Protein AF-0000000084686479 (afdb_homodimer)

Structure (mmCIF, N/CA/C/O backbone):
data_AF-0000000084686479-model_v1
#
loop_
_entity.id
_entity.type
_entity.pdbx_description
1 polymer 'Response regulator with putative antiterminator output domain'
#
loop_
_atom_site.group_PDB
_atom_site.id
_atom_site.type_symbol
_atom_site.label_atom_id
_atom_site.label_alt_id
_atom_site.label_comp_id
_atom_site.label_asym_id
_atom_site.label_entity_id
_atom_site.label_seq_id
_atom_site.pdbx_PDB_ins_code
_atom_site.Cartn_x
_atom_site.Cartn_y
_atom_site.Cartn_z
_atom_site.occupancy
_atom_site.B_iso_or_equiv
_atom_site.auth_seq_id
_atom_site.auth_comp_id
_atom_site.auth_asym_id
_atom_site.auth_atom_id
_atom_site.pdbx_PDB_model_num
ATOM 1 N N . MET A 1 1 ? -14.875 -16.109 14.273 1 83.5 1 MET A N 1
ATOM 2 C CA . MET A 1 1 ? -15.609 -16.516 13.078 1 83.5 1 MET A CA 1
ATOM 3 C C . MET A 1 1 ? -14.711 -16.5 11.852 1 83.5 1 MET A C 1
ATOM 5 O O . MET A 1 1 ? -13.781 -15.688 11.766 1 83.5 1 MET A O 1
ATOM 9 N N . LYS A 1 2 ? -14.836 -17.516 10.93 1 94.19 2 LYS A N 1
ATOM 10 C CA . LYS A 1 2 ? -14.023 -17.609 9.719 1 94.19 2 LYS A CA 1
ATOM 11 C C . LYS A 1 2 ? -14.312 -16.453 8.773 1 94.19 2 LYS A C 1
ATOM 13 O O . LYS A 1 2 ? -15.469 -16.047 8.602 1 94.19 2 LYS A O 1
ATOM 18 N N . PRO A 1 3 ? -13.312 -15.883 8.227 1 97.19 3 PRO A N 1
ATOM 19 C CA . PRO A 1 3 ? -13.578 -14.883 7.195 1 97.19 3 PRO A CA 1
ATOM 20 C C . PRO A 1 3 ? -14.414 -15.43 6.039 1 97.19 3 PRO A C 1
ATOM 22 O O . PRO A 1 3 ? -14.172 -16.531 5.566 1 97.19 3 PRO A O 1
ATOM 25 N N . ARG A 1 4 ? -15.383 -14.688 5.656 1 97.81 4 ARG A N 1
ATOM 26 C CA . ARG A 1 4 ? -16.375 -15.109 4.672 1 97.81 4 ARG A CA 1
ATOM 27 C C . ARG A 1 4 ? -15.961 -14.688 3.264 1 97.81 4 ARG A C 1
ATOM 29 O O . ARG A 1 4 ? -15.711 -13.508 3.008 1 97.81 4 ARG A O 1
ATOM 36 N N . ILE A 1 5 ? -15.969 -15.656 2.303 1 98.31 5 ILE A N 1
ATOM 37 C CA . ILE A 1 5 ? -15.555 -15.414 0.924 1 98.31 5 ILE A CA 1
ATOM 38 C C . ILE A 1 5 ? -16.766 -15.461 0.003 1 98.31 5 ILE A C 1
ATOM 40 O O . ILE A 1 5 ? -17.562 -16.406 0.062 1 98.31 5 ILE A O 1
ATOM 44 N N . LEU A 1 6 ? -16.969 -14.453 -0.782 1 98.12 6 LEU A N 1
ATOM 45 C CA . LEU A 1 6 ? -17.875 -14.516 -1.927 1 98.12 6 LEU A CA 1
ATOM 46 C C . LEU A 1 6 ? -17.109 -14.875 -3.199 1 98.12 6 LEU A C 1
ATOM 48 O O . LEU A 1 6 ? -16.172 -14.18 -3.59 1 98.12 6 LEU A O 1
ATOM 52 N N . LEU A 1 7 ? -17.547 -15.961 -3.781 1 97.25 7 LEU A N 1
ATOM 53 C CA . LEU A 1 7 ? -16.938 -16.422 -5.023 1 97.25 7 LEU A CA 1
ATOM 54 C C . LEU A 1 7 ? -17.719 -15.898 -6.234 1 97.25 7 LEU A C 1
ATOM 56 O O . LEU A 1 7 ? -18.891 -16.234 -6.414 1 97.25 7 LEU A O 1
ATOM 60 N N . PHE A 1 8 ? -17.047 -15.094 -7.016 1 97.44 8 PHE A N 1
ATOM 61 C CA . PHE A 1 8 ? -17.594 -14.594 -8.273 1 97.44 8 PHE A CA 1
ATOM 62 C C . PHE A 1 8 ? -17.016 -15.359 -9.453 1 97.44 8 PHE A C 1
ATOM 64 O O . PHE A 1 8 ? -15.82 -15.273 -9.734 1 97.44 8 PHE A O 1
ATOM 71 N N . ASN A 1 9 ? -17.844 -16.094 -10.117 1 96.69 9 ASN A N 1
ATOM 72 C CA . ASN A 1 9 ? -17.375 -16.984 -11.195 1 96.69 9 ASN A CA 1
ATOM 73 C C . ASN A 1 9 ? -18.172 -16.75 -12.477 1 96.69 9 ASN A C 1
ATOM 75 O O . ASN A 1 9 ? -19.375 -17 -12.523 1 96.69 9 ASN A O 1
ATOM 79 N N . THR A 1 10 ? -17.453 -16.328 -13.539 1 95.06 10 THR A N 1
ATOM 80 C CA . THR A 1 10 ? -18.125 -16.141 -14.828 1 95.06 10 THR A CA 1
ATOM 81 C C . THR A 1 10 ? -17.641 -17.156 -15.844 1 95.06 10 THR A C 1
ATOM 83 O O . THR A 1 10 ? -17.953 -17.062 -17.031 1 95.06 10 THR A O 1
ATOM 86 N N . THR A 1 11 ? -16.828 -18.094 -15.406 1 93.25 11 THR A N 1
ATOM 87 C CA . THR A 1 11 ? -16.328 -19.141 -16.281 1 93.25 11 THR A CA 1
ATOM 88 C C . THR A 1 11 ? -17.234 -20.359 -16.234 1 93.25 11 THR A C 1
ATOM 90 O O . THR A 1 11 ? -18.156 -20.438 -15.406 1 93.25 11 THR A O 1
ATOM 93 N N . ALA A 1 12 ? -16.875 -21.312 -17.094 1 90.88 12 ALA A N 1
ATOM 94 C CA . ALA A 1 12 ? -17.641 -22.562 -17.125 1 90.88 12 ALA A CA 1
ATOM 95 C C . ALA A 1 12 ? -17.078 -23.562 -16.125 1 90.88 12 ALA A C 1
ATOM 97 O O . ALA A 1 12 ? -17.719 -24.578 -15.844 1 90.88 12 ALA A O 1
ATOM 98 N N . ASP A 1 13 ? -15.938 -23.281 -15.57 1 88.38 13 ASP A N 1
ATOM 99 C CA . ASP A 1 13 ? -15.281 -24.219 -14.648 1 88.38 13 ASP A CA 1
ATOM 100 C C . ASP A 1 13 ? -16.047 -24.312 -13.328 1 88.38 13 ASP A C 1
ATOM 102 O O . ASP A 1 13 ? -16.547 -23.297 -12.828 1 88.38 13 ASP A O 1
ATOM 106 N N . ASP A 1 14 ? -16.125 -25.531 -12.961 1 85.56 14 ASP A N 1
ATOM 107 C CA . ASP A 1 14 ? -16.625 -25.656 -11.594 1 85.56 14 ASP A CA 1
ATOM 108 C C . ASP A 1 14 ? -15.508 -25.469 -10.57 1 85.56 14 ASP A C 1
ATOM 110 O O . ASP A 1 14 ? -14.336 -25.719 -10.867 1 85.56 14 ASP A O 1
ATOM 114 N N . LEU A 1 15 ? -15.734 -24.719 -9.547 1 92.19 15 LEU A N 1
ATOM 115 C CA . LEU A 1 15 ? -14.734 -24.359 -8.547 1 92.19 15 LEU A CA 1
ATOM 116 C C . LEU A 1 15 ? -14.875 -25.234 -7.305 1 92.19 15 LEU A C 1
ATOM 118 O O . LEU A 1 15 ? -14.648 -24.781 -6.184 1 92.19 15 LEU A O 1
ATOM 122 N N . LEU A 1 16 ? -15.195 -26.547 -7.645 1 91.31 16 LEU A N 1
ATOM 123 C CA . LEU A 1 16 ? -15.422 -27.469 -6.531 1 91.31 16 LEU A CA 1
ATOM 124 C C . LEU A 1 16 ? -14.117 -27.781 -5.812 1 91.31 16 LEU A C 1
ATOM 126 O O . LEU A 1 16 ? -14.086 -27.875 -4.582 1 91.31 16 LEU A O 1
ATOM 130 N N . ASP A 1 17 ? -13.086 -27.969 -6.566 1 92.88 17 ASP A N 1
ATOM 131 C CA . ASP A 1 17 ? -11.781 -28.25 -5.965 1 92.88 17 ASP A CA 1
ATOM 132 C C . ASP A 1 17 ? -11.336 -27.094 -5.074 1 92.88 17 ASP A C 1
ATOM 134 O O . ASP A 1 17 ? -10.82 -27.312 -3.979 1 92.88 17 ASP A O 1
ATOM 138 N N . VAL A 1 18 ? -11.547 -25.938 -5.562 1 94.31 18 VAL A N 1
ATOM 139 C CA . VAL A 1 18 ? -11.188 -24.734 -4.812 1 94.31 18 VAL A CA 1
ATOM 140 C C . VAL A 1 18 ? -12.008 -24.672 -3.527 1 94.31 18 VAL A C 1
ATOM 142 O O . VAL A 1 18 ? -11.461 -24.453 -2.443 1 94.31 18 VAL A O 1
ATOM 145 N N . GLN A 1 19 ? -13.281 -24.906 -3.623 1 94.44 19 GLN A N 1
ATOM 146 C CA . GLN A 1 19 ? -14.172 -24.875 -2.463 1 94.44 19 GLN A CA 1
ATOM 147 C C . GLN A 1 19 ? -13.789 -25.953 -1.453 1 94.44 19 GLN A C 1
ATOM 149 O O . GLN A 1 19 ? -13.852 -25.734 -0.243 1 94.44 19 GLN A O 1
ATOM 154 N N . GLY A 1 20 ? -13.438 -27.094 -1.941 1 94.31 20 GLY A N 1
ATOM 155 C CA . GLY A 1 20 ? -12.992 -28.172 -1.071 1 94.31 20 GLY A CA 1
ATOM 156 C C . GLY A 1 20 ? -11.773 -27.812 -0.25 1 94.31 20 GLY A C 1
ATOM 157 O O . GLY A 1 20 ? -11.734 -28.047 0.959 1 94.31 20 GLY A O 1
ATOM 158 N N . HIS A 1 21 ? -10.797 -27.203 -0.946 1 94.38 21 HIS A N 1
ATOM 159 C CA . HIS A 1 21 ? -9.57 -26.812 -0.253 1 94.38 21 HIS A CA 1
ATOM 160 C C . HIS A 1 21 ? -9.844 -25.719 0.777 1 94.38 21 HIS A C 1
ATOM 162 O O . HIS A 1 21 ? -9.242 -25.703 1.853 1 94.38 21 HIS A O 1
ATOM 168 N N . LEU A 1 22 ? -10.781 -24.844 0.495 1 95.44 22 LEU A N 1
ATOM 169 C CA . LEU A 1 22 ? -11.117 -23.75 1.402 1 95.44 22 LEU A CA 1
ATOM 170 C C . LEU A 1 22 ? -11.906 -24.266 2.602 1 95.44 22 LEU A C 1
ATOM 172 O O . LEU A 1 22 ? -11.789 -23.719 3.703 1 95.44 22 LEU A O 1
ATOM 176 N N . SER A 1 23 ? -12.633 -25.312 2.402 1 92.38 23 SER A N 1
ATOM 177 C CA . SER A 1 23 ? -13.453 -25.859 3.477 1 92.38 23 SER A CA 1
ATOM 178 C C . SER A 1 23 ? -12.586 -26.375 4.621 1 92.38 23 SER A C 1
ATOM 180 O O . SER A 1 23 ? -13.008 -26.375 5.781 1 92.38 23 SER A O 1
ATOM 182 N N . ASP A 1 24 ? -11.398 -26.734 4.363 1 91.94 24 ASP A N 1
ATOM 183 C CA . ASP A 1 24 ? -10.469 -27.266 5.355 1 91.94 24 ASP A CA 1
ATOM 184 C C . ASP A 1 24 ? -9.578 -26.172 5.91 1 91.94 24 ASP A C 1
ATOM 186 O O . ASP A 1 24 ? -8.664 -26.438 6.695 1 91.94 24 ASP A O 1
ATOM 190 N N . SER A 1 25 ? -9.859 -24.984 5.508 1 94.31 25 SER A N 1
ATOM 191 C CA . SER A 1 25 ? -9.016 -23.859 5.906 1 94.31 25 SER A CA 1
ATOM 192 C C . SER A 1 25 ? -9.734 -22.953 6.902 1 94.31 25 SER A C 1
ATOM 194 O O . SER A 1 25 ? -10.766 -23.344 7.465 1 94.31 25 SER A O 1
ATOM 196 N N . ILE A 1 26 ? -9.141 -21.828 7.215 1 95.88 26 ILE A N 1
ATOM 197 C CA . ILE A 1 26 ? -9.719 -20.859 8.148 1 95.88 26 ILE A CA 1
ATOM 198 C C . ILE A 1 26 ? -10.727 -19.984 7.41 1 95.88 26 ILE A C 1
ATOM 200 O O . ILE A 1 26 ? -11.344 -19.094 8.008 1 95.88 26 ILE A O 1
ATOM 204 N N . TYR A 1 27 ? -11.008 -20.25 6.102 1 97.38 27 TYR A N 1
ATOM 205 C CA . TYR A 1 27 ? -11.914 -19.453 5.301 1 97.38 27 TYR A CA 1
ATOM 206 C C . TYR A 1 27 ? -13.211 -20.203 5.016 1 97.38 27 TYR A C 1
ATOM 208 O O . TYR A 1 27 ? -13.242 -21.438 5.078 1 97.38 27 TYR A O 1
ATOM 216 N N . GLU A 1 28 ? -14.195 -19.469 4.688 1 96.62 28 GLU A N 1
ATOM 217 C CA . GLU A 1 28 ? -15.484 -20.062 4.363 1 96.62 28 GLU A CA 1
ATOM 218 C C . GLU A 1 28 ? -16.094 -19.406 3.129 1 96.62 28 GLU A C 1
ATOM 220 O O . GLU A 1 28 ? -16.234 -18.188 3.076 1 96.62 28 GLU A O 1
ATOM 225 N N . VAL A 1 29 ? -16.438 -20.266 2.189 1 96.81 29 VAL A N 1
ATOM 226 C CA . VAL A 1 29 ? -17.188 -19.766 1.042 1 96.81 29 VAL A CA 1
ATOM 227 C C . VAL A 1 29 ? -18.656 -19.672 1.394 1 96.81 29 VAL A C 1
ATOM 229 O O . VAL A 1 29 ? -19.328 -20.688 1.634 1 96.81 29 VAL A O 1
ATOM 232 N N . THR A 1 30 ? -19.156 -18.469 1.347 1 95.81 30 THR A N 1
ATOM 233 C CA . THR A 1 30 ? -20.531 -18.297 1.827 1 95.81 30 THR A CA 1
ATOM 234 C C . THR A 1 30 ? -21.5 -18.141 0.659 1 95.81 30 THR A C 1
ATOM 236 O O . THR A 1 30 ? -22.703 -18.312 0.825 1 95.81 30 THR A O 1
ATOM 239 N N . ALA A 1 31 ? -21.016 -17.734 -0.494 1 94.5 31 ALA A N 1
ATOM 240 C CA . ALA A 1 31 ? -21.859 -17.594 -1.676 1 94.5 31 ALA A CA 1
ATOM 241 C C . ALA A 1 31 ? -21.031 -17.703 -2.957 1 94.5 31 ALA A C 1
ATOM 243 O O . ALA A 1 31 ? -19.844 -17.391 -2.971 1 94.5 31 ALA A O 1
ATOM 244 N N . VAL A 1 32 ? -21.672 -18.188 -3.926 1 95 32 VAL A N 1
ATOM 245 C CA . VAL A 1 32 ? -21.156 -18.219 -5.289 1 95 32 VAL A CA 1
ATOM 246 C C . VAL A 1 32 ? -22.109 -17.469 -6.219 1 95 32 VAL A C 1
ATOM 248 O O . VAL A 1 32 ? -23.328 -17.656 -6.164 1 95 32 VAL A O 1
ATOM 251 N N . THR A 1 33 ? -21.531 -16.594 -7.008 1 96.06 33 THR A N 1
ATOM 252 C CA . THR A 1 33 ? -22.375 -15.781 -7.875 1 96.06 33 THR A CA 1
ATOM 253 C C . THR A 1 33 ? -21.672 -15.461 -9.18 1 96.06 33 THR A C 1
ATOM 255 O O . THR A 1 33 ? -20.453 -15.609 -9.289 1 96.06 33 THR A O 1
ATOM 258 N N . SER A 1 34 ? -22.453 -15.055 -10.148 1 95.31 34 SER A N 1
ATOM 259 C CA . SER A 1 34 ? -21.906 -14.516 -11.398 1 95.31 34 SER A CA 1
ATOM 260 C C . SER A 1 34 ? -22.391 -13.094 -11.641 1 95.31 34 SER A C 1
ATOM 262 O O . SER A 1 34 ? -22.156 -12.523 -12.711 1 95.31 34 SER A O 1
ATOM 264 N N . GLN A 1 35 ? -23 -12.516 -10.594 1 95.31 35 GLN A N 1
ATOM 265 C CA . GLN A 1 35 ? -23.562 -11.18 -10.711 1 95.31 35 GLN A CA 1
ATOM 266 C C . GLN A 1 35 ? -22.734 -10.164 -9.922 1 95.31 35 GLN A C 1
ATOM 268 O O . GLN A 1 35 ? -22.547 -10.312 -8.719 1 95.31 35 GLN A O 1
ATOM 273 N N . LEU A 1 36 ? -22.375 -9.109 -10.609 1 94.94 36 LEU A N 1
ATOM 274 C CA . LEU A 1 36 ? -21.578 -8.055 -10 1 94.94 36 LEU A CA 1
ATOM 275 C C . LEU A 1 36 ? -22.359 -7.355 -8.891 1 94.94 36 LEU A C 1
ATOM 277 O O . LEU A 1 36 ? -21.766 -6.945 -7.887 1 94.94 36 LEU A O 1
ATOM 281 N N . SER A 1 37 ? -23.625 -7.219 -9.078 1 94.56 37 SER A N 1
ATOM 282 C CA . SER A 1 37 ? -24.469 -6.551 -8.086 1 94.56 37 SER A CA 1
ATOM 283 C C . SER A 1 37 ? -24.422 -7.273 -6.742 1 94.56 37 SER A C 1
ATOM 285 O O . SER A 1 37 ? -24.547 -6.645 -5.691 1 94.56 37 SER A O 1
ATOM 287 N N . ASP A 1 38 ? -24.219 -8.586 -6.793 1 96.25 38 ASP A N 1
ATOM 288 C CA . ASP A 1 38 ? -24.141 -9.367 -5.562 1 96.25 38 ASP A CA 1
ATOM 289 C C . ASP A 1 38 ? -22.859 -9.031 -4.789 1 96.25 38 ASP A C 1
ATOM 291 O O . ASP A 1 38 ? -22.859 -9.016 -3.557 1 96.25 38 ASP A O 1
ATOM 295 N N . ILE A 1 39 ? -21.812 -8.734 -5.48 1 96 39 ILE A N 1
ATOM 296 C CA . ILE A 1 39 ? -20.547 -8.359 -4.852 1 96 39 ILE A CA 1
ATOM 297 C C . ILE A 1 39 ? -20.719 -7.051 -4.09 1 96 39 ILE A C 1
ATOM 299 O O . ILE A 1 39 ? -20.406 -6.973 -2.9 1 96 39 ILE A O 1
ATOM 303 N N . SER A 1 40 ? -21.266 -6.086 -4.828 1 94.25 40 SER A N 1
ATOM 304 C CA . SER A 1 40 ? -21.438 -4.758 -4.254 1 94.25 40 SER A CA 1
ATOM 305 C C . SER A 1 40 ? -22.344 -4.801 -3.027 1 94.25 40 SER A C 1
ATOM 307 O O . SER A 1 40 ? -22.016 -4.238 -1.983 1 94.25 40 SER A O 1
ATOM 309 N N . ARG A 1 41 ? -23.391 -5.484 -3.145 1 94.56 41 ARG A N 1
ATOM 310 C CA . ARG A 1 41 ? -24.344 -5.574 -2.053 1 94.56 41 ARG A CA 1
ATOM 311 C C . ARG A 1 41 ? -23.734 -6.254 -0.834 1 94.56 41 ARG A C 1
ATOM 313 O O . ARG A 1 41 ? -23.828 -5.738 0.283 1 94.56 41 ARG A O 1
ATOM 320 N N . ALA A 1 42 ? -23.094 -7.344 -1.063 1 94.88 42 ALA A N 1
ATOM 321 C CA . ALA A 1 42 ? -22.516 -8.117 0.039 1 94.88 42 ALA A CA 1
ATOM 322 C C . ALA A 1 42 ? -21.391 -7.348 0.729 1 94.88 42 ALA A C 1
ATOM 324 O O . ALA A 1 42 ? -21.297 -7.348 1.958 1 94.88 42 ALA A O 1
ATOM 325 N N . ALA A 1 43 ? -20.562 -6.711 -0.067 1 93.25 43 ALA A N 1
ATOM 326 C CA . ALA A 1 43 ? -19.438 -5.961 0.491 1 93.25 43 ALA A CA 1
ATOM 327 C C . ALA A 1 43 ? -19.922 -4.754 1.288 1 93.25 43 ALA A C 1
ATOM 329 O O . ALA A 1 43 ? -19.438 -4.484 2.385 1 93.25 43 ALA A O 1
ATOM 330 N N . LEU A 1 44 ? -20.938 -4.09 0.775 1 90.06 44 LEU A N 1
ATOM 331 C CA . LEU A 1 44 ? -21.406 -2.854 1.388 1 90.06 44 LEU A CA 1
ATOM 332 C C . LEU A 1 44 ? -22.188 -3.145 2.67 1 90.06 44 LEU A C 1
ATOM 334 O O . LEU A 1 44 ? -22.172 -2.342 3.605 1 90.06 44 LEU A O 1
ATOM 338 N N . THR A 1 45 ? -22.766 -4.328 2.787 1 92.56 45 THR A N 1
ATOM 339 C CA . THR A 1 45 ? -23.531 -4.695 3.979 1 92.56 45 THR A CA 1
ATOM 340 C C . THR A 1 45 ? -22.625 -5.359 5.012 1 92.56 45 THR A C 1
ATOM 342 O O . THR A 1 45 ? -23.047 -5.617 6.141 1 92.56 45 THR A O 1
ATOM 345 N N . GLY A 1 46 ? -21.438 -5.695 4.625 1 92.31 46 GLY A N 1
ATOM 346 C CA . GLY A 1 46 ? -20.484 -6.301 5.543 1 92.31 46 GLY A CA 1
ATOM 347 C C . GLY A 1 46 ? -20.734 -7.785 5.758 1 92.31 46 GLY A C 1
ATOM 348 O O . GLY A 1 46 ? -20.328 -8.344 6.781 1 92.31 46 GLY A O 1
ATOM 349 N N . SER A 1 47 ? -21.359 -8.406 4.797 1 93.88 47 SER A N 1
ATOM 350 C CA . SER A 1 47 ? -21.688 -9.82 4.949 1 93.88 47 SER A CA 1
ATOM 351 C C . SER A 1 47 ? -20.562 -10.719 4.438 1 93.88 47 SER A C 1
ATOM 353 O O . SER A 1 47 ? -20.609 -11.938 4.59 1 93.88 47 SER A O 1
ATOM 355 N N . ILE A 1 48 ? -19.578 -10.078 3.84 1 97.19 48 ILE A N 1
ATOM 356 C CA . ILE A 1 48 ? -18.422 -10.828 3.381 1 97.19 48 ILE A CA 1
ATOM 357 C C . ILE A 1 48 ? -17.141 -10.109 3.801 1 97.19 48 ILE A C 1
ATOM 359 O O . ILE A 1 48 ? -17.156 -8.906 4.086 1 97.19 48 ILE A O 1
ATOM 363 N N . ASP A 1 49 ? -16.062 -10.875 3.744 1 97.81 49 ASP A N 1
ATOM 364 C CA . ASP A 1 49 ? -14.773 -10.328 4.156 1 97.81 49 ASP A CA 1
ATOM 365 C C . ASP A 1 49 ? -13.781 -10.328 2.996 1 97.81 49 ASP A C 1
ATOM 367 O O . ASP A 1 49 ? -12.781 -9.609 3.031 1 97.81 49 ASP A O 1
ATOM 371 N N . ILE A 1 50 ? -14.094 -11.188 1.985 1 98.38 50 ILE A N 1
ATOM 372 C CA . ILE A 1 50 ? -13.188 -11.367 0.856 1 98.38 50 ILE A CA 1
ATOM 373 C C . ILE A 1 50 ? -13.992 -11.617 -0.417 1 98.38 50 ILE A C 1
ATOM 375 O O . ILE A 1 50 ? -14.984 -12.344 -0.398 1 98.38 50 ILE A O 1
ATOM 379 N N . VAL A 1 51 ? -13.562 -10.992 -1.496 1 98.12 51 VAL A N 1
ATOM 380 C CA . VAL A 1 51 ? -14.086 -11.336 -2.812 1 98.12 51 VAL A CA 1
ATOM 381 C C . VAL A 1 51 ? -13.039 -12.117 -3.6 1 98.12 51 VAL A C 1
ATOM 383 O O . VAL A 1 51 ? -11.883 -11.703 -3.684 1 98.12 51 VAL A O 1
ATOM 386 N N . MET A 1 52 ? -13.406 -13.203 -4.105 1 97.94 52 MET A N 1
ATOM 387 C CA . MET A 1 52 ? -12.578 -13.984 -5.023 1 97.94 52 MET A CA 1
ATOM 388 C C . MET A 1 52 ? -13.258 -14.117 -6.383 1 97.94 52 MET A C 1
ATOM 390 O O . MET A 1 52 ? -14.273 -14.805 -6.508 1 97.94 52 MET A O 1
ATOM 394 N N . ALA A 1 53 ? -12.664 -13.539 -7.344 1 97.75 53 ALA A N 1
ATOM 395 C CA . ALA A 1 53 ? -13.258 -13.492 -8.68 1 97.75 53 ALA A CA 1
ATOM 396 C C . ALA A 1 53 ? -12.484 -14.375 -9.656 1 97.75 53 ALA A C 1
ATOM 398 O O . ALA A 1 53 ? -11.258 -14.289 -9.742 1 97.75 53 ALA A O 1
ATOM 399 N N . VAL A 1 54 ? -13.156 -15.227 -10.344 1 96.94 54 VAL A N 1
ATOM 400 C CA . VAL A 1 54 ? -12.641 -16 -11.461 1 96.94 54 VAL A CA 1
ATOM 401 C C . VAL A 1 54 ? -13.312 -15.57 -12.758 1 96.94 54 VAL A C 1
ATOM 403 O O . VAL A 1 54 ? -14.484 -15.875 -12.984 1 96.94 54 VAL A O 1
ATOM 406 N N . THR A 1 55 ? -12.578 -14.781 -13.57 1 96.06 55 THR A N 1
ATOM 407 C CA . THR A 1 55 ? -13.242 -14.172 -14.711 1 96.06 55 THR A CA 1
ATOM 408 C C . THR A 1 55 ? -12.258 -13.961 -15.859 1 96.06 55 THR A C 1
ATOM 410 O O . THR A 1 55 ? -11.055 -13.875 -15.641 1 96.06 55 THR A O 1
ATOM 413 N N . GLU A 1 56 ? -12.789 -13.883 -17.062 1 92.69 56 GLU A N 1
ATOM 414 C CA . GLU A 1 56 ? -12.008 -13.57 -18.25 1 92.69 56 GLU A CA 1
ATOM 415 C C . GLU A 1 56 ? -12.594 -12.375 -19 1 92.69 56 GLU A C 1
ATOM 417 O O . GLU A 1 56 ? -12.117 -12.016 -20.078 1 92.69 56 GLU A O 1
ATOM 422 N N . LYS A 1 57 ? -13.641 -11.844 -18.359 1 89.62 57 LYS A N 1
ATOM 423 C CA . LYS A 1 57 ? -14.336 -10.734 -19.016 1 89.62 57 LYS A CA 1
ATOM 424 C C . LYS A 1 57 ? -14.836 -9.727 -17.984 1 89.62 57 LYS A C 1
ATOM 426 O O . LYS A 1 57 ? -14.688 -9.93 -16.781 1 89.62 57 LYS A O 1
ATOM 431 N N . ARG A 1 58 ? -15.32 -8.562 -18.453 1 89.38 58 ARG A N 1
ATOM 432 C CA . ARG A 1 58 ? -16.031 -7.543 -17.703 1 89.38 58 ARG A CA 1
ATOM 433 C C . ARG A 1 58 ? -15.117 -6.871 -16.688 1 89.38 58 ARG A C 1
ATOM 435 O O . ARG A 1 58 ? -15.555 -6.516 -15.586 1 89.38 58 ARG A O 1
ATOM 442 N N . PHE A 1 59 ? -13.891 -6.797 -17.109 1 94.38 59 PHE A N 1
ATOM 443 C CA . PHE A 1 59 ? -12.93 -6.215 -16.188 1 94.38 59 PHE A CA 1
ATOM 444 C C . PHE A 1 59 ? -13.32 -4.785 -15.828 1 94.38 59 PHE A C 1
ATOM 446 O O . PHE A 1 59 ? -13.289 -4.402 -14.656 1 94.38 59 PHE A O 1
ATOM 453 N N . ASP A 1 60 ? -13.82 -4.117 -16.812 1 94.94 60 ASP A N 1
ATOM 454 C CA . ASP A 1 60 ? -14.203 -2.73 -16.562 1 94.94 60 ASP A CA 1
ATOM 455 C C . ASP A 1 60 ? -15.297 -2.648 -15.5 1 94.94 60 ASP A C 1
ATOM 457 O O . ASP A 1 60 ? -15.195 -1.855 -14.555 1 94.94 60 ASP A O 1
ATOM 461 N N . GLN A 1 61 ? -16.281 -3.453 -15.648 1 96.31 61 GLN A N 1
ATOM 462 C CA . GLN A 1 61 ? -17.391 -3.457 -14.703 1 96.31 61 GLN A CA 1
ATOM 463 C C . GLN A 1 61 ? -16.938 -3.965 -13.336 1 96.31 61 GLN A C 1
ATOM 465 O O . GLN A 1 61 ? -17.312 -3.4 -12.305 1 96.31 61 GLN A O 1
ATOM 470 N N . LEU A 1 62 ? -16.172 -5.016 -13.359 1 97 62 LEU A N 1
ATOM 471 C CA . LEU A 1 62 ? -15.648 -5.559 -12.109 1 97 62 LEU A CA 1
ATOM 472 C C . LEU A 1 62 ? -14.789 -4.527 -11.383 1 97 62 LEU A C 1
ATOM 474 O O . LEU A 1 62 ? -14.93 -4.332 -10.18 1 97 62 LEU A O 1
ATOM 478 N N . PHE A 1 63 ? -13.906 -3.826 -12.125 1 97.12 63 PHE A N 1
ATOM 479 C CA . PHE A 1 63 ? -13.008 -2.844 -11.531 1 97.12 63 PHE A CA 1
ATOM 480 C C . PHE A 1 63 ? -13.789 -1.66 -10.977 1 97.12 63 PHE A C 1
ATOM 482 O O . PHE A 1 63 ? -13.461 -1.134 -9.906 1 97.12 63 PHE A O 1
ATOM 489 N N . SER A 1 64 ? -14.82 -1.279 -11.648 1 96.06 64 SER A N 1
ATOM 490 C CA . SER A 1 64 ? -15.688 -0.224 -11.133 1 96.06 64 SER A CA 1
ATOM 491 C C . SER A 1 64 ? -16.344 -0.64 -9.828 1 96.06 64 SER A C 1
ATOM 493 O O . SER A 1 64 ? -16.453 0.159 -8.891 1 96.06 64 SER A O 1
ATOM 495 N N . CYS A 1 65 ? -16.75 -1.886 -9.773 1 95.88 65 CYS A N 1
ATOM 496 C CA . CYS A 1 65 ? -17.344 -2.445 -8.555 1 95.88 65 CYS A CA 1
ATOM 497 C C . CYS A 1 65 ? -16.344 -2.424 -7.406 1 95.88 65 CYS A C 1
ATOM 499 O O . CYS A 1 65 ? -16.672 -1.984 -6.305 1 95.88 65 CYS A O 1
ATOM 501 N N . ILE A 1 66 ? -15.156 -2.764 -7.66 1 95.81 66 ILE A N 1
ATOM 502 C CA . ILE A 1 66 ? -14.102 -2.838 -6.66 1 95.81 66 ILE A CA 1
ATOM 503 C C . ILE A 1 66 ? -13.75 -1.434 -6.176 1 95.81 66 ILE A C 1
ATOM 505 O O . ILE A 1 66 ? -13.539 -1.218 -4.98 1 95.81 66 ILE A O 1
ATOM 509 N N . GLN A 1 67 ? -13.672 -0.542 -7.102 1 94.44 67 GLN A N 1
ATOM 510 C CA . GLN A 1 67 ? -13.391 0.845 -6.746 1 94.44 67 GLN A CA 1
ATOM 511 C C . GLN A 1 67 ? -14.414 1.381 -5.754 1 94.44 67 GLN A C 1
ATOM 513 O O . GLN A 1 67 ? -14.055 2.051 -4.781 1 94.44 67 GLN A O 1
ATOM 518 N N . GLN A 1 68 ? -15.617 1.075 -5.992 1 92.56 68 GLN A N 1
ATOM 519 C CA . GLN A 1 68 ? -16.688 1.515 -5.105 1 92.56 68 GLN A CA 1
ATOM 520 C C . GLN A 1 68 ? -16.562 0.882 -3.725 1 92.56 68 GLN A C 1
ATOM 522 O O . GLN A 1 68 ? -16.719 1.561 -2.707 1 92.56 68 GLN A O 1
ATOM 527 N N . ILE A 1 69 ? -16.25 -0.353 -3.727 1 93.75 69 ILE A N 1
ATOM 528 C CA . ILE A 1 69 ? -16.078 -1.096 -2.482 1 93.75 69 ILE A CA 1
ATOM 529 C C . ILE A 1 69 ? -14.93 -0.497 -1.675 1 93.75 69 ILE A C 1
ATOM 531 O O . ILE A 1 69 ? -15.047 -0.308 -0.461 1 93.75 69 ILE A O 1
ATOM 535 N N . ASN A 1 70 ? -13.844 -0.136 -2.328 1 91.62 70 ASN A N 1
ATOM 536 C CA . ASN A 1 70 ? -12.633 0.351 -1.683 1 91.62 70 ASN A CA 1
ATOM 537 C C . ASN A 1 70 ? -12.859 1.697 -1 1 91.62 70 ASN A C 1
ATOM 539 O O . ASN A 1 70 ? -12.211 2.01 0 1 91.62 70 ASN A O 1
ATOM 543 N N . VAL A 1 71 ? -13.805 2.42 -1.51 1 88.5 71 VAL A N 1
ATOM 544 C CA . VAL A 1 71 ? -14.109 3.734 -0.953 1 88.5 71 VAL A CA 1
ATOM 545 C C . VAL A 1 71 ? -15.039 3.586 0.249 1 88.5 71 VAL A C 1
ATOM 547 O O . VAL A 1 71 ? -14.859 4.262 1.266 1 88.5 71 VAL A O 1
ATOM 550 N N . GLN A 1 72 ? -15.922 2.66 0.219 1 90.88 72 GLN A N 1
ATOM 551 C CA . GLN A 1 72 ? -16.984 2.6 1.209 1 90.88 72 GLN A CA 1
ATOM 552 C C . GLN A 1 72 ? -16.656 1.596 2.311 1 90.88 72 GLN A C 1
ATOM 554 O O . GLN A 1 72 ? -16.844 1.887 3.496 1 90.88 72 GLN A O 1
ATOM 559 N N . ASN A 1 73 ? -16.281 0.418 1.93 1 93.94 73 ASN A N 1
ATOM 560 C CA . ASN A 1 73 ? -15.953 -0.685 2.828 1 93.94 73 ASN A CA 1
ATOM 561 C C . ASN A 1 73 ? -14.867 -1.586 2.242 1 93.94 73 ASN A C 1
ATOM 563 O O . ASN A 1 73 ? -15.156 -2.688 1.774 1 93.94 73 ASN A O 1
ATOM 567 N N . PRO A 1 74 ? -13.672 -1.159 2.385 1 96.12 74 PRO A N 1
ATOM 568 C CA . PRO A 1 74 ? -12.594 -1.892 1.721 1 96.12 74 PRO A CA 1
ATOM 569 C C . PRO A 1 74 ? -12.438 -3.318 2.242 1 96.12 74 PRO A C 1
ATOM 571 O O . PRO A 1 74 ? -12.43 -3.539 3.455 1 96.12 74 PRO A O 1
ATOM 574 N N . ILE A 1 75 ? -12.344 -4.234 1.376 1 97.69 75 ILE A N 1
ATOM 575 C CA . ILE A 1 75 ? -12.047 -5.629 1.683 1 97.69 75 ILE A CA 1
ATOM 576 C C . ILE A 1 75 ? -11.102 -6.203 0.63 1 97.69 75 ILE A C 1
ATOM 578 O O . ILE A 1 75 ? -11.016 -5.684 -0.485 1 97.69 75 ILE A O 1
ATOM 582 N N . PRO A 1 76 ? -10.391 -7.266 0.924 1 98.25 76 PRO A N 1
ATOM 583 C CA . PRO A 1 76 ? -9.516 -7.875 -0.077 1 98.25 76 PRO A CA 1
ATOM 584 C C . PRO A 1 76 ? -10.281 -8.453 -1.262 1 98.25 76 PRO A C 1
ATOM 586 O O . PRO A 1 76 ? -11.328 -9.078 -1.077 1 98.25 76 PRO A O 1
ATOM 589 N N . VAL A 1 77 ? -9.719 -8.25 -2.455 1 98.06 77 VAL A N 1
ATOM 590 C CA . VAL A 1 77 ? -10.273 -8.789 -3.689 1 98.06 77 VAL A CA 1
ATOM 591 C C . VAL A 1 77 ? -9.188 -9.539 -4.457 1 98.06 77 VAL A C 1
ATOM 593 O O . VAL A 1 77 ? -8.125 -8.984 -4.746 1 98.06 77 VAL A O 1
ATOM 596 N N . ILE A 1 78 ? -9.477 -10.742 -4.75 1 98.25 78 ILE A N 1
ATOM 597 C CA . ILE A 1 78 ? -8.57 -11.594 -5.512 1 98.25 78 ILE A CA 1
ATOM 598 C C . ILE A 1 78 ? -9.172 -11.891 -6.883 1 98.25 78 ILE A C 1
ATOM 600 O O . ILE A 1 78 ? -10.344 -12.258 -6.988 1 98.25 78 ILE A O 1
ATOM 604 N N . VAL A 1 79 ? -8.359 -11.742 -7.914 1 97.81 79 VAL A N 1
ATOM 605 C CA . VAL A 1 79 ? -8.836 -11.984 -9.273 1 97.81 79 VAL A CA 1
ATOM 606 C C . VAL A 1 79 ? -7.98 -13.07 -9.93 1 97.81 79 VAL A C 1
ATOM 608 O O . VAL A 1 79 ? -6.758 -12.938 -10.008 1 97.81 79 VAL A O 1
ATOM 611 N N . PHE A 1 80 ? -8.633 -14.117 -10.305 1 96.94 80 PHE A N 1
ATOM 612 C CA . PHE A 1 80 ? -8.039 -15.141 -11.156 1 96.94 80 PHE A CA 1
ATOM 613 C C . PHE A 1 80 ? -8.508 -14.992 -12.594 1 96.94 80 PHE A C 1
ATOM 615 O O . PHE A 1 80 ? -9.711 -14.93 -12.859 1 96.94 80 PHE A O 1
ATOM 622 N N . THR A 1 81 ? -7.539 -14.977 -13.516 1 96.81 81 THR A N 1
ATOM 623 C CA . THR A 1 81 ? -7.879 -14.742 -14.914 1 96.81 81 THR A CA 1
ATOM 624 C C . THR A 1 81 ? -6.781 -15.258 -15.836 1 96.81 81 THR A C 1
ATOM 626 O O . THR A 1 81 ? -5.711 -15.664 -15.367 1 96.81 81 THR A O 1
ATOM 629 N N . TYR A 1 82 ? -7.051 -15.312 -17.078 1 94.38 82 TYR A N 1
ATOM 630 C CA . TYR A 1 82 ? -6.023 -15.594 -18.078 1 94.38 82 TYR A CA 1
ATOM 631 C C . TYR A 1 82 ? -5.539 -14.312 -18.734 1 94.38 82 TYR A C 1
ATOM 633 O O . TYR A 1 82 ? -4.602 -14.336 -19.547 1 94.38 82 TYR A O 1
ATOM 641 N N . GLU A 1 83 ? -6.137 -13.195 -18.375 1 95.5 83 GLU A N 1
ATOM 642 C CA . GLU A 1 83 ? -5.766 -11.898 -18.938 1 95.5 83 GLU A CA 1
ATOM 643 C C . GLU A 1 83 ? -4.422 -11.422 -18.391 1 95.5 83 GLU A C 1
ATOM 645 O O . GLU A 1 83 ? -4.301 -11.141 -17.188 1 95.5 83 GLU A O 1
ATOM 650 N N . ASP A 1 84 ? -3.438 -11.266 -19.266 1 94.38 84 ASP A N 1
ATOM 651 C CA . ASP A 1 84 ? -2.105 -10.906 -18.781 1 94.38 84 ASP A CA 1
ATOM 652 C C . ASP A 1 84 ? -1.624 -9.609 -19.422 1 94.38 84 ASP A C 1
ATOM 654 O O . ASP A 1 84 ? -0.434 -9.289 -19.375 1 94.38 84 ASP A O 1
ATOM 658 N N . SER A 1 85 ? -2.6 -8.883 -20.047 1 95.12 85 SER A N 1
ATOM 659 C CA . SER A 1 85 ? -2.205 -7.598 -20.609 1 95.12 85 SER A CA 1
ATOM 660 C C . SER A 1 85 ? -1.732 -6.633 -19.531 1 95.12 85 SER A C 1
ATOM 662 O O . SER A 1 85 ? -2.346 -6.535 -18.469 1 95.12 85 SER A O 1
ATOM 664 N N . ARG A 1 86 ? -0.66 -6.008 -19.891 1 95.88 86 ARG A N 1
ATOM 665 C CA . ARG A 1 86 ? -0.014 -5.102 -18.953 1 95.88 86 ARG A CA 1
ATOM 666 C C . ARG A 1 86 ? -0.969 -3.998 -18.516 1 95.88 86 ARG A C 1
ATOM 668 O O . ARG A 1 86 ? -1.009 -3.637 -17.328 1 95.88 86 ARG A O 1
ATOM 675 N N . ASP A 1 87 ? -1.782 -3.496 -19.438 1 96.75 87 ASP A N 1
ATOM 676 C CA . ASP A 1 87 ? -2.707 -2.406 -19.141 1 96.75 87 ASP A CA 1
ATOM 677 C C . ASP A 1 87 ? -3.791 -2.857 -18.156 1 96.75 87 ASP A C 1
ATOM 679 O O . ASP A 1 87 ? -4.188 -2.1 -17.281 1 96.75 87 ASP A O 1
ATOM 683 N N . VAL A 1 88 ? -4.309 -4.051 -18.328 1 97.38 88 VAL A N 1
ATOM 684 C CA . VAL A 1 88 ? -5.352 -4.566 -17.453 1 97.38 88 VAL A CA 1
ATOM 685 C C . VAL A 1 88 ? -4.777 -4.816 -16.062 1 97.38 88 VAL A C 1
ATOM 687 O O . VAL A 1 88 ? -5.414 -4.5 -15.047 1 97.38 88 VAL A O 1
ATOM 690 N N . ILE A 1 89 ? -3.596 -5.285 -16.031 1 97.69 89 ILE A N 1
ATOM 691 C CA . ILE A 1 89 ? -2.914 -5.516 -14.766 1 97.69 89 ILE A CA 1
ATOM 692 C C . ILE A 1 89 ? -2.746 -4.191 -14.023 1 97.69 89 ILE A C 1
ATOM 694 O O . ILE A 1 89 ? -3.051 -4.098 -12.828 1 97.69 89 ILE A O 1
ATOM 698 N N . GLN A 1 90 ? -2.281 -3.205 -14.719 1 97.88 90 GLN A N 1
ATOM 699 C CA . GLN A 1 90 ? -2.086 -1.892 -14.117 1 97.88 90 GLN A CA 1
ATOM 700 C C . GLN A 1 90 ? -3.395 -1.344 -13.555 1 97.88 90 GLN A C 1
ATOM 702 O O . GLN A 1 90 ? -3.428 -0.831 -12.438 1 97.88 90 GLN A O 1
ATOM 707 N N . ALA A 1 91 ? -4.434 -1.479 -14.312 1 97.62 91 ALA A N 1
ATOM 708 C CA . ALA A 1 91 ? -5.742 -0.994 -13.883 1 97.62 91 ALA A CA 1
ATOM 709 C C . ALA A 1 91 ? -6.23 -1.738 -12.648 1 97.62 91 ALA A C 1
ATOM 711 O O . ALA A 1 91 ? -6.797 -1.133 -11.734 1 97.62 91 ALA A O 1
ATOM 712 N N . ALA A 1 92 ? -6.012 -3.02 -12.602 1 97.75 92 ALA A N 1
ATOM 713 C CA . ALA A 1 92 ? -6.418 -3.852 -11.477 1 97.75 92 ALA A CA 1
ATOM 714 C C . ALA A 1 92 ? -5.738 -3.393 -10.188 1 97.75 92 ALA A C 1
ATOM 716 O O . ALA A 1 92 ? -6.391 -3.242 -9.148 1 97.75 92 ALA A O 1
ATOM 717 N N . ILE A 1 93 ? -4.461 -3.146 -10.289 1 97.06 93 ILE A N 1
ATOM 718 C CA . ILE A 1 93 ? -3.689 -2.74 -9.117 1 97.06 93 ILE A CA 1
ATOM 719 C C . ILE A 1 93 ? -4.133 -1.351 -8.664 1 97.06 93 ILE A C 1
ATOM 721 O O . ILE A 1 93 ? -4.309 -1.107 -7.469 1 97.06 93 ILE A O 1
ATOM 725 N N . LYS A 1 94 ? -4.402 -0.493 -9.609 1 95.94 94 LYS A N 1
ATOM 726 C CA . LYS A 1 94 ? -4.793 0.882 -9.305 1 95.94 94 LYS A CA 1
ATOM 727 C C . LYS A 1 94 ? -6.129 0.928 -8.578 1 95.94 94 LYS A C 1
ATOM 729 O O . LYS A 1 94 ? -6.312 1.726 -7.652 1 95.94 94 LYS A O 1
ATOM 734 N N . VAL A 1 95 ? -7.004 0.077 -8.969 1 95.5 95 VAL A N 1
ATOM 735 C CA . VAL A 1 95 ? -8.336 0.139 -8.375 1 95.5 95 VAL A CA 1
ATOM 736 C C . VAL A 1 95 ? -8.328 -0.535 -7.008 1 95.5 95 VAL A C 1
ATOM 738 O O . VAL A 1 95 ? -9.266 -0.375 -6.223 1 95.5 95 VAL A O 1
ATOM 741 N N . GLY A 1 96 ? -7.387 -1.404 -6.754 1 94.5 96 GLY A N 1
ATOM 742 C CA . GLY A 1 96 ? -7.25 -1.908 -5.398 1 94.5 96 GLY A CA 1
ATOM 743 C C . GLY A 1 96 ? -7.355 -3.42 -5.309 1 94.5 96 GLY A C 1
ATOM 744 O O . GLY A 1 96 ? -7.648 -3.965 -4.242 1 94.5 96 GLY A O 1
ATOM 745 N N . VAL A 1 97 ? -7.156 -4.086 -6.395 1 96.94 97 VAL A N 1
ATOM 746 C CA . VAL A 1 97 ? -7.113 -5.547 -6.359 1 96.94 97 VAL A CA 1
ATOM 747 C C . VAL A 1 97 ? -5.93 -6.004 -5.516 1 96.94 97 VAL A C 1
ATOM 749 O O . VAL A 1 97 ? -4.789 -5.59 -5.75 1 96.94 97 VAL A O 1
ATOM 752 N N . SER A 1 98 ? -6.203 -6.898 -4.598 1 96.94 98 SER A N 1
ATOM 753 C CA . SER A 1 98 ? -5.191 -7.312 -3.633 1 96.94 98 SER A CA 1
ATOM 754 C C . SER A 1 98 ? -4.262 -8.367 -4.227 1 96.94 98 SER A C 1
ATOM 756 O O . SER A 1 98 ? -3.1 -8.469 -3.822 1 96.94 98 SER A O 1
ATOM 758 N N . ALA A 1 99 ? -4.848 -9.133 -5.109 1 96.81 99 ALA A N 1
ATOM 759 C CA . ALA A 1 99 ? -4.066 -10.133 -5.832 1 96.81 99 ALA A CA 1
ATOM 760 C C . ALA A 1 99 ? -4.629 -10.359 -7.23 1 96.81 99 ALA A C 1
ATOM 762 O O . ALA A 1 99 ? -5.82 -10.641 -7.391 1 96.81 99 ALA A O 1
ATOM 763 N N . TYR A 1 100 ? -3.811 -10.148 -8.156 1 96.81 100 TYR A N 1
ATOM 764 C CA . TYR A 1 100 ? -4.094 -10.438 -9.555 1 96.81 100 TYR A CA 1
ATOM 765 C C . TYR A 1 100 ? -3.266 -11.625 -10.047 1 96.81 100 TYR A C 1
ATOM 767 O O . TYR A 1 100 ? -2.049 -11.508 -10.203 1 96.81 100 TYR A O 1
ATOM 775 N N . ILE A 1 101 ? -3.943 -12.664 -10.258 1 95.56 101 ILE A N 1
ATOM 776 C CA . ILE A 1 101 ? -3.254 -13.922 -10.539 1 95.56 101 ILE A CA 1
ATOM 777 C C . ILE A 1 101 ? -3.582 -14.383 -11.953 1 95.56 101 ILE A C 1
ATOM 779 O O . ILE A 1 101 ? -4.723 -14.758 -12.242 1 95.56 101 ILE A O 1
ATOM 783 N N . VAL A 1 102 ? -2.535 -14.43 -12.805 1 94.31 102 VAL A N 1
ATOM 784 C CA . VAL A 1 102 ? -2.703 -14.852 -14.195 1 94.31 102 VAL A CA 1
ATOM 785 C C . VAL A 1 102 ? -2.438 -16.344 -14.32 1 94.31 102 VAL A C 1
ATOM 787 O O . VAL A 1 102 ? -1.35 -16.828 -13.984 1 94.31 102 VAL A O 1
ATOM 790 N N . ASP A 1 103 ? -3.412 -17.016 -14.773 1 89.31 103 ASP A N 1
ATOM 791 C CA . ASP A 1 103 ? -3.27 -18.453 -15.039 1 89.31 103 ASP A CA 1
ATOM 792 C C . ASP A 1 103 ? -2.695 -19.188 -13.836 1 89.31 103 ASP A C 1
ATOM 794 O O . ASP A 1 103 ? -1.746 -19.953 -13.969 1 89.31 103 ASP A O 1
ATOM 798 N N . GLY A 1 104 ? -3.301 -18.953 -12.688 1 82.94 104 GLY A N 1
ATOM 799 C CA . GLY A 1 104 ? -2.666 -19.469 -11.484 1 82.94 104 GLY A CA 1
ATOM 800 C C . GLY A 1 104 ? -3.658 -19.984 -10.461 1 82.94 104 GLY A C 1
ATOM 801 O O . GLY A 1 104 ? -3.326 -20.125 -9.281 1 82.94 104 GLY A O 1
ATOM 802 N N . LEU A 1 105 ? -4.875 -20.234 -11.031 1 87.56 105 LEU A N 1
ATOM 803 C CA . LEU A 1 105 ? -5.828 -20.812 -10.102 1 87.56 105 LEU A CA 1
ATOM 804 C C . LEU A 1 105 ? -5.539 -22.297 -9.891 1 87.56 105 LEU A C 1
ATOM 806 O O . LEU A 1 105 ? -5.832 -23.125 -10.766 1 87.56 105 LEU A O 1
ATOM 810 N N . GLN A 1 106 ? -4.754 -22.516 -8.828 1 87.06 106 GLN A N 1
ATOM 811 C CA . GLN A 1 106 ? -4.473 -23.875 -8.367 1 87.06 106 GLN A CA 1
ATOM 812 C C . GLN A 1 106 ? -5.031 -24.109 -6.969 1 87.06 106 GLN A C 1
ATOM 814 O O . GLN A 1 106 ? -4.609 -23.453 -6.012 1 87.06 106 GLN A O 1
ATOM 819 N N . ALA A 1 107 ? -5.816 -25.109 -6.906 1 87.75 107 ALA A N 1
ATOM 820 C CA . ALA A 1 107 ? -6.551 -25.359 -5.672 1 87.75 107 ALA A CA 1
ATOM 821 C C . ALA A 1 107 ? -5.59 -25.594 -4.508 1 87.75 107 ALA A C 1
ATOM 823 O O . ALA A 1 107 ? -5.855 -25.172 -3.381 1 87.75 107 ALA A O 1
ATOM 824 N N . LYS A 1 108 ? -4.492 -26.141 -4.805 1 89.06 108 LYS A N 1
ATOM 825 C CA . LYS A 1 108 ? -3.562 -26.547 -3.75 1 89.06 108 LYS A CA 1
ATOM 826 C C . LYS A 1 108 ? -2.904 -25.312 -3.113 1 89.06 108 LYS A C 1
ATOM 828 O O . LYS A 1 108 ? -2.389 -25.391 -1.996 1 89.06 108 LYS A O 1
ATOM 833 N N . ARG A 1 109 ? -2.965 -24.188 -3.82 1 92 109 ARG A N 1
ATOM 834 C CA . ARG A 1 109 ? -2.277 -22.984 -3.344 1 92 109 ARG A CA 1
ATOM 835 C C . ARG A 1 109 ? -3.273 -21.906 -2.914 1 92 109 ARG A C 1
ATOM 837 O O . ARG A 1 109 ? -2.881 -20.812 -2.541 1 92 109 ARG A O 1
ATOM 844 N N . ILE A 1 110 ? -4.527 -22.25 -2.893 1 95.44 110 ILE A N 1
ATOM 845 C CA .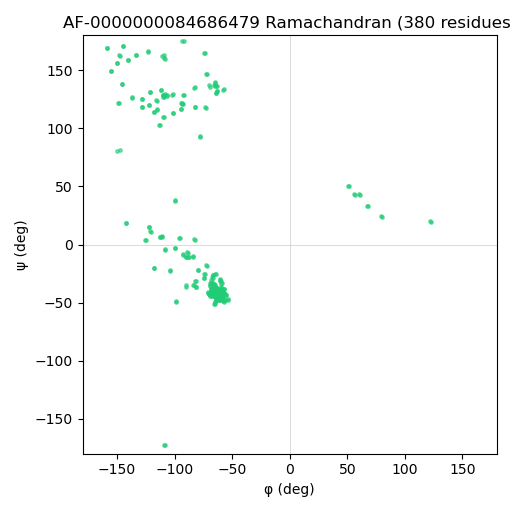 ILE A 1 110 ? -5.566 -21.234 -2.785 1 95.44 110 ILE A CA 1
ATOM 846 C C . ILE A 1 110 ? -5.496 -20.562 -1.413 1 95.44 110 ILE A C 1
ATOM 848 O O . ILE A 1 110 ? -5.66 -19.344 -1.298 1 95.44 110 ILE A O 1
ATOM 852 N N . VAL A 1 111 ? -5.176 -21.297 -0.432 1 95.88 111 VAL A N 1
ATOM 853 C CA . VAL A 1 111 ? -5.164 -20.766 0.924 1 95.88 111 VAL A CA 1
ATOM 854 C C . VAL A 1 111 ? -4.016 -19.766 1.075 1 95.88 111 VAL A C 1
ATOM 856 O O . VAL A 1 111 ? -4.203 -18.672 1.604 1 95.88 111 VAL A O 1
ATOM 859 N N . SER A 1 112 ? -2.846 -20.062 0.577 1 95.75 112 SER A N 1
ATOM 860 C CA . SER A 1 112 ? -1.696 -19.172 0.662 1 95.75 112 SER A CA 1
ATOM 861 C C . SER A 1 112 ? -1.919 -17.906 -0.156 1 95.75 112 SER A C 1
ATOM 863 O O . SER A 1 112 ? -1.475 -16.812 0.233 1 95.75 112 SER A O 1
ATOM 865 N N . ILE A 1 113 ? -2.568 -18.078 -1.258 1 96.44 113 ILE A N 1
ATOM 866 C CA . ILE A 1 113 ? -2.877 -16.938 -2.107 1 96.44 113 ILE A CA 1
ATOM 867 C C . ILE A 1 113 ? -3.793 -15.961 -1.359 1 96.44 113 ILE A C 1
ATOM 869 O O . ILE A 1 113 ? -3.555 -14.75 -1.354 1 96.44 113 ILE A O 1
ATOM 873 N N . ILE A 1 114 ? -4.781 -16.516 -0.663 1 97.5 114 ILE A N 1
ATOM 874 C CA . ILE A 1 114 ? -5.73 -15.695 0.088 1 97.5 114 ILE A CA 1
ATOM 875 C C . ILE A 1 114 ? -5.02 -15.031 1.267 1 97.5 114 ILE A C 1
ATOM 877 O O . ILE A 1 114 ? -5.195 -13.836 1.512 1 97.5 114 ILE A O 1
ATOM 881 N N . ASP A 1 115 ? -4.18 -15.797 1.966 1 97.62 115 ASP A N 1
ATOM 882 C CA . ASP A 1 115 ? -3.414 -15.234 3.072 1 97.62 115 ASP A CA 1
ATOM 883 C C . ASP A 1 115 ? -2.582 -14.039 2.607 1 97.62 115 ASP A C 1
ATOM 885 O O . ASP A 1 115 ? -2.621 -12.969 3.225 1 97.62 115 ASP A O 1
ATOM 889 N N . THR A 1 116 ? -1.902 -14.25 1.511 1 97.31 116 THR A N 1
ATOM 890 C CA . THR A 1 116 ? -1.044 -13.203 0.973 1 97.31 116 THR A CA 1
ATOM 891 C C . THR A 1 116 ? -1.86 -11.961 0.632 1 97.31 116 THR A C 1
ATOM 893 O O . THR A 1 116 ? -1.488 -10.844 1.005 1 97.31 116 THR A O 1
ATOM 896 N N . ALA A 1 117 ? -2.963 -12.156 -0.013 1 97.62 117 ALA A N 1
ATOM 897 C CA . ALA A 1 117 ? -3.826 -11.047 -0.42 1 97.62 117 ALA A CA 1
ATOM 898 C C . ALA A 1 117 ? -4.367 -10.297 0.793 1 97.62 117 ALA A C 1
ATOM 900 O O . ALA A 1 117 ? -4.395 -9.062 0.807 1 97.62 117 ALA A O 1
ATOM 901 N N . CYS A 1 118 ? -4.738 -11.055 1.816 1 98.31 118 CYS A N 1
ATOM 902 C CA . CYS A 1 118 ? -5.301 -10.445 3.02 1 98.31 118 CYS A CA 1
ATOM 903 C C . CYS A 1 118 ? -4.242 -9.664 3.781 1 98.31 118 CYS A C 1
ATOM 905 O O . CYS A 1 118 ? -4.496 -8.539 4.223 1 98.31 118 CYS A O 1
ATOM 907 N N . PHE A 1 119 ? -3.09 -10.25 3.91 1 97.81 119 PHE A N 1
ATOM 908 C CA . PHE A 1 119 ? -2.021 -9.547 4.613 1 97.81 119 PHE A CA 1
ATOM 909 C C . PHE A 1 119 ? -1.616 -8.281 3.857 1 97.81 119 PHE A C 1
ATOM 911 O O . PHE A 1 119 ? -1.375 -7.242 4.469 1 97.81 119 PHE A O 1
ATOM 918 N N . ARG A 1 120 ? -1.585 -8.383 2.598 1 96.69 120 ARG A N 1
ATOM 919 C CA . ARG A 1 120 ? -1.259 -7.227 1.771 1 96.69 120 ARG A CA 1
ATOM 920 C C . ARG A 1 120 ? -2.32 -6.141 1.907 1 96.69 120 ARG A C 1
ATOM 922 O O . ARG A 1 120 ? -1.992 -4.957 2.041 1 96.69 120 ARG A O 1
ATOM 929 N N . PHE A 1 121 ? -3.504 -6.48 1.786 1 97.88 121 PHE A N 1
ATOM 930 C CA . PHE A 1 121 ? -4.621 -5.555 1.938 1 97.88 121 PHE A CA 1
ATOM 931 C C . PHE A 1 121 ? -4.539 -4.824 3.275 1 97.88 121 PHE A C 1
ATOM 933 O O . PHE A 1 121 ? -4.66 -3.6 3.328 1 97.88 121 PHE A O 1
ATOM 940 N N . ASN A 1 122 ? -4.301 -5.629 4.316 1 97.5 122 ASN A N 1
ATOM 941 C CA . ASN A 1 122 ? -4.246 -5.059 5.656 1 97.5 122 ASN A CA 1
ATOM 942 C C . ASN A 1 122 ? -3.1 -4.059 5.793 1 97.5 122 ASN A C 1
ATOM 944 O O . ASN A 1 122 ? -3.264 -2.998 6.398 1 97.5 122 ASN A O 1
ATOM 948 N N . GLU A 1 123 ? -1.989 -4.395 5.238 1 96.19 123 GLU A N 1
ATOM 949 C CA . GLU A 1 123 ? -0.849 -3.486 5.285 1 96.19 123 GLU A CA 1
ATOM 950 C C . GLU A 1 123 ? -1.149 -2.188 4.543 1 96.19 123 GLU A C 1
ATOM 952 O O . GLU A 1 123 ? -0.838 -1.1 5.035 1 96.19 123 GLU A O 1
ATOM 957 N N . GLN A 1 124 ? -1.748 -2.332 3.424 1 95.38 124 GLN A N 1
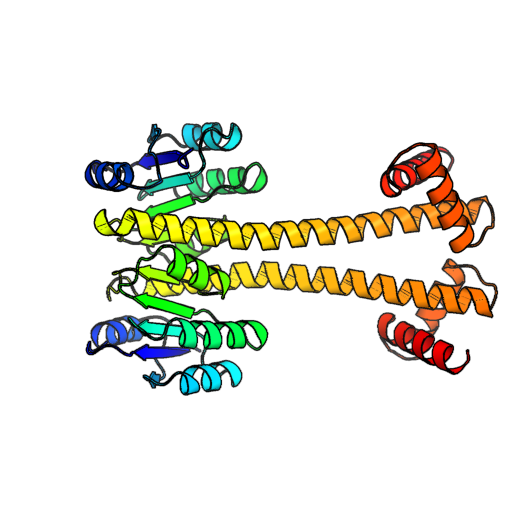ATOM 958 C CA . GLN A 1 124 ? -2.104 -1.159 2.633 1 95.38 124 GLN A CA 1
ATOM 959 C C . GLN A 1 124 ? -3.125 -0.292 3.365 1 95.38 124 GLN A C 1
ATOM 961 O O . GLN A 1 124 ? -3.025 0.937 3.352 1 95.38 124 GLN A O 1
ATOM 966 N N . GLN A 1 125 ? -4.055 -0.953 3.986 1 96.38 125 GLN A N 1
ATOM 967 C CA . GLN A 1 125 ? -5.082 -0.229 4.727 1 96.38 125 GLN A CA 1
ATOM 968 C C . GLN A 1 125 ? -4.473 0.557 5.887 1 96.38 125 GLN A C 1
ATOM 970 O O . GLN A 1 125 ? -4.91 1.671 6.184 1 96.38 125 GLN A O 1
ATOM 975 N N . LEU A 1 126 ? -3.492 -0.031 6.492 1 96.81 126 LEU A N 1
ATOM 976 C CA . LEU A 1 126 ? -2.844 0.635 7.617 1 96.81 126 LEU A CA 1
ATOM 977 C C . LEU A 1 126 ? -2.189 1.939 7.176 1 96.81 126 LEU A C 1
ATOM 979 O O . LEU A 1 126 ? -2.311 2.961 7.855 1 96.81 126 LEU A O 1
ATOM 983 N N . ILE A 1 127 ? -1.57 1.888 6.035 1 96.69 127 ILE A N 1
ATOM 984 C CA . ILE A 1 127 ? -0.897 3.076 5.52 1 96.69 127 ILE A CA 1
ATOM 985 C C . ILE A 1 127 ? -1.934 4.117 5.109 1 96.69 127 ILE A C 1
ATOM 987 O O . ILE A 1 127 ? -1.778 5.305 5.402 1 96.69 127 ILE A O 1
ATOM 991 N N . LYS A 1 128 ? -2.957 3.748 4.484 1 96.62 128 LYS A N 1
ATOM 992 C CA . LYS A 1 128 ? -4.016 4.652 4.051 1 96.62 128 LYS A CA 1
ATOM 993 C C . LYS A 1 128 ? -4.699 5.312 5.242 1 96.62 128 LYS A C 1
ATOM 995 O O . LYS A 1 128 ? -5.016 6.504 5.203 1 96.62 128 LYS A O 1
ATOM 1000 N N . GLU A 1 129 ? -4.922 4.504 6.242 1 96.81 129 GLU A N 1
ATOM 1001 C CA . GLU A 1 129 ? -5.543 5.035 7.453 1 96.81 129 GLU A CA 1
ATOM 1002 C C . GLU A 1 129 ? -4.645 6.066 8.125 1 96.81 129 GLU A C 1
ATOM 1004 O O . GLU A 1 129 ? -5.125 7.102 8.602 1 96.81 129 GLU A O 1
ATOM 1009 N N . GLU A 1 130 ? -3.41 5.738 8.141 1 97.5 130 GLU A N 1
ATOM 1010 C CA . GLU A 1 130 ? -2.465 6.695 8.703 1 97.5 130 GLU A CA 1
ATOM 1011 C C . GLU A 1 130 ? -2.439 7.988 7.898 1 97.5 130 GLU A C 1
ATOM 1013 O O . GLU A 1 130 ? -2.393 9.078 8.469 1 97.5 130 GLU A O 1
ATOM 1018 N N . LEU A 1 131 ? -2.447 7.852 6.648 1 97.12 131 LEU A N 1
ATOM 1019 C CA . LEU A 1 131 ? -2.492 9.016 5.773 1 97.12 131 LEU A CA 1
ATOM 1020 C C . LEU A 1 131 ? -3.734 9.859 6.047 1 97.12 131 LEU A C 1
ATOM 1022 O O . LEU A 1 131 ? -3.645 11.078 6.199 1 97.12 131 LEU A O 1
ATOM 1026 N N . GLU A 1 132 ? -4.848 9.203 6.156 1 96.56 132 GLU A N 1
ATOM 1027 C CA . GLU A 1 132 ? -6.102 9.898 6.41 1 96.56 132 GLU A CA 1
ATOM 1028 C C . GLU A 1 132 ? -6.074 10.609 7.762 1 96.56 132 GLU A C 1
ATOM 1030 O O . GLU A 1 132 ? -6.523 11.75 7.883 1 96.56 132 GLU A O 1
ATOM 1035 N N . ARG A 1 133 ? -5.547 9.906 8.703 1 96.56 133 ARG A N 1
ATOM 1036 C CA . ARG A 1 133 ? -5.422 10.492 10.031 1 96.56 133 ARG A CA 1
ATOM 1037 C C . ARG A 1 133 ? -4.543 11.742 10 1 96.56 133 ARG A C 1
ATOM 1039 O O . ARG A 1 133 ? -4.887 12.766 10.594 1 96.56 133 ARG A O 1
ATOM 1046 N N . THR A 1 134 ? -3.461 11.633 9.336 1 96.12 134 THR A N 1
ATOM 1047 C CA . THR A 1 134 ? -2.527 12.75 9.234 1 96.12 134 THR A CA 1
ATOM 1048 C C . THR A 1 134 ? -3.162 13.922 8.484 1 96.12 134 THR A C 1
ATOM 1050 O O . THR A 1 134 ? -3.016 15.078 8.891 1 96.12 134 THR A O 1
ATOM 1053 N N . LYS A 1 135 ? -3.857 13.648 7.461 1 96 135 LYS A N 1
ATOM 1054 C CA . LYS A 1 135 ? -4.555 14.68 6.695 1 96 135 LYS A CA 1
ATOM 1055 C C . LYS A 1 135 ? -5.613 15.375 7.551 1 96 135 LYS A C 1
ATOM 1057 O O . LYS A 1 135 ? -5.77 16.594 7.477 1 96 135 LYS A O 1
ATOM 1062 N N . ASN A 1 136 ? -6.309 14.578 8.305 1 94.62 136 ASN A N 1
ATOM 1063 C CA . ASN A 1 136 ? -7.324 15.133 9.195 1 94.62 136 ASN A CA 1
ATOM 1064 C C . ASN A 1 136 ? -6.703 16.047 10.25 1 94.62 136 ASN A C 1
ATOM 1066 O O . ASN A 1 136 ? -7.234 17.125 10.539 1 94.62 136 ASN A O 1
ATOM 1070 N N . THR A 1 137 ? -5.645 15.594 10.773 1 92.94 137 THR A N 1
ATOM 1071 C CA . THR A 1 137 ? -4.934 16.406 11.75 1 92.94 137 THR A CA 1
ATOM 1072 C C . THR A 1 137 ? -4.492 17.734 11.133 1 92.94 137 THR A C 1
ATOM 1074 O O . THR A 1 137 ? -4.637 18.797 11.75 1 92.94 137 THR A O 1
ATOM 1077 N N . LEU A 1 138 ? -4.012 17.672 9.969 1 91.12 138 LEU A N 1
ATOM 1078 C CA . LEU A 1 138 ? -3.584 18.875 9.25 1 91.12 138 LEU A CA 1
ATOM 1079 C C . LEU A 1 138 ? -4.766 19.812 9.008 1 91.12 138 LEU A C 1
ATOM 1081 O O . LEU A 1 138 ? -4.652 21.016 9.203 1 91.12 138 LEU A O 1
ATOM 1085 N N . SER A 1 139 ? -5.828 19.266 8.617 1 92 139 SER A N 1
ATOM 1086 C CA . SER A 1 139 ? -7.035 20.047 8.359 1 92 139 SER A CA 1
ATOM 1087 C C . SER A 1 139 ? -7.559 20.688 9.633 1 92 139 SER A C 1
ATOM 1089 O O . SER A 1 139 ? -8 21.844 9.609 1 92 139 SER A O 1
ATOM 1091 N N . GLU A 1 140 ? -7.562 19.906 10.68 1 91 140 GLU A N 1
ATOM 1092 C CA . GLU A 1 140 ? -8.008 20.438 11.969 1 91 140 GLU A CA 1
ATOM 1093 C C . GLU A 1 140 ? -7.164 21.625 12.406 1 91 140 GLU A C 1
ATOM 1095 O O . GLU A 1 140 ? -7.695 22.625 12.898 1 91 140 GLU A O 1
ATOM 1100 N N . ARG A 1 141 ? -5.922 21.562 12.219 1 87.5 141 ARG A N 1
ATOM 1101 C CA . ARG A 1 141 ? -5.027 22.656 12.594 1 87.5 141 ARG A CA 1
ATOM 1102 C C . ARG A 1 141 ? -5.328 23.906 11.781 1 87.5 141 ARG A C 1
ATOM 1104 O O . ARG A 1 141 ? -5.293 25.016 12.312 1 87.5 141 ARG A O 1
ATOM 1111 N N . LYS A 1 142 ? -5.617 23.734 10.625 1 87.12 142 LYS A N 1
ATOM 1112 C CA . LYS A 1 142 ? -5.941 24.859 9.758 1 87.12 142 LYS A CA 1
ATOM 1113 C C . LYS A 1 142 ? -7.227 25.562 10.211 1 87.12 142 LYS A C 1
ATOM 1115 O O . LYS A 1 142 ? -7.301 26.781 10.234 1 87.12 142 LYS A O 1
ATOM 1120 N N . ILE A 1 143 ? -8.172 24.703 10.586 1 91.44 143 ILE A N 1
ATOM 1121 C CA . ILE A 1 143 ? -9.461 25.219 11.023 1 91.44 143 ILE A CA 1
ATOM 1122 C C . ILE A 1 143 ? -9.305 25.953 12.352 1 91.44 143 ILE A C 1
ATOM 1124 O O . ILE A 1 143 ? -9.852 27.031 12.539 1 91.44 143 ILE A O 1
ATOM 1128 N N . ILE A 1 144 ? -8.523 25.375 13.172 1 91.25 144 ILE A N 1
ATOM 1129 C CA . ILE A 1 144 ? -8.297 25.984 14.484 1 91.25 144 ILE A CA 1
ATOM 1130 C C . ILE A 1 144 ? -7.543 27.297 14.328 1 91.25 144 ILE A C 1
ATOM 1132 O O . ILE A 1 144 ? -7.883 28.297 14.969 1 91.25 144 ILE A O 1
ATOM 1136 N N . ASP A 1 145 ? -6.613 27.359 13.453 1 86.81 145 ASP A N 1
ATOM 1137 C CA . ASP A 1 145 ? -5.844 28.578 13.203 1 86.81 145 ASP A CA 1
ATOM 1138 C C . ASP A 1 145 ? -6.738 29.688 12.648 1 86.81 145 ASP A C 1
ATOM 1140 O O . ASP A 1 145 ? -6.609 30.844 13.047 1 86.81 145 ASP A O 1
ATOM 1144 N N . LYS A 1 146 ? -7.551 29.281 11.805 1 87.94 146 LYS A N 1
ATOM 1145 C CA . LYS A 1 146 ? -8.492 30.25 11.242 1 87.94 146 LYS A CA 1
ATOM 1146 C C . LYS A 1 146 ? -9.406 30.812 12.32 1 87.94 146 LYS A C 1
ATOM 1148 O O . LYS A 1 146 ? -9.672 32.031 12.352 1 87.94 146 LYS A O 1
ATOM 1153 N N . ALA A 1 147 ? -9.898 29.969 13.125 1 91.44 147 ALA A N 1
ATOM 1154 C CA . ALA A 1 147 ? -10.773 30.391 14.211 1 91.44 147 ALA A CA 1
ATOM 1155 C C . ALA A 1 147 ? -10.039 31.328 15.164 1 91.44 147 ALA A C 1
ATOM 1157 O O . ALA A 1 147 ? -10.586 32.344 15.602 1 91.44 147 ALA A O 1
ATOM 1158 N N . LYS A 1 148 ? -8.836 30.953 15.516 1 87.69 148 LYS A N 1
ATOM 1159 C CA . LYS A 1 148 ? -8.023 31.828 16.359 1 87.69 148 LYS A CA 1
ATOM 1160 C C . LYS A 1 148 ? -7.875 33.219 15.727 1 87.69 148 LYS A C 1
ATOM 1162 O O . LYS A 1 148 ? -7.961 34.219 16.422 1 87.69 148 LYS A O 1
ATOM 1167 N N . GLY A 1 149 ? -7.633 33.219 14.453 1 83.88 149 GLY A N 1
ATOM 1168 C CA . GLY A 1 149 ? -7.516 34.469 13.742 1 83.88 149 GLY A CA 1
ATOM 1169 C C . GLY A 1 149 ? -8.742 35.344 13.883 1 83.88 149 GLY A C 1
ATOM 1170 O O . GLY A 1 149 ? -8.625 36.562 14.07 1 83.88 149 GLY A O 1
ATOM 1171 N N . ILE A 1 150 ? -9.867 34.781 13.805 1 87.62 150 ILE A N 1
ATOM 1172 C CA . ILE A 1 150 ? -11.133 35.5 13.922 1 87.62 150 ILE A CA 1
ATOM 1173 C C . ILE A 1 150 ? -11.281 36.062 15.328 1 87.62 150 ILE A C 1
ATOM 1175 O O . ILE A 1 150 ? -11.656 37.219 15.492 1 87.62 150 ILE A O 1
ATOM 1179 N N . ILE A 1 151 ? -10.961 35.281 16.297 1 87.81 151 ILE A N 1
ATOM 1180 C CA . ILE A 1 151 ? -11.078 35.688 17.688 1 87.81 151 ILE A CA 1
ATOM 1181 C C . ILE A 1 151 ? -10.094 36.812 17.969 1 87.81 151 ILE A C 1
ATOM 1183 O O . ILE A 1 151 ? -10.438 37.812 18.641 1 87.81 151 ILE A O 1
ATOM 1187 N N . MET A 1 152 ? -8.953 36.625 17.438 1 83 152 MET A N 1
ATOM 1188 C CA . MET A 1 152 ? -7.918 37.625 17.625 1 83 152 MET A CA 1
ATOM 1189 C C . MET A 1 152 ? -8.352 38.969 17.047 1 83 152 MET A C 1
ATOM 1191 O O . MET A 1 152 ? -8.125 40.031 17.656 1 83 152 MET A O 1
ATOM 1195 N N . GLN A 1 153 ? -8.906 38.875 15.945 1 81.62 153 GLN A N 1
ATOM 1196 C CA . GLN A 1 153 ? -9.336 40.094 15.266 1 81.62 153 GLN A CA 1
ATOM 1197 C C . GLN A 1 153 ? -10.484 40.781 16.016 1 81.62 153 GLN A C 1
ATOM 1199 O O . GLN A 1 153 ? -10.555 42 16.078 1 81.62 153 GLN A O 1
ATOM 1204 N N . ARG A 1 154 ? -11.266 40.062 16.625 1 85 154 ARG A N 1
ATOM 1205 C CA . ARG A 1 154 ? -12.469 40.625 17.25 1 85 154 ARG A CA 1
ATOM 1206 C C . ARG A 1 154 ? -12.188 41.062 18.688 1 85 154 ARG A C 1
ATOM 1208 O O . ARG A 1 154 ? -12.781 42.031 19.156 1 85 154 ARG A O 1
ATOM 1215 N N . SER A 1 155 ? -11.383 40.344 19.312 1 86.12 155 SER A N 1
ATOM 1216 C CA . SER A 1 155 ? -11.188 40.594 20.734 1 86.12 155 SER A CA 1
ATOM 1217 C C . SER A 1 155 ? -9.82 41.219 21.016 1 86.12 155 SER A C 1
ATOM 1219 O O . SER A 1 155 ? -9.508 41.562 22.156 1 86.12 155 SER A O 1
ATOM 1221 N N . LYS A 1 156 ? -9 41.375 20.047 1 81.19 156 LYS A N 1
ATOM 1222 C CA . LYS A 1 156 ? -7.672 41.969 20.141 1 81.19 156 LYS A CA 1
ATOM 1223 C C . LYS A 1 156 ? -6.816 41.25 21.172 1 81.19 156 LYS A C 1
ATOM 1225 O O . LYS A 1 156 ? -6.238 41.875 22.062 1 81.19 156 LYS A O 1
ATOM 1230 N N . ILE A 1 157 ? -6.863 40 21.172 1 80.25 157 ILE A N 1
ATOM 1231 C CA . ILE A 1 157 ? -6.094 39.156 22.094 1 80.25 157 ILE A CA 1
ATOM 1232 C C . ILE A 1 157 ? -5.008 38.406 21.328 1 80.25 157 ILE A C 1
ATOM 1234 O O . ILE A 1 157 ? -5.027 38.375 20.094 1 80.25 157 ILE A O 1
ATOM 1238 N N . SER A 1 158 ? -4.016 37.906 22.109 1 74.75 158 SER A N 1
ATOM 1239 C CA . SER A 1 158 ? -2.916 37.156 21.5 1 74.75 158 SER A CA 1
ATOM 1240 C C . SER A 1 158 ? -3.367 35.75 21.062 1 74.75 158 SER A C 1
ATOM 1242 O O . SER A 1 158 ? -4.441 35.312 21.453 1 74.75 158 SER A O 1
ATOM 1244 N N . GLU A 1 159 ? -2.635 35.125 20.281 1 78 159 GLU A N 1
ATOM 1245 C CA . GLU A 1 159 ? -2.908 33.75 19.812 1 78 159 GLU A CA 1
ATOM 1246 C C . GLU A 1 159 ? -2.994 32.781 20.969 1 78 159 GLU A C 1
ATOM 1248 O O . GLU A 1 159 ? -3.867 31.906 21 1 78 159 GLU A O 1
ATOM 1253 N N . ASN A 1 160 ? -2.045 32.938 21.844 1 79.5 160 ASN A N 1
ATOM 1254 C CA . ASN A 1 160 ? -2.059 32.062 23.016 1 79.5 160 ASN A CA 1
ATOM 1255 C C . ASN A 1 160 ? -3.324 32.25 23.844 1 79.5 160 ASN A C 1
ATOM 1257 O O . ASN A 1 160 ? -3.895 31.281 24.344 1 79.5 160 ASN A O 1
ATOM 1261 N N . GLU A 1 161 ? -3.682 33.5 23.938 1 84.56 161 GLU A N 1
ATOM 1262 C CA . GLU A 1 161 ? -4.91 33.781 24.672 1 84.56 161 GLU A CA 1
ATOM 1263 C C . GLU A 1 161 ? -6.133 33.25 23.953 1 84.56 161 GLU A C 1
ATOM 1265 O O . GLU A 1 161 ? -7.051 32.719 24.578 1 84.56 161 GLU A O 1
ATOM 1270 N N . ALA A 1 162 ? -6.09 33.469 22.641 1 87.31 162 ALA A N 1
ATOM 1271 C CA . ALA A 1 162 ? -7.184 32.938 21.812 1 87.31 162 ALA A CA 1
ATOM 1272 C C . ALA A 1 162 ? -7.289 31.422 21.953 1 87.31 162 ALA A C 1
ATOM 1274 O O . ALA A 1 162 ? -8.383 30.875 22.109 1 87.31 162 ALA A O 1
ATOM 1275 N N . TYR A 1 163 ? -6.164 30.781 21.906 1 89.06 163 TYR A N 1
ATOM 1276 C CA . TYR A 1 163 ? -6.125 29.328 22.031 1 89.06 163 TYR A CA 1
ATOM 1277 C C . TYR A 1 163 ? -6.664 28.891 23.375 1 89.06 163 TYR A C 1
ATOM 1279 O O . TYR A 1 163 ? -7.473 27.953 23.453 1 89.06 163 TYR A O 1
ATOM 1287 N N . LYS A 1 164 ? -6.199 29.516 24.359 1 90.19 164 LYS A N 1
ATOM 1288 C CA . LYS A 1 164 ? -6.629 29.156 25.719 1 90.19 164 LYS A CA 1
ATOM 1289 C C . LYS A 1 164 ? -8.133 29.359 25.875 1 90.19 164 LYS A C 1
ATOM 1291 O O . LYS A 1 164 ? -8.805 28.562 26.531 1 90.19 164 LYS A O 1
ATOM 1296 N N . ALA A 1 165 ? -8.562 30.453 25.344 1 91.69 165 ALA A N 1
ATOM 1297 C CA . ALA A 1 165 ? -9.984 30.75 25.391 1 91.69 165 ALA A CA 1
ATOM 1298 C C . ALA A 1 165 ? -10.805 29.672 24.688 1 91.69 165 ALA A C 1
ATOM 1300 O O . ALA A 1 165 ? -11.82 29.203 25.203 1 91.69 165 ALA A O 1
ATOM 1301 N N . MET A 1 166 ? -10.344 29.312 23.562 1 92.88 166 MET A N 1
ATOM 1302 C CA . MET A 1 166 ? -11.023 28.281 22.781 1 92.88 166 MET A CA 1
ATOM 1303 C C . MET A 1 166 ? -11.016 26.953 23.516 1 92.88 166 MET A C 1
ATOM 1305 O O . MET A 1 166 ? -12.031 26.25 23.578 1 92.88 166 MET A O 1
ATOM 1309 N N . ARG A 1 167 ? -9.891 26.609 24.047 1 92.12 167 ARG A N 1
ATOM 1310 C CA . ARG A 1 167 ? -9.742 25.344 24.766 1 92.12 167 ARG A CA 1
ATOM 1311 C C . ARG A 1 167 ? -10.68 25.281 25.969 1 92.12 167 ARG A C 1
ATOM 1313 O O . ARG A 1 167 ? -11.359 24.281 26.188 1 92.12 167 ARG A O 1
ATOM 1320 N N . LYS A 1 168 ? -10.641 26.391 26.656 1 93.19 168 LYS A N 1
ATOM 1321 C CA . LYS A 1 168 ? -11.523 26.484 27.812 1 93.19 168 LYS A CA 1
ATOM 1322 C C . LYS A 1 168 ? -12.984 26.312 27.422 1 93.19 168 LYS A C 1
ATOM 1324 O O . LYS A 1 168 ? -13.734 25.594 28.078 1 93.19 168 LYS A O 1
ATOM 1329 N N . MET A 1 169 ? -13.336 26.984 26.422 1 92.62 169 MET A N 1
ATOM 1330 C CA . MET A 1 169 ? -14.711 26.922 25.938 1 92.62 169 MET A CA 1
ATOM 1331 C C . MET A 1 169 ? -15.055 25.5 25.469 1 92.62 169 MET A C 1
ATOM 1333 O O . MET A 1 169 ? -16.141 25 25.75 1 92.62 169 MET A O 1
ATOM 1337 N N . ALA A 1 170 ? -14.203 24.922 24.734 1 93.62 170 ALA A N 1
ATOM 1338 C CA . ALA A 1 170 ? -14.406 23.562 24.25 1 93.62 170 ALA A CA 1
ATOM 1339 C C . ALA A 1 170 ? -14.57 22.594 25.422 1 93.62 170 ALA A C 1
ATOM 1341 O O . ALA A 1 170 ? -15.43 21.719 25.391 1 93.62 170 ALA A O 1
ATOM 1342 N N . MET A 1 171 ? -13.727 22.672 26.359 1 93.38 171 MET A N 1
ATOM 1343 C CA . MET A 1 171 ? -13.766 21.828 27.547 1 93.38 171 MET A CA 1
ATOM 1344 C C . MET A 1 171 ? -15.086 22 28.297 1 93.38 171 MET A C 1
ATOM 1346 O O . MET A 1 171 ? -15.703 21.031 28.734 1 93.38 171 MET A O 1
ATOM 1350 N N . ASN A 1 172 ? -15.453 23.281 28.5 1 93.25 172 ASN A N 1
ATOM 1351 C CA . ASN A 1 172 ? -16.688 23.609 29.203 1 93.25 172 ASN A CA 1
ATOM 1352 C C . ASN A 1 172 ? -17.906 23.016 28.484 1 93.25 172 ASN A C 1
ATOM 1354 O O . ASN A 1 172 ? -18.859 22.578 29.125 1 93.25 172 ASN A O 1
ATOM 1358 N N . LYS A 1 173 ? -17.828 22.969 27.234 1 94.25 173 LYS A N 1
ATOM 1359 C CA . LYS A 1 173 ? -18.953 22.484 26.438 1 94.25 173 LYS A CA 1
ATOM 1360 C C . LYS A 1 173 ? -18.828 21 26.156 1 94.25 173 LYS A C 1
ATOM 1362 O O . LYS A 1 173 ? -19.734 20.391 25.594 1 94.25 173 LYS A O 1
ATOM 1367 N N . ASN A 1 174 ? -17.672 20.453 26.516 1 94.25 174 ASN A N 1
ATOM 1368 C CA . ASN A 1 174 ? -17.375 19.031 26.297 1 94.25 174 ASN A CA 1
ATOM 1369 C C . ASN A 1 174 ? -17.438 18.672 24.812 1 94.25 174 ASN A C 1
ATOM 1371 O O . ASN A 1 174 ? -18.125 17.719 24.438 1 94.25 174 ASN A O 1
ATOM 1375 N N . ILE A 1 175 ? -16.859 19.562 24 1 93 175 ILE A N 1
ATOM 1376 C CA . ILE A 1 175 ? -16.766 19.281 22.578 1 93 175 ILE A CA 1
ATOM 1377 C C . ILE A 1 175 ? -15.312 19.344 22.125 1 93 175 ILE A C 1
ATOM 1379 O O . ILE A 1 175 ? -14.453 19.859 22.844 1 93 175 ILE A O 1
ATOM 1383 N N . LYS A 1 176 ? -15.016 18.828 20.906 1 92.31 176 LYS A N 1
ATOM 1384 C CA . LYS A 1 176 ? -13.672 18.891 20.328 1 92.31 176 LYS A CA 1
ATOM 1385 C C . LYS A 1 176 ? -13.32 20.312 19.891 1 92.31 176 LYS A C 1
ATOM 1387 O O . LYS A 1 176 ? -14.18 21.047 19.406 1 92.31 176 LYS A O 1
ATOM 1392 N N . MET A 1 177 ? -12.086 20.656 20 1 92.12 177 MET A N 1
ATOM 1393 C CA . MET A 1 177 ? -11.602 21.984 19.641 1 92.12 177 MET A CA 1
ATOM 1394 C C . MET A 1 177 ? -11.945 22.312 18.188 1 92.12 177 MET A C 1
ATOM 1396 O O . MET A 1 177 ? -12.305 23.438 17.875 1 92.12 177 MET A O 1
ATOM 1400 N N . VAL A 1 178 ? -11.836 21.297 17.406 1 93.5 178 VAL A N 1
ATOM 1401 C CA . VAL A 1 178 ? -12.07 21.531 15.977 1 93.5 178 VAL A CA 1
ATOM 1402 C C . VAL A 1 178 ? -13.539 21.828 15.742 1 93.5 178 VAL A C 1
ATOM 1404 O O . VAL A 1 178 ? -13.883 22.656 14.883 1 93.5 178 VAL A O 1
ATOM 1407 N N . ASP A 1 179 ? -14.398 21.219 16.484 1 93.06 179 ASP A N 1
ATOM 1408 C CA . ASP A 1 179 ? -15.828 21.484 16.359 1 93.06 179 ASP A CA 1
ATOM 1409 C C . ASP A 1 179 ? -16.156 22.922 16.797 1 93.06 179 ASP A C 1
ATOM 1411 O O . ASP A 1 179 ? -16.938 23.609 16.141 1 93.06 179 ASP A O 1
ATOM 1415 N N . LEU A 1 180 ? -15.586 23.281 17.859 1 93.56 180 LEU A N 1
ATOM 1416 C CA . LEU A 1 180 ? -15.734 24.656 18.312 1 93.56 180 LEU A CA 1
ATOM 1417 C C . LEU A 1 180 ? -15.227 25.641 17.266 1 93.56 180 LEU A C 1
ATOM 1419 O O . LEU A 1 180 ? -15.875 26.641 16.969 1 93.56 180 LEU A O 1
ATOM 1423 N N . ALA A 1 181 ? -14.102 25.297 16.719 1 94.06 181 ALA A N 1
ATOM 1424 C CA . ALA A 1 181 ? -13.492 26.156 15.711 1 94.06 181 ALA A CA 1
ATOM 1425 C C . ALA A 1 181 ? -14.406 26.328 14.508 1 94.06 181 ALA A C 1
ATOM 1427 O O . ALA A 1 181 ? -14.57 27.438 14 1 94.06 181 ALA A O 1
ATOM 1428 N N . GLU A 1 182 ? -14.922 25.297 14.094 1 93.12 182 GLU A N 1
ATOM 1429 C CA . GLU A 1 182 ? -15.836 25.344 12.961 1 93.12 182 GLU A CA 1
ATOM 1430 C C . GLU A 1 182 ? -17.047 26.234 13.258 1 93.12 182 GLU A C 1
ATOM 1432 O O . GLU A 1 182 ? -17.516 26.969 12.391 1 93.12 182 GLU A O 1
ATOM 1437 N N . SER A 1 183 ? -17.516 26.109 14.438 1 92.06 183 SER A N 1
ATOM 1438 C CA . SER A 1 183 ? -18.656 26.938 14.859 1 92.06 183 SER A CA 1
ATOM 1439 C C . SER A 1 183 ? -18.297 28.422 14.844 1 92.06 183 SER A C 1
ATOM 1441 O O . SER A 1 183 ? -19.109 29.25 14.438 1 92.06 183 SER A O 1
ATOM 1443 N N . ILE A 1 184 ? -17.172 28.734 15.297 1 91.62 184 ILE A N 1
ATOM 1444 C CA . ILE A 1 184 ? -16.688 30.125 15.336 1 91.62 184 ILE A CA 1
ATOM 1445 C C . ILE A 1 184 ? -16.594 30.672 13.922 1 91.62 184 ILE A C 1
ATOM 1447 O O . ILE A 1 184 ? -17.031 31.797 13.648 1 91.62 184 ILE A O 1
ATOM 1451 N N . ILE A 1 185 ? -16.094 29.922 13.047 1 92.06 185 ILE A N 1
ATOM 1452 C CA . ILE A 1 185 ? -15.93 30.328 11.656 1 92.06 185 ILE A CA 1
ATOM 1453 C C . ILE A 1 185 ? -17.297 30.547 11.016 1 92.06 185 ILE A C 1
ATOM 1455 O O . ILE A 1 185 ? -17.516 31.547 10.336 1 92.06 185 ILE A O 1
ATOM 1459 N N . SER A 1 186 ? -18.125 29.641 11.344 1 91.12 186 SER A N 1
ATOM 1460 C CA . SER A 1 186 ? -19.484 29.734 10.789 1 91.12 186 SER A CA 1
ATOM 1461 C C . SER A 1 186 ? -20.203 30.984 11.305 1 91.12 186 SER A C 1
ATOM 1463 O O . SER A 1 186 ? -20.891 31.672 10.547 1 91.12 186 SER A O 1
ATOM 1465 N N . ALA A 1 187 ? -20.031 31.25 12.547 1 87.12 187 ALA A N 1
ATOM 1466 C CA . ALA A 1 187 ? -20.656 32.406 13.164 1 87.12 187 ALA A CA 1
ATOM 1467 C C . ALA A 1 187 ? -20.078 33.719 12.602 1 87.12 187 ALA A C 1
ATOM 1469 O O . ALA A 1 187 ? -20.812 34.688 12.398 1 87.12 187 ALA A O 1
ATOM 1470 N N . SER A 1 188 ? -18.859 33.75 12.367 1 87.56 188 SER A N 1
ATOM 1471 C CA . SER A 1 188 ? -18.188 34.938 11.852 1 87.56 188 SER A CA 1
ATOM 1472 C C . SER A 1 188 ? -18.672 35.281 10.445 1 87.56 188 SER A C 1
ATOM 1474 O O . SER A 1 188 ? -18.703 36.438 10.055 1 87.56 188 SER A O 1
ATOM 1476 N N . GLU A 1 189 ? -18.938 34.25 9.703 1 81.81 189 GLU A N 1
ATOM 1477 C CA . GLU A 1 189 ? -19.438 34.438 8.344 1 81.81 189 GLU A CA 1
ATOM 1478 C C . GLU A 1 189 ? -20.844 35.062 8.344 1 81.81 189 GLU A C 1
ATOM 1480 O O . GLU A 1 189 ? -21.203 35.812 7.445 1 81.81 189 GLU A O 1
ATOM 1485 N N . ILE A 1 190 ? -21.5 34.75 9.422 1 74.69 190 ILE A N 1
ATOM 1486 C CA . ILE A 1 190 ? -22.844 35.281 9.547 1 74.69 190 ILE A CA 1
ATOM 1487 C C . ILE A 1 190 ? -22.797 36.719 10.055 1 74.69 190 ILE A C 1
ATOM 1489 O O . ILE A 1 190 ? -23.562 37.594 9.594 1 74.69 190 ILE A O 1
ATOM 1493 N N . LEU A 1 191 ? -21.844 36.938 10.938 1 70.31 191 LEU A N 1
ATOM 1494 C CA . LEU A 1 191 ? -21.75 38.25 11.578 1 70.31 191 LEU A CA 1
ATOM 1495 C C . LEU A 1 191 ? -20.984 39.219 10.695 1 70.31 191 LEU A C 1
ATOM 1497 O O . LEU A 1 191 ? -21 40.438 10.93 1 70.31 191 LEU A O 1
ATOM 1501 N N . ALA A 1 192 ? -20.391 38.781 9.695 1 62.72 192 ALA A N 1
ATOM 1502 C CA . ALA A 1 192 ? -19.734 39.656 8.742 1 62.72 192 ALA A CA 1
ATOM 1503 C C . ALA A 1 192 ? -20.734 40.219 7.738 1 62.72 192 ALA A C 1
ATOM 1505 O O . ALA A 1 192 ? -21.719 39.562 7.398 1 62.72 192 ALA A O 1
ATOM 1506 N N . MET B 1 1 ? 15.492 2.684 -20.984 1 83.44 1 MET B N 1
ATOM 1507 C CA . MET B 1 1 ? 16.281 1.525 -20.594 1 83.44 1 MET B CA 1
ATOM 1508 C C . MET B 1 1 ? 15.422 0.498 -19.859 1 83.44 1 MET B C 1
ATOM 1510 O O . MET B 1 1 ? 14.453 0.859 -19.188 1 83.44 1 MET B O 1
ATOM 1514 N N . LYS B 1 2 ? 15.648 -0.823 -20.125 1 94.06 2 LYS B N 1
ATOM 1515 C CA . LYS B 1 2 ? 14.875 -1.894 -19.5 1 94.06 2 LYS B CA 1
ATOM 1516 C C . LYS B 1 2 ? 15.125 -1.946 -18 1 94.06 2 LYS B C 1
ATOM 1518 O O . LYS B 1 2 ? 16.266 -1.779 -17.547 1 94.06 2 LYS B O 1
ATOM 1523 N N . PRO B 1 3 ? 14.109 -2.117 -17.266 1 97.06 3 PRO B N 1
ATOM 1524 C CA . PRO B 1 3 ? 14.344 -2.328 -15.828 1 97.06 3 PRO B CA 1
ATOM 1525 C C . PRO B 1 3 ? 15.242 -3.531 -15.547 1 97.06 3 PRO B C 1
ATOM 1527 O O . PRO B 1 3 ? 15.07 -4.59 -16.156 1 97.06 3 PRO B O 1
ATOM 1530 N N . ARG B 1 4 ? 16.188 -3.342 -14.711 1 97.75 4 ARG B N 1
ATOM 1531 C CA . ARG B 1 4 ? 17.219 -4.324 -14.43 1 97.75 4 ARG B CA 1
ATOM 1532 C C . ARG B 1 4 ? 16.828 -5.227 -13.266 1 97.75 4 ARG B C 1
ATOM 1534 O O . ARG B 1 4 ? 16.516 -4.738 -12.172 1 97.75 4 ARG B O 1
ATOM 1541 N N . ILE B 1 5 ? 16.906 -6.562 -13.461 1 98.25 5 ILE B N 1
ATOM 1542 C CA . ILE B 1 5 ? 16.531 -7.543 -12.461 1 98.25 5 ILE B CA 1
ATOM 1543 C C . ILE B 1 5 ? 17.766 -8.242 -11.914 1 98.25 5 ILE B C 1
ATOM 1545 O O . ILE B 1 5 ? 18.609 -8.711 -12.688 1 98.25 5 ILE B O 1
ATOM 1549 N N . LEU B 1 6 ? 17.938 -8.266 -10.625 1 98.06 6 LEU B N 1
ATOM 1550 C CA . LEU B 1 6 ? 18.875 -9.172 -9.969 1 98.06 6 LEU B CA 1
ATOM 1551 C C . LEU B 1 6 ? 18.172 -10.445 -9.516 1 98.06 6 LEU B C 1
ATOM 1553 O O . LEU B 1 6 ? 17.219 -10.398 -8.75 1 98.06 6 LEU B O 1
ATOM 1557 N N . LEU B 1 7 ? 18.688 -11.531 -10.031 1 97.19 7 LEU B N 1
ATOM 1558 C CA . LEU B 1 7 ? 18.141 -12.836 -9.672 1 97.19 7 LEU B CA 1
ATOM 1559 C C . LEU B 1 7 ? 18.922 -13.445 -8.508 1 97.19 7 LEU B C 1
ATOM 1561 O O . LEU B 1 7 ? 20.109 -13.719 -8.625 1 97.19 7 LEU B O 1
ATOM 1565 N N . PHE B 1 8 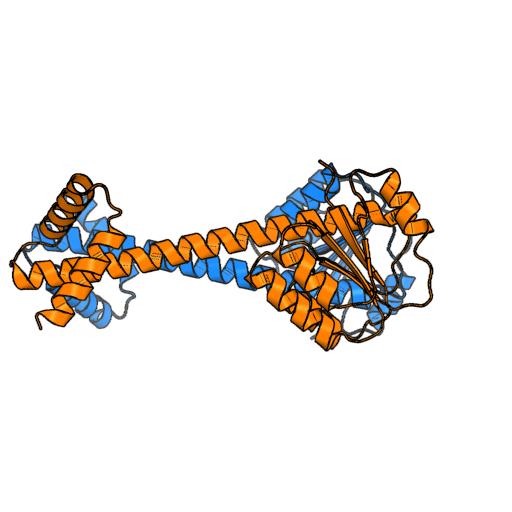? 18.25 -13.641 -7.41 1 97.31 8 PHE B N 1
ATOM 1566 C CA . PHE B 1 8 ? 18.797 -14.32 -6.238 1 97.31 8 PHE B CA 1
ATOM 1567 C C . PHE B 1 8 ? 18.297 -15.758 -6.164 1 97.31 8 PHE B C 1
ATOM 1569 O O . PHE B 1 8 ? 17.109 -16 -5.961 1 97.31 8 PHE B O 1
ATOM 1576 N N . ASN B 1 9 ? 19.172 -16.688 -6.332 1 96.56 9 ASN B N 1
ATOM 1577 C CA . ASN B 1 9 ? 18.797 -18.094 -6.406 1 96.56 9 ASN B CA 1
ATOM 1578 C C . ASN B 1 9 ? 19.609 -18.938 -5.434 1 96.56 9 ASN B C 1
ATOM 1580 O O . ASN B 1 9 ? 20.828 -19.062 -5.57 1 96.56 9 ASN B O 1
ATOM 1584 N N . THR B 1 10 ? 18.906 -19.578 -4.484 1 94.75 10 THR B N 1
ATOM 1585 C CA . THR B 1 10 ? 19.594 -20.453 -3.541 1 94.75 10 THR B CA 1
ATOM 1586 C C . THR B 1 10 ? 19.203 -21.906 -3.764 1 94.75 10 THR B C 1
ATOM 1588 O O . THR B 1 10 ? 19.531 -22.781 -2.951 1 94.75 10 THR B O 1
ATOM 1591 N N . THR B 1 11 ? 18.453 -22.156 -4.789 1 93 11 THR B N 1
ATOM 1592 C CA . THR B 1 11 ? 18.031 -23.516 -5.109 1 93 11 THR B CA 1
ATOM 1593 C C . THR B 1 11 ? 19 -24.156 -6.105 1 93 11 THR B C 1
ATOM 1595 O O . THR B 1 11 ? 19.891 -23.484 -6.629 1 93 11 THR B O 1
ATOM 1598 N N . ALA B 1 12 ? 18.719 -25.438 -6.352 1 90.56 12 ALA B N 1
ATOM 1599 C CA . ALA B 1 12 ? 19.547 -26.156 -7.316 1 90.56 12 ALA B CA 1
ATOM 1600 C C . ALA B 1 12 ? 19.016 -25.984 -8.734 1 90.56 12 ALA B C 1
ATOM 1602 O O . ALA B 1 12 ? 19.688 -26.344 -9.703 1 90.56 12 ALA B O 1
ATOM 1603 N N . ASP B 1 13 ? 17.844 -25.438 -8.867 1 88.19 13 ASP B N 1
ATOM 1604 C CA . ASP B 1 13 ? 17.203 -25.281 -10.172 1 88.19 13 ASP B CA 1
ATOM 1605 C C . ASP B 1 13 ? 17.938 -24.25 -11.023 1 88.19 13 ASP B C 1
ATOM 1607 O O . ASP B 1 13 ? 18.375 -23.219 -10.508 1 88.19 13 ASP B O 1
ATOM 1611 N N . ASP B 1 14 ? 18.078 -24.688 -12.227 1 85.38 14 ASP B N 1
ATOM 1612 C CA . ASP B 1 14 ? 18.547 -23.641 -13.133 1 85.38 14 ASP B CA 1
ATOM 1613 C C . ASP B 1 14 ? 17.391 -22.766 -13.609 1 85.38 14 ASP B C 1
ATOM 1615 O O . ASP B 1 14 ? 16.25 -23.203 -13.648 1 85.38 14 ASP B O 1
ATOM 1619 N N . LEU B 1 15 ? 17.547 -21.484 -13.633 1 92 15 LEU B N 1
ATOM 1620 C CA . LEU B 1 15 ? 16.516 -20.516 -13.977 1 92 15 LEU B CA 1
ATOM 1621 C C . LEU B 1 15 ? 16.672 -20.047 -15.422 1 92 15 LEU B C 1
ATOM 1623 O O . LEU B 1 15 ? 16.375 -18.891 -15.727 1 92 15 LEU B O 1
ATOM 1627 N N . LEU B 1 16 ? 17.062 -21.078 -16.25 1 91.06 16 LEU B N 1
ATOM 1628 C CA . LEU B 1 16 ? 17.312 -20.734 -17.641 1 91.06 16 LEU B CA 1
ATOM 1629 C C . LEU B 1 16 ? 16 -20.422 -18.359 1 91.06 16 LEU B C 1
ATOM 1631 O O . LEU B 1 16 ? 15.945 -19.484 -19.172 1 91.06 16 LEU B O 1
ATOM 1635 N N . ASP B 1 17 ? 15.016 -21.203 -18.094 1 92.69 17 ASP B N 1
ATOM 1636 C CA . ASP B 1 17 ? 13.711 -20.969 -18.703 1 92.69 17 ASP B CA 1
ATOM 1637 C C . ASP B 1 17 ? 13.172 -19.594 -18.328 1 92.69 17 ASP B C 1
ATOM 1639 O O . ASP B 1 17 ? 12.633 -18.875 -19.172 1 92.69 17 ASP B O 1
ATOM 1643 N N . VAL B 1 18 ? 13.336 -19.266 -17.109 1 94.12 18 VAL B N 1
ATOM 1644 C CA . VAL B 1 18 ? 12.883 -17.984 -16.609 1 94.12 18 VAL B CA 1
ATOM 1645 C C . VAL B 1 18 ? 13.664 -16.859 -17.297 1 94.12 18 VAL B C 1
ATOM 1647 O O . VAL B 1 18 ? 13.07 -15.891 -17.781 1 94.12 18 VAL B O 1
ATOM 1650 N N . GLN B 1 19 ? 14.945 -17 -17.391 1 94.25 19 GLN B N 1
ATOM 1651 C CA . GLN B 1 19 ? 15.789 -16 -18.047 1 94.25 19 GLN B CA 1
ATOM 1652 C C . GLN B 1 19 ? 15.438 -15.852 -19.516 1 94.25 19 GLN B C 1
ATOM 1654 O O . GLN B 1 19 ? 15.445 -14.75 -20.062 1 94.25 19 GLN B O 1
ATOM 1659 N N . GLY B 1 20 ? 15.172 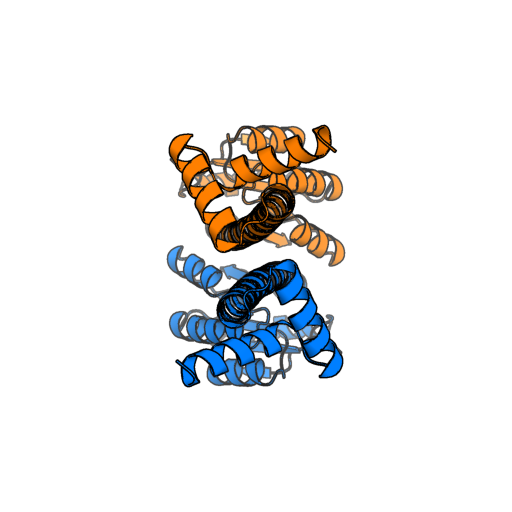-16.953 -20.156 1 94.19 20 GLY B N 1
ATOM 1660 C CA . GLY B 1 20 ? 14.766 -16.922 -21.547 1 94.19 20 GLY B CA 1
ATOM 1661 C C . GLY B 1 20 ? 13.5 -16.125 -21.797 1 94.19 20 GLY B C 1
ATOM 1662 O O . GLY B 1 20 ? 13.438 -15.297 -22.703 1 94.19 20 GLY B O 1
ATOM 1663 N N . HIS B 1 21 ? 12.516 -16.375 -20.906 1 94.19 21 HIS B N 1
ATOM 1664 C CA . HIS B 1 21 ? 11.25 -15.656 -21.031 1 94.19 21 HIS B CA 1
ATOM 1665 C C . HIS B 1 21 ? 11.43 -14.164 -20.781 1 94.19 21 HIS B C 1
ATOM 1667 O O . HIS B 1 21 ? 10.797 -13.336 -21.438 1 94.19 21 HIS B O 1
ATOM 1673 N N . LEU B 1 22 ? 12.328 -13.82 -19.891 1 95.25 22 LEU B N 1
ATOM 1674 C CA . LEU B 1 22 ? 12.57 -12.422 -19.547 1 95.25 22 LEU B CA 1
ATOM 1675 C C . LEU B 1 22 ? 13.352 -11.719 -20.656 1 95.25 22 LEU B C 1
ATOM 1677 O O . LEU B 1 22 ? 13.172 -10.523 -20.875 1 95.25 22 LEU B O 1
ATOM 1681 N N . SER B 1 23 ? 14.141 -12.461 -21.359 1 92.12 23 SER B N 1
ATOM 1682 C CA . SER B 1 23 ? 14.953 -11.883 -22.422 1 92.12 23 SER B CA 1
ATOM 1683 C C . SER B 1 23 ? 14.086 -11.32 -23.547 1 92.12 23 SER B C 1
ATOM 1685 O O . SER B 1 23 ? 14.477 -10.367 -24.219 1 92.12 23 SER B O 1
ATOM 1687 N N . ASP B 1 24 ? 12.922 -11.812 -23.703 1 91.81 24 ASP B N 1
ATOM 1688 C CA . ASP B 1 24 ? 12 -11.391 -24.75 1 91.81 24 ASP B CA 1
ATOM 1689 C C . ASP B 1 24 ? 11.023 -10.336 -24.219 1 91.81 24 ASP B C 1
ATOM 1691 O O . ASP B 1 24 ? 10.109 -9.914 -24.938 1 91.81 24 ASP B O 1
ATOM 1695 N N . SER B 1 25 ? 11.25 -9.938 -23.016 1 94.25 25 SER B N 1
ATOM 1696 C CA . SER B 1 25 ? 10.336 -9 -22.375 1 94.25 25 SER B CA 1
ATOM 1697 C C . SER B 1 25 ? 10.977 -7.617 -22.25 1 94.25 25 SER B C 1
ATOM 1699 O O . SER B 1 25 ? 12 -7.34 -22.859 1 94.25 25 SER B O 1
ATOM 1701 N N . ILE B 1 26 ? 10.312 -6.723 -21.547 1 95.81 26 ILE B N 1
ATOM 1702 C CA . ILE B 1 26 ? 10.805 -5.367 -21.312 1 95.81 26 ILE B CA 1
ATOM 1703 C C . ILE B 1 26 ? 11.773 -5.367 -20.141 1 95.81 26 ILE B C 1
ATOM 1705 O O . ILE B 1 26 ? 12.32 -4.32 -19.781 1 95.81 26 ILE B O 1
ATOM 1709 N N . TYR B 1 27 ? 12.109 -6.566 -19.562 1 97.31 27 TYR B N 1
ATOM 1710 C CA . TYR B 1 27 ? 12.992 -6.668 -18.406 1 97.31 27 TYR B CA 1
ATOM 1711 C C . TYR B 1 27 ? 14.336 -7.273 -18.812 1 97.31 27 TYR B C 1
ATOM 1713 O O . TYR B 1 27 ? 14.438 -7.965 -19.828 1 97.31 27 TYR B O 1
ATOM 1721 N N . GLU B 1 28 ? 15.297 -7.047 -18 1 96.56 28 GLU B N 1
ATOM 1722 C CA . GLU B 1 28 ? 16.625 -7.59 -18.234 1 96.56 28 GLU B CA 1
ATOM 1723 C C . GLU B 1 28 ? 17.234 -8.148 -16.953 1 96.56 28 GLU B C 1
ATOM 1725 O O . GLU B 1 28 ? 17.312 -7.457 -15.945 1 96.56 28 GLU B O 1
ATOM 1730 N N . VAL B 1 29 ? 17.641 -9.398 -17.078 1 96.75 29 VAL B N 1
ATOM 1731 C CA . VAL B 1 29 ? 18.391 -9.969 -15.969 1 96.75 29 VAL B CA 1
ATOM 1732 C C . VAL B 1 29 ? 19.859 -9.547 -16.062 1 96.75 29 VAL B C 1
ATOM 1734 O O . VAL B 1 29 ? 20.562 -9.914 -17 1 96.75 29 VAL B O 1
ATOM 1737 N N . THR B 1 30 ? 20.297 -8.844 -15.055 1 95.75 30 THR B N 1
ATOM 1738 C CA . THR B 1 30 ? 21.641 -8.273 -15.156 1 95.75 30 THR B CA 1
ATOM 1739 C C . THR B 1 30 ? 22.625 -9.062 -14.312 1 95.75 30 THR B C 1
ATOM 1741 O O . THR B 1 30 ? 23.844 -8.961 -14.516 1 95.75 30 THR B O 1
ATOM 1744 N N . ALA B 1 31 ? 22.141 -9.773 -13.312 1 94.38 31 ALA B N 1
ATOM 1745 C CA . ALA B 1 31 ? 23 -10.586 -12.469 1 94.38 31 ALA B CA 1
ATOM 1746 C C . ALA B 1 31 ? 22.234 -11.727 -11.82 1 94.38 31 ALA B C 1
ATOM 1748 O O . ALA B 1 31 ? 21.031 -11.617 -11.586 1 94.38 31 ALA B O 1
ATOM 1749 N N . VAL B 1 32 ? 22.938 -12.75 -11.609 1 94.88 32 VAL B N 1
ATOM 1750 C CA . VAL B 1 32 ? 22.469 -13.883 -10.828 1 94.88 32 VAL B CA 1
ATOM 1751 C C . VAL B 1 32 ? 23.391 -14.125 -9.641 1 94.88 32 VAL B C 1
ATOM 1753 O O . VAL B 1 32 ? 24.625 -14.117 -9.797 1 94.88 32 VAL B O 1
ATOM 1756 N N . THR B 1 33 ? 22.781 -14.273 -8.477 1 95.94 33 THR B N 1
ATOM 1757 C CA . THR B 1 33 ? 23.625 -14.438 -7.289 1 95.94 33 THR B CA 1
ATOM 1758 C C . THR B 1 33 ? 22.922 -15.328 -6.266 1 95.94 33 THR B C 1
ATOM 1760 O O . THR B 1 33 ? 21.719 -15.562 -6.355 1 95.94 33 THR B O 1
ATOM 1763 N N . SER B 1 34 ? 23.719 -15.82 -5.344 1 95.12 34 SER B N 1
ATOM 1764 C CA . SER B 1 34 ? 23.188 -16.531 -4.184 1 95.12 34 SER B CA 1
ATOM 1765 C C . SER B 1 34 ? 23.594 -15.844 -2.883 1 95.12 34 SER B C 1
ATOM 1767 O O . SER B 1 34 ? 23.359 -16.375 -1.796 1 95.12 34 SER B O 1
ATOM 1769 N N . GLN B 1 35 ? 24.141 -14.633 -3.031 1 95.12 35 GLN B N 1
ATOM 1770 C CA . GLN B 1 35 ? 24.625 -13.898 -1.871 1 95.12 35 GLN B CA 1
ATOM 1771 C C . GLN B 1 35 ? 23.719 -12.711 -1.554 1 95.12 35 GLN B C 1
ATOM 1773 O O . GLN B 1 35 ? 23.5 -11.844 -2.404 1 95.12 35 GLN B O 1
ATOM 1778 N N . LEU B 1 36 ? 23.328 -12.641 -0.313 1 94.69 36 LEU B N 1
ATOM 1779 C CA . LEU B 1 36 ? 22.453 -11.57 0.142 1 94.69 36 LEU B CA 1
ATOM 1780 C C . LEU B 1 36 ? 23.156 -10.219 0.058 1 94.69 36 LEU B C 1
ATOM 1782 O O . LEU B 1 36 ? 22.516 -9.203 -0.235 1 94.69 36 LEU B O 1
ATOM 1786 N N . SER B 1 37 ? 24.438 -10.219 0.322 1 94.31 37 SER B N 1
ATOM 1787 C CA . SER B 1 37 ? 25.203 -8.977 0.285 1 94.31 37 SER B CA 1
ATOM 1788 C C . SER B 1 37 ? 25.156 -8.336 -1.098 1 94.31 37 SER B C 1
ATOM 1790 O O . SER B 1 37 ? 25.219 -7.113 -1.222 1 94.31 37 SER B O 1
ATOM 1792 N N . ASP B 1 38 ? 25.031 -9.164 -2.123 1 96.06 38 ASP B N 1
ATOM 1793 C CA . ASP B 1 38 ? 24.953 -8.656 -3.488 1 96.06 38 ASP B CA 1
ATOM 1794 C C . ASP B 1 38 ? 23.641 -7.91 -3.723 1 96.06 38 ASP B C 1
ATOM 1796 O O . ASP B 1 38 ? 23.609 -6.914 -4.453 1 96.06 38 ASP B O 1
ATOM 1800 N N . ILE B 1 39 ? 22.609 -8.344 -3.09 1 95.75 39 ILE B N 1
ATOM 1801 C CA . ILE B 1 39 ? 21.312 -7.691 -3.205 1 95.75 39 ILE B CA 1
ATOM 1802 C C . ILE B 1 39 ? 21.375 -6.289 -2.605 1 95.75 39 ILE B C 1
ATOM 1804 O O . ILE B 1 39 ? 21.031 -5.305 -3.262 1 95.75 39 ILE B O 1
ATOM 1808 N N . SER B 1 40 ? 21.891 -6.273 -1.381 1 94.06 40 SER B N 1
ATOM 1809 C CA . SER B 1 40 ? 21.969 -5.012 -0.654 1 94.06 40 SER B CA 1
ATOM 1810 C C . SER B 1 40 ? 22.844 -4.004 -1.399 1 94.06 40 SER B C 1
ATOM 1812 O O . SER B 1 40 ? 22.453 -2.85 -1.582 1 94.06 40 SER B O 1
ATOM 1814 N N . ARG B 1 41 ? 23.922 -4.441 -1.847 1 94.31 41 ARG B N 1
ATOM 1815 C CA . ARG B 1 41 ? 24.844 -3.566 -2.547 1 94.31 41 ARG B CA 1
ATOM 1816 C C . ARG B 1 41 ? 24.234 -3.031 -3.836 1 94.31 41 ARG B C 1
ATOM 1818 O O . ARG B 1 41 ? 24.266 -1.826 -4.094 1 94.31 41 ARG B O 1
ATOM 1825 N N . ALA B 1 42 ? 23.656 -3.898 -4.594 1 94.56 42 ALA B N 1
ATOM 1826 C CA . ALA B 1 42 ? 23.109 -3.51 -5.887 1 94.56 42 ALA B CA 1
ATOM 1827 C C . ALA B 1 42 ? 21.922 -2.564 -5.719 1 94.56 42 ALA B C 1
ATOM 1829 O O . ALA B 1 42 ? 21.781 -1.588 -6.457 1 94.56 42 ALA B O 1
ATOM 1830 N N . ALA B 1 43 ? 21.078 -2.867 -4.762 1 92.81 43 ALA B N 1
ATOM 1831 C CA . ALA B 1 43 ? 19.906 -2.035 -4.523 1 92.81 43 ALA B CA 1
ATOM 1832 C C . ALA B 1 43 ? 20.297 -0.65 -4.023 1 92.81 43 ALA B C 1
ATOM 1834 O O . ALA B 1 43 ? 19.766 0.361 -4.477 1 92.81 43 ALA B O 1
ATOM 1835 N N . LEU B 1 44 ? 21.281 -0.609 -3.15 1 89.62 44 LEU B N 1
ATOM 1836 C CA . LEU B 1 44 ? 21.672 0.646 -2.518 1 89.62 44 LEU B CA 1
ATOM 1837 C C . LEU B 1 44 ? 22.422 1.54 -3.5 1 89.62 44 LEU B C 1
ATOM 1839 O O . LEU B 1 44 ? 22.344 2.768 -3.418 1 89.62 44 LEU B O 1
ATOM 1843 N N . THR B 1 45 ? 23.062 0.957 -4.512 1 92.25 45 THR B N 1
ATOM 1844 C CA . THR B 1 45 ? 23.797 1.734 -5.5 1 92.25 45 THR B CA 1
ATOM 1845 C C . THR B 1 45 ? 22.906 2.115 -6.672 1 92.25 45 THR B C 1
ATOM 1847 O O . THR B 1 45 ? 23.297 2.887 -7.547 1 92.25 45 THR B O 1
ATOM 1850 N N . GLY B 1 46 ? 21.75 1.536 -6.734 1 92.12 46 GLY B N 1
ATOM 1851 C CA . GLY B 1 46 ? 20.812 1.857 -7.793 1 92.12 46 GLY B CA 1
ATOM 1852 C C . GLY B 1 46 ? 21.109 1.155 -9.102 1 92.12 46 GLY B C 1
ATOM 1853 O O . GLY B 1 46 ? 20.703 1.614 -10.172 1 92.12 46 GLY B O 1
ATOM 1854 N N . SER B 1 47 ? 21.812 0.047 -9.016 1 93.75 47 SER B N 1
ATOM 1855 C CA . SER B 1 47 ? 22.219 -0.656 -10.227 1 93.75 47 SER B CA 1
ATOM 1856 C C . SER B 1 47 ? 21.156 -1.661 -10.664 1 93.75 47 SER B C 1
ATOM 1858 O O . SER B 1 47 ? 21.266 -2.266 -11.734 1 93.75 47 SER B O 1
ATOM 1860 N N . ILE B 1 48 ? 20.156 -1.819 -9.82 1 97.12 48 ILE B N 1
ATOM 1861 C CA . ILE B 1 48 ? 19.047 -2.699 -10.18 1 97.12 48 ILE B CA 1
ATOM 1862 C C . ILE B 1 48 ? 17.719 -2.004 -9.883 1 97.12 48 ILE B C 1
ATOM 1864 O O . ILE B 1 48 ? 17.672 -1.057 -9.094 1 97.12 48 ILE B O 1
ATOM 1868 N N . ASP B 1 49 ? 16.688 -2.568 -10.5 1 97.75 49 ASP B N 1
ATOM 1869 C CA . ASP B 1 49 ? 15.359 -1.984 -10.352 1 97.75 49 ASP B CA 1
ATOM 1870 C C . ASP B 1 49 ? 14.406 -2.967 -9.68 1 97.75 49 ASP B C 1
ATOM 1872 O O . ASP B 1 49 ? 13.359 -2.568 -9.156 1 97.75 49 ASP B O 1
ATOM 1876 N N . ILE B 1 50 ? 14.797 -4.27 -9.75 1 98.38 50 ILE B N 1
ATOM 1877 C CA . ILE B 1 50 ? 13.938 -5.332 -9.242 1 98.38 50 ILE B CA 1
ATOM 1878 C C . ILE B 1 50 ? 14.789 -6.453 -8.656 1 98.38 50 ILE B C 1
ATOM 1880 O O . ILE B 1 50 ? 15.82 -6.816 -9.227 1 98.38 50 ILE B O 1
ATOM 1884 N N . VAL B 1 51 ? 14.367 -6.977 -7.527 1 98.06 51 VAL B N 1
ATOM 1885 C CA . VAL B 1 51 ? 14.953 -8.211 -7.004 1 98.06 51 VAL B CA 1
ATOM 1886 C C . VAL B 1 51 ? 13.969 -9.367 -7.188 1 98.06 51 VAL B C 1
ATOM 1888 O O . VAL B 1 51 ? 12.797 -9.258 -6.832 1 98.06 51 VAL B O 1
ATOM 1891 N N . MET B 1 52 ? 14.406 -10.398 -7.754 1 97.88 52 MET B N 1
ATOM 1892 C CA . MET B 1 52 ? 13.656 -11.648 -7.852 1 97.88 52 MET B CA 1
ATOM 1893 C C . MET B 1 52 ? 14.383 -12.773 -7.121 1 97.88 52 MET B C 1
ATOM 1895 O O . MET B 1 52 ? 15.438 -13.227 -7.566 1 97.88 52 MET B O 1
ATOM 1899 N N . ALA B 1 53 ? 13.781 -13.227 -6.102 1 97.62 53 ALA B N 1
ATOM 1900 C CA . ALA B 1 53 ? 14.414 -14.234 -5.25 1 97.62 53 ALA B CA 1
ATOM 1901 C C . ALA B 1 53 ? 13.719 -15.586 -5.387 1 97.62 53 ALA B C 1
ATOM 1903 O O . ALA B 1 53 ? 12.492 -15.672 -5.293 1 97.62 53 ALA B O 1
ATOM 1904 N N . VAL B 1 54 ? 14.461 -16.594 -5.633 1 96.75 54 VAL B N 1
ATOM 1905 C CA . VAL B 1 54 ? 14.016 -18 -5.605 1 96.75 54 VAL B CA 1
ATOM 1906 C C . VAL B 1 54 ? 14.703 -18.734 -4.457 1 96.75 54 VAL B C 1
ATOM 1908 O O . VAL B 1 54 ? 15.898 -19.031 -4.527 1 96.75 54 VAL B O 1
ATOM 1911 N N . THR B 1 55 ? 13.953 -18.953 -3.361 1 95.75 55 THR B N 1
ATOM 1912 C CA . THR B 1 55 ? 14.609 -19.469 -2.166 1 95.75 55 THR B CA 1
ATOM 1913 C C . THR B 1 55 ? 13.648 -20.312 -1.34 1 95.75 55 THR B C 1
ATOM 1915 O O . THR B 1 55 ? 12.43 -20.156 -1.443 1 95.75 55 THR B O 1
ATOM 1918 N N . GLU B 1 56 ? 14.195 -21.188 -0.558 1 92.06 56 GLU B N 1
ATOM 1919 C CA . GLU B 1 56 ? 13.43 -22 0.379 1 92.06 56 GLU B CA 1
ATOM 1920 C C . GLU B 1 56 ? 13.977 -21.875 1.799 1 92.06 56 GLU B C 1
ATOM 1922 O O . GLU B 1 56 ? 13.516 -22.562 2.713 1 92.06 56 GLU B O 1
ATOM 1927 N N . LYS B 1 57 ? 14.969 -20.984 1.878 1 88.56 57 LYS B N 1
ATOM 1928 C CA . LYS B 1 57 ? 15.617 -20.812 3.176 1 88.56 57 LYS B CA 1
ATOM 1929 C C . LYS B 1 57 ? 16.031 -19.359 3.393 1 88.56 57 LYS B C 1
ATOM 1931 O O . LYS B 1 57 ? 15.852 -18.516 2.508 1 88.56 57 LYS B O 1
ATOM 1936 N N . ARG B 1 58 ? 16.469 -19 4.625 1 88.25 58 ARG B N 1
ATOM 1937 C CA . ARG B 1 58 ? 17.094 -17.75 5.012 1 88.25 58 ARG B CA 1
ATOM 1938 C C . ARG B 1 58 ? 16.109 -16.594 4.918 1 88.25 58 ARG B C 1
ATOM 1940 O O . ARG B 1 58 ? 16.5 -15.477 4.547 1 88.25 58 ARG B O 1
ATOM 1947 N N . PHE B 1 59 ? 14.891 -16.969 5.199 1 93.62 59 PHE B N 1
ATOM 1948 C CA . PHE B 1 59 ? 13.875 -15.922 5.082 1 93.62 59 PHE B CA 1
ATOM 1949 C C . PHE B 1 59 ? 14.18 -14.766 6.023 1 93.62 59 PHE B C 1
ATOM 1951 O O . PHE B 1 59 ? 14.094 -13.602 5.629 1 93.62 59 PHE B O 1
ATOM 1958 N N . ASP B 1 60 ? 14.688 -15.133 7.164 1 94.5 60 ASP B N 1
ATOM 1959 C CA . ASP B 1 60 ? 14.977 -14.078 8.125 1 94.5 60 ASP B CA 1
ATOM 1960 C C . ASP B 1 60 ? 16.031 -13.117 7.586 1 94.5 60 ASP B C 1
ATOM 1962 O O . ASP B 1 60 ? 15.867 -11.898 7.652 1 94.5 60 ASP B O 1
ATOM 1966 N N . GLN B 1 61 ? 17.078 -13.664 7.059 1 96 61 GLN B N 1
ATOM 1967 C CA . GLN B 1 61 ? 18.141 -12.836 6.516 1 96 61 GLN B CA 1
ATOM 1968 C C . GLN B 1 61 ? 17.688 -12.078 5.277 1 96 61 GLN B C 1
ATOM 1970 O O . GLN B 1 61 ? 18 -10.891 5.121 1 96 61 GLN B O 1
ATOM 1975 N N . LEU B 1 62 ? 16.969 -12.766 4.43 1 96.81 62 LEU B N 1
ATOM 1976 C CA . LEU B 1 62 ? 16.438 -12.117 3.234 1 96.81 62 LEU B CA 1
ATOM 1977 C C . LEU B 1 62 ? 15.5 -10.977 3.602 1 96.81 62 LEU B C 1
ATOM 1979 O O . LEU B 1 62 ? 15.602 -9.883 3.041 1 96.81 62 LEU B O 1
ATOM 1983 N N . PHE B 1 63 ? 14.609 -11.188 4.586 1 96.94 63 PHE B N 1
ATOM 1984 C CA . PHE B 1 63 ? 13.641 -10.172 4.992 1 96.94 63 PHE B CA 1
ATOM 1985 C C . PHE B 1 63 ? 14.344 -8.977 5.625 1 96.94 63 PHE B C 1
ATOM 1987 O O . PHE B 1 63 ? 13.945 -7.832 5.398 1 96.94 63 PHE B O 1
ATOM 1994 N N . SER B 1 64 ? 15.367 -9.234 6.363 1 95.88 64 SER B N 1
ATOM 1995 C CA . SER B 1 64 ? 16.156 -8.148 6.922 1 95.88 64 SER B CA 1
ATOM 1996 C C . SER B 1 64 ? 16.812 -7.312 5.824 1 95.88 64 SER B C 1
ATOM 1998 O O . SER B 1 64 ? 16.844 -6.082 5.91 1 95.88 64 SER B O 1
ATOM 2000 N N . CYS B 1 65 ? 17.281 -7.98 4.801 1 95.62 65 CYS B N 1
ATOM 2001 C CA . CYS B 1 65 ? 17.859 -7.312 3.641 1 95.62 65 CYS B CA 1
ATOM 2002 C C . CYS B 1 65 ? 16.828 -6.434 2.943 1 95.62 65 CYS B C 1
ATOM 2004 O O . CYS B 1 65 ? 17.094 -5.27 2.643 1 95.62 65 CYS B O 1
ATOM 2006 N N . ILE B 1 66 ? 15.672 -6.906 2.793 1 95.62 66 ILE B N 1
ATOM 2007 C CA . ILE B 1 66 ? 14.594 -6.211 2.107 1 95.62 66 ILE B CA 1
ATOM 2008 C C . ILE B 1 66 ? 14.148 -5.004 2.934 1 95.62 66 ILE B C 1
ATOM 2010 O O . ILE B 1 66 ? 13.891 -3.93 2.385 1 95.62 66 ILE B O 1
ATOM 2014 N N . GLN B 1 67 ? 14.055 -5.223 4.199 1 94.38 67 GLN B N 1
ATOM 2015 C CA . GLN B 1 67 ? 13.68 -4.129 5.09 1 94.38 67 GLN B CA 1
ATOM 2016 C C . GLN B 1 67 ? 14.641 -2.955 4.953 1 94.38 67 GLN B C 1
ATOM 2018 O O . GLN B 1 67 ? 14.219 -1.799 4.898 1 94.38 67 GLN B O 1
ATOM 2023 N N . GLN B 1 68 ? 15.867 -3.258 4.879 1 92.31 68 GLN B N 1
ATOM 2024 C CA . GLN B 1 68 ? 16.891 -2.227 4.73 1 92.31 68 GLN B CA 1
ATOM 2025 C C . GLN B 1 68 ? 16.75 -1.506 3.393 1 92.31 68 GLN B C 1
ATOM 2027 O O . GLN B 1 68 ? 16.844 -0.278 3.332 1 92.31 68 GLN B O 1
ATOM 2032 N N . ILE B 1 69 ? 16.516 -2.252 2.393 1 93.56 69 ILE B N 1
ATOM 2033 C CA . ILE B 1 69 ? 16.359 -1.707 1.049 1 93.56 69 ILE B CA 1
ATOM 2034 C C . ILE B 1 69 ? 15.148 -0.77 1.013 1 93.56 69 ILE B C 1
ATOM 2036 O O . ILE B 1 69 ? 15.219 0.32 0.438 1 93.56 69 ILE B O 1
ATOM 2040 N N . ASN B 1 70 ? 14.062 -1.142 1.668 1 91.56 70 ASN B N 1
ATOM 2041 C CA . ASN B 1 70 ? 12.805 -0.404 1.638 1 91.56 70 ASN B CA 1
ATOM 2042 C C . ASN B 1 70 ? 12.938 0.959 2.311 1 91.56 70 ASN B C 1
ATOM 2044 O O . ASN B 1 70 ? 12.242 1.907 1.945 1 91.56 70 ASN B O 1
ATOM 2048 N N . VAL B 1 71 ? 13.859 1.035 3.215 1 88.25 71 VAL B N 1
ATOM 2049 C CA . VAL B 1 71 ? 14.062 2.283 3.941 1 88.25 71 VAL B CA 1
ATOM 2050 C C . VAL B 1 71 ? 14.969 3.209 3.129 1 88.25 71 VAL B C 1
ATOM 2052 O O . VAL B 1 71 ? 14.727 4.414 3.055 1 88.25 71 VAL B O 1
ATOM 2055 N N . GLN B 1 72 ? 15.906 2.678 2.432 1 90.56 72 GLN B N 1
ATOM 2056 C CA . GLN B 1 72 ? 16.953 3.492 1.821 1 90.56 72 GLN B CA 1
ATOM 2057 C C . GLN B 1 72 ? 16.656 3.758 0.349 1 90.56 72 GLN B C 1
ATOM 2059 O O . GLN B 1 72 ? 16.781 4.891 -0.123 1 90.56 72 GLN B O 1
ATOM 2064 N N . ASN B 1 73 ? 16.328 2.73 -0.369 1 93.75 73 ASN B N 1
ATOM 2065 C CA . ASN B 1 73 ? 16.047 2.777 -1.799 1 93.75 73 ASN B CA 1
ATOM 2066 C C . ASN B 1 73 ? 15.031 1.707 -2.201 1 93.75 73 ASN B C 1
ATOM 2068 O O . ASN B 1 73 ? 15.398 0.692 -2.795 1 93.75 73 ASN B O 1
ATOM 2072 N N . PRO B 1 74 ? 13.805 2.004 -1.976 1 96.06 74 PRO B N 1
ATOM 2073 C CA . PRO B 1 74 ? 12.789 0.973 -2.193 1 96.06 74 PRO B CA 1
ATOM 2074 C C . PRO B 1 74 ? 12.703 0.529 -3.652 1 96.06 74 PRO B C 1
ATOM 2076 O O . PRO B 1 74 ? 12.664 1.368 -4.555 1 96.06 74 PRO B O 1
ATOM 2079 N N . ILE B 1 75 ? 12.688 -0.717 -3.869 1 97.62 75 ILE B N 1
ATOM 2080 C CA . ILE B 1 75 ? 12.461 -1.319 -5.18 1 97.62 75 ILE B CA 1
ATOM 2081 C C . ILE B 1 75 ? 11.578 -2.559 -5.035 1 97.62 75 ILE B C 1
ATOM 2083 O O . ILE B 1 75 ? 11.5 -3.146 -3.955 1 97.62 75 ILE B O 1
ATOM 2087 N N . PRO B 1 76 ? 10.922 -2.992 -6.086 1 98.19 76 PRO B N 1
ATOM 2088 C CA . PRO B 1 76 ? 10.109 -4.207 -6 1 98.19 76 PRO B CA 1
ATOM 2089 C C . PRO B 1 76 ? 10.945 -5.457 -5.734 1 98.19 76 PRO B C 1
ATOM 2091 O O . PRO B 1 76 ? 12.023 -5.621 -6.309 1 98.19 76 PRO B O 1
ATOM 2094 N N . VAL B 1 77 ? 10.406 -6.32 -4.867 1 98 77 VAL B N 1
ATOM 2095 C CA . VAL B 1 77 ? 11.023 -7.602 -4.547 1 98 77 VAL B CA 1
ATOM 2096 C C . VAL B 1 77 ? 10.008 -8.727 -4.715 1 98 77 VAL B C 1
ATOM 2098 O O . VAL B 1 77 ? 8.93 -8.688 -4.125 1 98 77 VAL B O 1
ATOM 2101 N N . ILE B 1 78 ? 10.367 -9.664 -5.496 1 98.19 78 ILE B N 1
ATOM 2102 C CA . ILE B 1 78 ? 9.539 -10.836 -5.75 1 98.19 78 ILE B CA 1
ATOM 2103 C C . ILE B 1 78 ? 10.195 -12.07 -5.145 1 98.19 78 ILE B C 1
ATOM 2105 O O . ILE B 1 78 ? 11.383 -12.305 -5.34 1 98.19 78 ILE B O 1
ATOM 2109 N N . VAL B 1 79 ? 9.414 -12.859 -4.438 1 97.75 79 VAL B N 1
ATOM 2110 C CA . VAL B 1 79 ? 9.938 -14.062 -3.803 1 97.75 79 VAL B CA 1
ATOM 2111 C C . VAL B 1 79 ? 9.164 -15.281 -4.297 1 97.75 79 VAL B C 1
ATOM 2113 O O . VAL B 1 79 ? 7.934 -15.336 -4.188 1 97.75 79 VAL B O 1
ATOM 2116 N N . PHE B 1 80 ? 9.883 -16.172 -4.895 1 96.81 80 PHE B N 1
ATOM 2117 C CA . PHE B 1 80 ? 9.375 -17.484 -5.227 1 96.81 80 PHE B CA 1
ATOM 2118 C C . PHE B 1 80 ? 9.875 -18.531 -4.234 1 96.81 80 PHE B C 1
ATOM 2120 O O . PHE B 1 80 ? 11.086 -18.641 -3.998 1 96.81 80 PHE B O 1
ATOM 2127 N N . THR B 1 81 ? 8.938 -19.312 -3.691 1 96.75 81 THR B N 1
ATOM 2128 C CA . THR B 1 81 ? 9.305 -20.266 -2.652 1 96.75 81 THR B CA 1
ATOM 2129 C C . THR B 1 81 ? 8.266 -21.375 -2.549 1 96.75 81 THR B C 1
ATOM 2131 O O . THR B 1 81 ? 7.203 -21.297 -3.172 1 96.75 81 THR B O 1
ATOM 2134 N N . TYR B 1 82 ? 8.586 -22.391 -1.831 1 94.19 82 TYR B N 1
ATOM 2135 C CA . TYR B 1 82 ? 7.609 -23.422 -1.495 1 94.19 82 TYR B CA 1
ATOM 2136 C C . TYR B 1 82 ? 7.066 -23.219 -0.086 1 94.19 82 TYR B C 1
ATOM 2138 O O . TYR B 1 82 ? 6.152 -23.922 0.343 1 94.19 82 TYR B O 1
ATOM 2146 N N . GLU B 1 83 ? 7.578 -22.219 0.611 1 95.31 83 GLU B N 1
ATOM 2147 C CA . GLU B 1 83 ? 7.145 -21.922 1.974 1 95.31 83 GLU B CA 1
ATOM 2148 C C . GLU B 1 83 ? 5.762 -21.281 1.984 1 95.31 83 GLU B C 1
ATOM 2150 O O . GLU B 1 83 ? 5.586 -20.172 1.485 1 95.31 83 GLU B O 1
ATOM 2155 N N . ASP B 1 84 ? 4.797 -21.938 2.604 1 94.25 84 ASP B N 1
ATOM 2156 C CA . ASP B 1 84 ? 3.434 -21.422 2.564 1 94.25 84 ASP B CA 1
ATOM 2157 C C . ASP B 1 84 ? 2.896 -21.188 3.973 1 94.25 84 ASP B C 1
ATOM 2159 O O . ASP B 1 84 ? 1.688 -21.031 4.164 1 94.25 84 ASP B O 1
ATOM 2163 N N . SER B 1 85 ? 3.842 -21.188 4.961 1 95 85 SER B N 1
ATOM 2164 C CA . SER B 1 85 ? 3.393 -20.906 6.316 1 95 85 SER B CA 1
ATOM 2165 C C . SER B 1 85 ? 2.832 -19.484 6.426 1 95 85 SER B C 1
ATOM 2167 O O . SER B 1 85 ? 3.408 -18.547 5.879 1 95 85 SER B O 1
ATOM 2169 N N . ARG B 1 86 ? 1.734 -19.469 7.109 1 95.94 86 ARG B N 1
ATOM 2170 C CA . ARG B 1 86 ? 1.009 -18.219 7.25 1 95.94 86 ARG B CA 1
ATOM 2171 C C . ARG B 1 86 ? 1.884 -17.141 7.898 1 95.94 86 ARG B C 1
ATOM 2173 O O . ARG B 1 86 ? 1.867 -15.984 7.484 1 95.94 86 ARG B O 1
ATOM 2180 N N . ASP B 1 87 ? 2.695 -17.531 8.883 1 96.69 87 ASP B N 1
ATOM 2181 C CA . ASP B 1 87 ? 3.543 -16.594 9.602 1 96.69 87 ASP B CA 1
ATOM 2182 C C . ASP B 1 87 ? 4.625 -16.016 8.688 1 96.69 87 ASP B C 1
ATOM 2184 O O . ASP B 1 87 ? 4.953 -14.828 8.773 1 96.69 87 ASP B O 1
ATOM 2188 N N . VAL B 1 88 ? 5.211 -16.828 7.852 1 97.31 88 VAL B N 1
ATOM 2189 C CA . VAL B 1 88 ? 6.262 -16.375 6.941 1 97.31 88 VAL B CA 1
ATOM 2190 C C . VAL B 1 88 ? 5.664 -15.445 5.891 1 97.31 88 VAL B C 1
ATOM 2192 O O . VAL B 1 88 ? 6.254 -14.414 5.562 1 97.31 88 VAL B O 1
ATOM 2195 N N . ILE B 1 89 ? 4.508 -15.766 5.461 1 97.62 89 ILE B N 1
ATOM 2196 C CA . ILE B 1 89 ? 3.807 -14.93 4.496 1 97.62 89 ILE B CA 1
ATOM 2197 C C . ILE B 1 89 ? 3.537 -13.555 5.105 1 97.62 89 ILE B C 1
ATOM 2199 O O . ILE B 1 89 ? 3.801 -12.531 4.473 1 97.62 89 ILE B O 1
ATOM 2203 N N . GLN B 1 90 ? 3.047 -13.562 6.309 1 97.88 90 GLN B N 1
ATOM 2204 C CA . GLN B 1 90 ? 2.758 -12.305 6.992 1 97.88 90 GLN B CA 1
ATOM 2205 C C . GLN B 1 90 ? 4.016 -11.453 7.137 1 97.88 90 GLN B C 1
ATOM 2207 O O . GLN B 1 90 ? 3.99 -10.25 6.875 1 97.88 90 GLN B O 1
ATOM 2212 N N . ALA B 1 91 ? 5.074 -12.078 7.5 1 97.56 91 ALA B N 1
ATOM 2213 C CA . ALA B 1 91 ? 6.344 -11.367 7.672 1 97.56 91 ALA B CA 1
ATOM 2214 C C . ALA B 1 91 ? 6.836 -10.789 6.348 1 97.56 91 ALA B C 1
ATOM 2216 O O . ALA B 1 91 ? 7.34 -9.672 6.305 1 97.56 91 ALA B O 1
ATOM 2217 N N . ALA B 1 92 ? 6.699 -11.539 5.289 1 97.69 92 ALA B N 1
ATOM 2218 C CA . ALA B 1 92 ? 7.121 -11.102 3.961 1 97.69 92 ALA B CA 1
ATOM 2219 C C . ALA B 1 92 ? 6.379 -9.844 3.535 1 97.69 92 ALA B C 1
ATOM 2221 O O . ALA B 1 92 ? 6.992 -8.883 3.055 1 97.69 92 ALA B O 1
ATOM 2222 N N . ILE B 1 9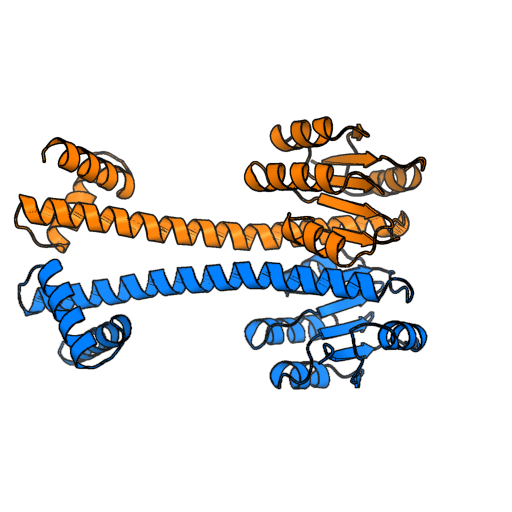3 ? 5.09 -9.852 3.758 1 97 93 ILE B N 1
ATOM 2223 C CA . ILE B 1 93 ? 4.262 -8.711 3.363 1 97 93 ILE B CA 1
ATOM 2224 C C . ILE B 1 93 ? 4.609 -7.5 4.219 1 97 93 ILE B C 1
ATOM 2226 O O . ILE B 1 93 ? 4.738 -6.387 3.701 1 97 93 ILE B O 1
ATOM 2230 N N . LYS B 1 94 ? 4.855 -7.723 5.477 1 95.94 94 LYS B N 1
ATOM 2231 C CA . LYS B 1 94 ? 5.156 -6.641 6.41 1 95.94 94 LYS B CA 1
ATOM 2232 C C . LYS B 1 94 ? 6.469 -5.953 6.047 1 95.94 94 LYS B C 1
ATOM 2234 O O . LYS B 1 94 ? 6.582 -4.73 6.141 1 95.94 94 LYS B O 1
ATOM 2239 N N . VAL B 1 95 ? 7.406 -6.723 5.625 1 95.44 95 VAL B N 1
ATOM 2240 C CA . VAL B 1 95 ? 8.719 -6.137 5.359 1 95.44 95 VAL B CA 1
ATOM 2241 C C . VAL B 1 95 ? 8.703 -5.449 3.996 1 95.44 95 VAL B C 1
ATOM 2243 O O . VAL B 1 95 ? 9.617 -4.676 3.678 1 95.44 95 VAL B O 1
ATOM 2246 N N . GLY B 1 96 ? 7.809 -5.812 3.127 1 94.5 96 GLY B N 1
ATOM 2247 C CA . GLY B 1 96 ? 7.66 -5.039 1.905 1 94.5 96 GLY B CA 1
ATOM 2248 C C . GLY B 1 96 ? 7.852 -5.863 0.647 1 94.5 96 GLY B C 1
ATOM 2249 O O . GLY B 1 96 ? 8.148 -5.32 -0.418 1 94.5 96 GLY B O 1
ATOM 2250 N N . VAL B 1 97 ? 7.723 -7.145 0.75 1 96.94 97 VAL B N 1
ATOM 2251 C CA . VAL B 1 97 ? 7.762 -7.988 -0.44 1 96.94 97 VAL B CA 1
ATOM 2252 C C . VAL B 1 97 ? 6.578 -7.652 -1.349 1 96.94 97 VAL B C 1
ATOM 2254 O O . VAL B 1 97 ? 5.426 -7.66 -0.908 1 96.94 97 VAL B O 1
ATOM 2257 N N . SER B 1 98 ? 6.883 -7.434 -2.598 1 96.94 98 SER B N 1
ATOM 2258 C CA . SER B 1 98 ? 5.867 -6.969 -3.537 1 96.94 98 SER B CA 1
ATOM 2259 C C . SER B 1 98 ? 5.016 -8.125 -4.051 1 96.94 98 SER B C 1
ATOM 2261 O O . SER B 1 98 ? 3.852 -7.93 -4.41 1 96.94 98 SER B O 1
ATOM 2263 N N . ALA B 1 99 ? 5.668 -9.25 -4.125 1 96.81 99 ALA B N 1
ATOM 2264 C CA . ALA B 1 99 ? 4.965 -10.469 -4.516 1 96.81 99 ALA B CA 1
ATOM 2265 C C . ALA B 1 99 ? 5.578 -11.695 -3.848 1 96.81 99 ALA B C 1
ATOM 2267 O O . ALA B 1 99 ? 6.789 -11.922 -3.939 1 96.81 99 ALA B O 1
ATOM 2268 N N . TYR B 1 100 ? 4.781 -12.352 -3.146 1 96.75 100 TYR B N 1
ATOM 2269 C CA . TYR B 1 100 ? 5.125 -13.633 -2.533 1 96.75 100 TYR B CA 1
ATOM 2270 C C . TYR B 1 100 ? 4.383 -14.781 -3.209 1 96.75 100 TYR B C 1
ATOM 2272 O O . TYR B 1 100 ? 3.166 -14.914 -3.062 1 96.75 100 TYR B O 1
ATOM 2280 N N . ILE B 1 101 ? 5.125 -15.523 -3.898 1 95.44 101 ILE B N 1
ATOM 2281 C CA . ILE B 1 101 ? 4.52 -16.547 -4.754 1 95.44 101 ILE B CA 1
ATOM 2282 C C . ILE B 1 101 ? 4.914 -17.938 -4.266 1 95.44 101 ILE B C 1
ATOM 2284 O O . ILE B 1 101 ? 6.082 -18.312 -4.355 1 95.44 101 ILE B O 1
ATOM 2288 N N . VAL B 1 102 ? 3.898 -18.703 -3.834 1 94.19 102 VAL B N 1
ATOM 2289 C CA . VAL B 1 102 ? 4.129 -20.062 -3.332 1 94.19 102 VAL B CA 1
ATOM 2290 C C . VAL B 1 102 ? 3.957 -21.062 -4.465 1 94.19 102 VAL B C 1
ATOM 2292 O O . VAL B 1 102 ? 2.891 -21.141 -5.078 1 94.19 102 VAL B O 1
ATOM 2295 N N . ASP B 1 103 ? 4.973 -21.766 -4.691 1 89.06 103 ASP B N 1
ATOM 2296 C CA . ASP B 1 103 ? 4.926 -22.844 -5.672 1 89.06 103 ASP B CA 1
ATOM 2297 C C . ASP B 1 103 ? 4.363 -22.359 -7.004 1 89.06 103 ASP B C 1
ATOM 2299 O O . ASP B 1 103 ? 3.469 -22.984 -7.578 1 89.06 103 ASP B O 1
ATOM 2303 N N . GLY B 1 104 ? 4.914 -21.266 -7.488 1 82.44 104 GLY B N 1
ATOM 2304 C CA . GLY B 1 104 ? 4.281 -20.641 -8.641 1 82.44 104 GLY B CA 1
ATOM 2305 C C . GLY B 1 104 ? 5.277 -20.078 -9.641 1 82.44 104 GLY B C 1
ATOM 2306 O O . GLY B 1 104 ? 4.93 -19.234 -10.461 1 82.44 104 GLY B O 1
ATOM 2307 N N . LEU B 1 105 ? 6.512 -20.625 -9.453 1 87.25 105 LEU B N 1
ATOM 2308 C CA . LEU B 1 105 ? 7.473 -20.172 -10.461 1 87.25 105 LEU B CA 1
ATOM 2309 C C . LEU B 1 105 ? 7.262 -20.906 -11.781 1 87.25 105 LEU B C 1
ATOM 2311 O O . LEU B 1 105 ? 7.637 -22.078 -11.906 1 87.25 105 LEU B O 1
ATOM 2315 N N . GLN B 1 106 ? 6.445 -20.25 -12.602 1 86.81 106 GLN B N 1
ATOM 2316 C CA . GLN B 1 106 ? 6.227 -20.703 -13.969 1 86.81 106 GLN B CA 1
ATOM 2317 C C . GLN B 1 106 ? 6.754 -19.688 -14.984 1 86.81 106 GLN B C 1
ATOM 2319 O O . GLN B 1 106 ? 6.262 -18.547 -15.039 1 86.81 106 GLN B O 1
ATOM 2324 N N . ALA B 1 107 ? 7.602 -20.188 -15.789 1 87.38 107 ALA B N 1
ATOM 2325 C CA . ALA B 1 107 ? 8.305 -19.297 -16.719 1 87.38 107 ALA B CA 1
ATOM 2326 C C . ALA B 1 107 ? 7.332 -18.562 -17.625 1 87.38 107 ALA B C 1
ATOM 2328 O O . ALA B 1 107 ? 7.539 -17.391 -17.953 1 87.38 107 ALA B O 1
ATOM 2329 N N . LYS B 1 108 ? 6.266 -19.188 -17.922 1 88.94 108 LYS B N 1
ATOM 2330 C CA . LYS B 1 108 ? 5.332 -18.625 -18.891 1 88.94 108 LYS B CA 1
ATOM 2331 C C . LYS B 1 108 ? 4.586 -17.438 -18.312 1 88.94 108 LYS B C 1
ATOM 2333 O O . LYS B 1 108 ? 4.043 -16.609 -19.062 1 88.94 108 LYS B O 1
ATOM 2338 N N . ARG B 1 109 ? 4.598 -17.312 -16.984 1 92.06 109 ARG B N 1
ATOM 2339 C CA . ARG B 1 109 ? 3.83 -16.266 -16.328 1 92.06 109 ARG B CA 1
ATOM 2340 C C . ARG B 1 109 ? 4.75 -15.219 -15.711 1 92.06 109 ARG B C 1
ATOM 2342 O O . ARG B 1 109 ? 4.285 -14.273 -15.07 1 92.06 109 ARG B O 1
ATOM 2349 N N . ILE B 1 110 ? 6.023 -15.328 -15.953 1 95.31 110 ILE B N 1
ATOM 2350 C CA . ILE B 1 110 ? 7 -14.578 -15.18 1 95.31 110 ILE B CA 1
ATOM 2351 C C . ILE B 1 110 ? 6.852 -13.086 -15.469 1 95.31 110 ILE B C 1
ATOM 2353 O O . ILE B 1 110 ? 6.941 -12.258 -14.562 1 95.31 110 ILE B O 1
ATOM 2357 N N . VAL B 1 111 ? 6.551 -12.758 -16.656 1 95.75 111 VAL B N 1
ATOM 2358 C CA . VAL B 1 111 ? 6.469 -11.352 -17.031 1 95.75 111 VAL B CA 1
ATOM 2359 C C . VAL B 1 111 ? 5.262 -10.703 -16.359 1 95.75 111 VAL B C 1
ATOM 2361 O O . VAL B 1 111 ? 5.371 -9.609 -15.797 1 95.75 111 VAL B O 1
ATOM 2364 N N . SER B 1 112 ? 4.129 -11.344 -16.328 1 95.75 112 SER B N 1
ATOM 2365 C CA . SER B 1 112 ? 2.926 -10.805 -15.703 1 95.75 112 SER B CA 1
ATOM 2366 C C . SER B 1 112 ? 3.1 -10.688 -14.188 1 95.75 112 SER B C 1
ATOM 2368 O O . SER B 1 112 ? 2.584 -9.758 -13.57 1 95.75 112 SER B O 1
ATOM 2370 N N . ILE B 1 113 ? 3.783 -11.633 -13.656 1 96.44 113 ILE B N 1
ATOM 2371 C CA . ILE B 1 113 ? 4.051 -11.609 -12.219 1 96.44 113 ILE B CA 1
ATOM 2372 C C . ILE B 1 113 ? 4.887 -10.383 -11.867 1 96.44 113 ILE B C 1
ATOM 2374 O O . ILE B 1 113 ? 4.582 -9.672 -10.914 1 96.44 113 ILE B O 1
ATOM 2378 N N . ILE B 1 114 ? 5.891 -10.102 -12.695 1 97.44 114 ILE B N 1
ATOM 2379 C CA . ILE B 1 114 ? 6.77 -8.953 -12.469 1 97.44 114 ILE B CA 1
ATOM 2380 C C . ILE B 1 114 ? 5.988 -7.66 -12.664 1 97.44 114 ILE B C 1
ATOM 2382 O O . ILE B 1 114 ? 6.09 -6.738 -11.852 1 97.44 114 ILE B O 1
ATOM 2386 N N . ASP B 1 115 ? 5.168 -7.605 -13.719 1 97.62 115 ASP B N 1
ATOM 2387 C CA . ASP B 1 115 ? 4.34 -6.426 -13.945 1 97.62 115 ASP B CA 1
ATOM 2388 C C . ASP B 1 115 ? 3.457 -6.133 -12.734 1 97.62 115 ASP B C 1
ATOM 2390 O O . ASP B 1 115 ? 3.42 -5 -12.25 1 97.62 115 ASP B O 1
ATOM 2394 N N . THR B 1 116 ? 2.826 -7.176 -12.266 1 97.31 116 THR B N 1
ATOM 2395 C CA . THR B 1 116 ? 1.927 -7.027 -11.125 1 97.31 116 THR B CA 1
ATOM 2396 C C . THR B 1 116 ? 2.684 -6.512 -9.906 1 97.31 116 THR B C 1
ATOM 2398 O O . THR B 1 116 ? 2.238 -5.57 -9.242 1 97.31 116 THR B O 1
ATOM 2401 N N . ALA B 1 117 ? 3.809 -7.086 -9.648 1 97.62 117 ALA B N 1
ATOM 2402 C CA . ALA B 1 117 ? 4.617 -6.703 -8.492 1 97.62 117 ALA B CA 1
ATOM 2403 C C . ALA B 1 117 ? 5.082 -5.254 -8.602 1 97.62 117 ALA B C 1
ATOM 2405 O O . ALA B 1 117 ? 5.039 -4.508 -7.625 1 97.62 117 ALA B O 1
ATOM 2406 N N . CYS B 1 118 ? 5.473 -4.863 -9.812 1 98.25 118 CYS B N 1
ATOM 2407 C CA . CYS B 1 118 ? 5.965 -3.508 -10.031 1 98.25 118 CYS B CA 1
ATOM 2408 C C . CYS B 1 118 ? 4.84 -2.488 -9.883 1 98.25 118 CYS B C 1
ATOM 2410 O O . CYS B 1 118 ? 5.02 -1.45 -9.25 1 98.25 118 CYS B O 1
ATOM 2412 N N . PHE B 1 119 ? 3.715 -2.797 -10.461 1 97.81 119 PHE B N 1
ATOM 2413 C CA . PHE B 1 119 ? 2.59 -1.877 -10.352 1 97.81 119 PHE B CA 1
ATOM 2414 C C . PHE B 1 119 ? 2.137 -1.751 -8.898 1 97.81 119 PHE B C 1
ATOM 2416 O O . PHE B 1 119 ? 1.816 -0.655 -8.438 1 97.81 119 PHE B O 1
ATOM 2423 N N . ARG B 1 120 ? 2.152 -2.82 -8.227 1 96.69 120 ARG B N 1
ATOM 2424 C CA . ARG B 1 120 ? 1.783 -2.811 -6.816 1 96.69 120 ARG B CA 1
ATOM 2425 C C . ARG B 1 120 ? 2.777 -1.991 -5.996 1 96.69 120 ARG B C 1
ATOM 2427 O O . ARG B 1 120 ? 2.379 -1.2 -5.141 1 96.69 120 ARG B O 1
ATOM 2434 N N . PHE B 1 121 ? 3.986 -2.225 -6.16 1 97.88 121 PHE B N 1
ATOM 2435 C CA . PHE B 1 121 ? 5.043 -1.485 -5.48 1 97.88 121 PHE B CA 1
ATOM 2436 C C . PHE B 1 121 ? 4.883 0.014 -5.699 1 97.88 121 PHE B C 1
ATOM 2438 O O . PHE B 1 121 ? 4.934 0.796 -4.75 1 97.88 121 PHE B O 1
ATOM 2445 N N . ASN B 1 122 ? 4.656 0.354 -6.98 1 97.5 122 ASN B N 1
ATOM 2446 C CA . ASN B 1 122 ? 4.527 1.765 -7.328 1 97.5 122 ASN B CA 1
ATOM 2447 C C . ASN B 1 122 ? 3.326 2.404 -6.637 1 97.5 122 ASN B C 1
ATOM 2449 O O . ASN B 1 122 ? 3.412 3.531 -6.148 1 97.5 122 ASN B O 1
ATOM 2453 N N . GLU B 1 123 ? 2.252 1.698 -6.602 1 96.19 123 GLU B N 1
ATOM 2454 C CA . GLU B 1 123 ? 1.063 2.215 -5.93 1 96.19 123 GLU B CA 1
ATOM 2455 C C . GLU B 1 123 ? 1.313 2.412 -4.438 1 96.19 123 GLU B C 1
ATOM 2457 O O . GLU B 1 123 ? 0.922 3.432 -3.867 1 96.19 123 GLU B O 1
ATOM 2462 N N . GLN B 1 124 ? 1.952 1.46 -3.865 1 95.38 124 GLN B N 1
ATOM 2463 C CA . GLN B 1 124 ? 2.268 1.545 -2.443 1 95.38 124 GLN B CA 1
ATOM 2464 C C . GLN B 1 124 ? 3.213 2.707 -2.158 1 95.38 124 GLN B C 1
ATOM 2466 O O . GLN B 1 124 ? 3.043 3.424 -1.168 1 95.38 124 GLN B O 1
ATOM 2471 N N . GLN B 1 125 ? 4.164 2.867 -3.033 1 96.38 125 GLN B N 1
ATOM 2472 C CA . GLN B 1 125 ? 5.125 3.953 -2.867 1 96.38 125 GLN B CA 1
ATOM 2473 C C . GLN B 1 125 ? 4.438 5.312 -2.949 1 96.38 125 GLN B C 1
ATOM 2475 O O . GLN B 1 125 ? 4.801 6.242 -2.227 1 96.38 125 GLN B O 1
ATOM 2480 N N . LEU B 1 126 ? 3.475 5.398 -3.812 1 96.75 126 LEU B N 1
ATOM 2481 C CA . LEU B 1 126 ? 2.756 6.656 -3.975 1 96.75 126 LEU B CA 1
ATOM 2482 C C . LEU B 1 126 ? 2.041 7.043 -2.684 1 96.75 126 LEU B C 1
ATOM 2484 O O . LEU B 1 126 ? 2.08 8.203 -2.271 1 96.75 126 LEU B O 1
ATOM 2488 N N . ILE B 1 127 ? 1.456 6.062 -2.061 1 96.69 127 ILE B N 1
ATOM 2489 C CA . ILE B 1 127 ? 0.729 6.324 -0.824 1 96.69 127 ILE B CA 1
ATOM 2490 C C . ILE B 1 127 ? 1.714 6.676 0.289 1 96.69 127 ILE B C 1
ATOM 2492 O O . ILE B 1 127 ? 1.481 7.609 1.059 1 96.69 127 ILE B O 1
ATOM 2496 N N . LYS B 1 128 ? 2.777 6.008 0.389 1 96.62 128 LYS B N 1
ATOM 2497 C CA . LYS B 1 128 ? 3.795 6.262 1.405 1 96.62 128 LYS B CA 1
ATOM 2498 C C . LYS B 1 128 ? 4.402 7.652 1.24 1 96.62 128 LYS B C 1
ATOM 2500 O O . LYS B 1 128 ? 4.645 8.352 2.227 1 96.62 128 LYS B O 1
ATOM 2505 N N . GLU B 1 129 ? 4.645 7.984 0.001 1 96.88 129 GLU B N 1
ATOM 2506 C CA . GLU B 1 129 ? 5.199 9.305 -0.281 1 96.88 129 GLU B CA 1
ATOM 2507 C C . GLU B 1 129 ? 4.223 10.406 0.114 1 96.88 129 GLU B C 1
ATOM 2509 O O . GLU B 1 129 ? 4.625 11.43 0.672 1 96.88 129 GLU B O 1
ATOM 2514 N N . GLU B 1 130 ? 3.004 10.148 -0.188 1 97.44 130 GLU B N 1
ATOM 2515 C CA . GLU B 1 130 ? 1.988 11.117 0.211 1 97.44 130 GLU B CA 1
ATOM 2516 C C . GLU B 1 130 ? 1.912 11.242 1.729 1 97.44 130 GLU B C 1
ATOM 2518 O O . GLU B 1 130 ? 1.783 12.352 2.26 1 97.44 130 GLU B O 1
ATOM 2523 N N . LEU B 1 131 ? 1.956 10.156 2.365 1 97.12 131 LEU B N 1
ATOM 2524 C CA . LEU B 1 131 ? 1.96 10.148 3.824 1 97.12 131 LEU B CA 1
ATOM 2525 C C . LEU B 1 131 ? 3.145 10.945 4.367 1 97.12 131 LEU B C 1
ATOM 2527 O O . LEU B 1 131 ? 2.979 11.789 5.25 1 97.12 131 LEU B O 1
ATOM 2531 N N . GLU B 1 132 ? 4.297 10.711 3.809 1 96.56 132 GLU B N 1
ATOM 2532 C CA . GLU B 1 132 ? 5.504 11.406 4.254 1 96.56 132 GLU B CA 1
ATOM 2533 C C . GLU B 1 132 ? 5.395 12.906 4.008 1 96.56 132 GLU B C 1
ATOM 2535 O O . GLU B 1 132 ? 5.773 13.711 4.863 1 96.56 132 GLU B O 1
ATOM 2540 N N . ARG B 1 133 ? 4.871 13.203 2.861 1 96.62 133 ARG B N 1
ATOM 2541 C CA . ARG B 1 133 ? 4.676 14.609 2.531 1 96.62 133 ARG B CA 1
ATOM 2542 C C . ARG B 1 133 ? 3.727 15.281 3.521 1 96.62 133 ARG B C 1
ATOM 2544 O O . ARG B 1 133 ? 3.99 16.391 3.992 1 96.62 133 ARG B O 1
ATOM 2551 N N . THR B 1 134 ? 2.668 14.617 3.809 1 96.19 134 THR B N 1
ATOM 2552 C CA . THR B 1 134 ? 1.676 15.148 4.738 1 96.19 134 THR B CA 1
ATOM 2553 C C . THR B 1 134 ? 2.264 15.281 6.137 1 96.19 134 THR B C 1
ATOM 2555 O O . THR B 1 134 ? 2.041 16.297 6.816 1 96.19 134 THR B O 1
ATOM 2558 N N . LYS B 1 135 ? 3.006 14.352 6.559 1 96.06 135 LYS B N 1
ATOM 2559 C CA . LYS B 1 135 ? 3.666 14.398 7.859 1 96.06 135 LYS B CA 1
ATOM 2560 C C . LYS B 1 135 ? 4.652 15.555 7.934 1 96.06 135 LYS B C 1
ATOM 2562 O O . LYS B 1 135 ? 4.742 16.234 8.961 1 96.06 135 LYS B O 1
ATOM 2567 N N . ASN B 1 136 ? 5.371 15.727 6.867 1 94.75 136 ASN B N 1
ATOM 2568 C CA . ASN B 1 136 ? 6.32 16.828 6.805 1 94.75 136 ASN B CA 1
ATOM 2569 C C . ASN B 1 136 ? 5.617 18.188 6.887 1 94.75 136 ASN B C 1
ATOM 2571 O O . ASN B 1 136 ? 6.074 19.094 7.59 1 94.75 136 ASN B O 1
ATOM 2575 N N . THR B 1 137 ? 4.5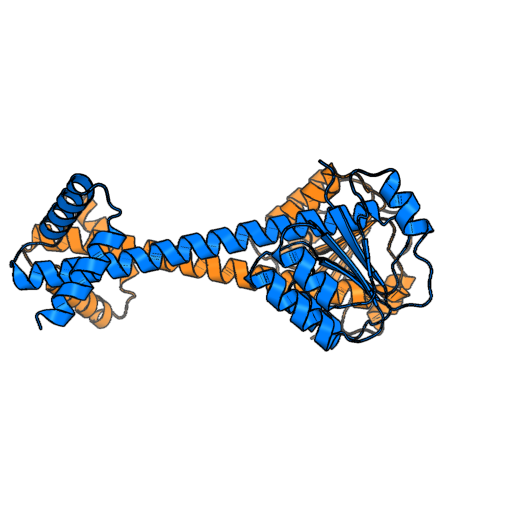78 18.281 6.172 1 93 137 THR B N 1
ATOM 2576 C CA . THR B 1 137 ? 3.789 19.5 6.215 1 93 137 THR B CA 1
ATOM 2577 C C . THR B 1 137 ? 3.287 19.781 7.629 1 93 137 THR B C 1
ATOM 2579 O O . THR B 1 137 ? 3.355 20.906 8.109 1 93 137 THR B O 1
ATOM 2582 N N . LEU B 1 138 ? 2.834 18.781 8.273 1 91.19 138 LEU B N 1
ATOM 2583 C CA . LEU B 1 138 ? 2.357 18.891 9.648 1 91.19 138 LEU B CA 1
ATOM 2584 C C . LEU B 1 138 ? 3.484 19.328 10.578 1 91.19 138 LEU B C 1
ATOM 2586 O O . LEU B 1 138 ? 3.295 20.203 11.422 1 91.19 138 LEU B O 1
ATOM 2590 N N . SER B 1 139 ?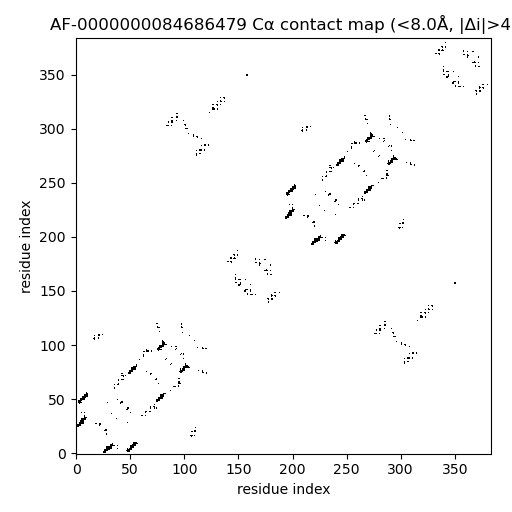 4.59 18.75 10.414 1 92.12 139 SER B N 1
ATOM 2591 C CA . SER B 1 139 ? 5.754 19.078 11.234 1 92.12 139 SER B CA 1
ATOM 2592 C C . SER B 1 139 ? 6.203 20.516 11.008 1 92.12 139 SER B C 1
ATOM 2594 O O . SER B 1 139 ? 6.574 21.219 11.953 1 92.12 139 SER B O 1
ATOM 2596 N N . GLU B 1 140 ? 6.234 20.891 9.75 1 91.06 140 GLU B N 1
ATOM 2597 C CA . GLU B 1 140 ? 6.613 22.266 9.406 1 91.06 140 GLU B CA 1
ATOM 2598 C C . GLU B 1 140 ? 5.684 23.281 10.062 1 91.06 140 GLU B C 1
ATOM 2600 O O . GLU B 1 140 ? 6.141 24.297 10.586 1 91.06 140 GLU B O 1
ATOM 2605 N N . ARG B 1 141 ? 4.453 23.016 10.086 1 87.44 141 ARG B N 1
ATOM 2606 C CA . ARG B 1 141 ? 3.486 23.906 10.703 1 87.44 141 ARG B CA 1
ATOM 2607 C C . ARG B 1 141 ? 3.729 24.031 12.203 1 87.44 141 ARG B C 1
ATOM 2609 O O . ARG B 1 141 ? 3.609 25.125 12.773 1 87.44 141 ARG B O 1
ATOM 2616 N N . LYS B 1 142 ? 4.059 23.016 12.766 1 87.25 142 LYS B N 1
ATOM 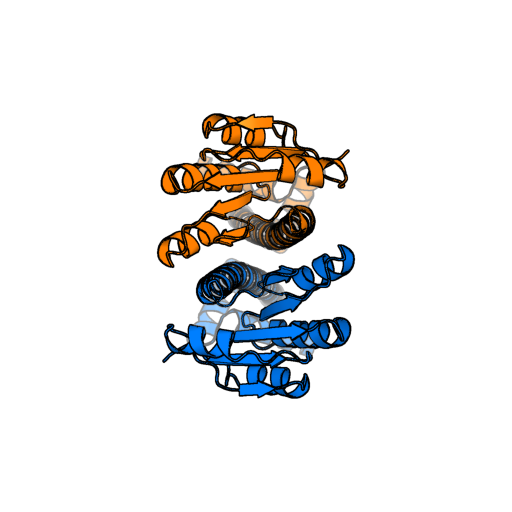2617 C CA . LYS B 1 142 ? 4.34 23.016 14.203 1 87.25 142 LYS B CA 1
ATOM 2618 C C . LYS B 1 142 ? 5.566 23.859 14.523 1 87.25 142 LYS B C 1
ATOM 2620 O O . LYS B 1 142 ? 5.562 24.625 15.5 1 87.25 142 LYS B O 1
ATOM 2625 N N . ILE B 1 143 ? 6.543 23.703 13.656 1 91.5 143 ILE B N 1
ATOM 2626 C CA . ILE B 1 143 ? 7.789 24.438 13.844 1 91.5 143 ILE B CA 1
ATOM 2627 C C . ILE B 1 143 ? 7.551 25.938 13.617 1 91.5 143 ILE B C 1
ATOM 2629 O O . ILE B 1 143 ? 8.031 26.766 14.391 1 91.5 143 ILE B O 1
ATOM 2633 N N . ILE B 1 144 ? 6.793 26.203 12.656 1 91.31 144 ILE B N 1
ATOM 2634 C CA . ILE B 1 144 ? 6.488 27.594 12.336 1 91.31 144 ILE B CA 1
ATOM 2635 C C . ILE B 1 144 ? 5.66 28.219 13.453 1 91.31 144 ILE B C 1
ATOM 2637 O O . ILE B 1 144 ? 5.922 29.344 13.883 1 91.31 144 ILE B O 1
ATOM 2641 N N . ASP B 1 145 ? 4.754 27.516 14.008 1 86.75 145 ASP B N 1
ATOM 2642 C CA . ASP B 1 145 ? 3.922 27.984 15.102 1 86.75 145 ASP B CA 1
ATOM 2643 C C . ASP B 1 145 ? 4.762 28.266 16.344 1 86.75 145 ASP B C 1
ATOM 2645 O O . ASP B 1 145 ? 4.551 29.266 17.031 1 86.75 145 ASP B O 1
ATOM 2649 N N . LYS B 1 146 ? 5.617 27.391 16.562 1 88.06 146 LYS B N 1
ATOM 2650 C CA . LYS B 1 146 ? 6.512 27.578 17.703 1 88.06 146 LYS B CA 1
ATOM 2651 C C . LYS B 1 146 ? 7.363 28.828 17.531 1 88.06 146 LYS B C 1
ATOM 2653 O O . LYS B 1 146 ? 7.551 29.594 18.484 1 88.06 146 LYS B O 1
ATOM 2658 N N . ALA B 1 147 ? 7.875 29 16.391 1 91.56 147 ALA B N 1
ATOM 2659 C CA . ALA B 1 147 ? 8.688 30.188 16.109 1 91.56 147 ALA B CA 1
ATOM 2660 C C . ALA B 1 147 ? 7.867 31.453 16.25 1 91.56 147 ALA B C 1
ATOM 2662 O O . ALA B 1 147 ? 8.344 32.438 16.828 1 91.56 147 ALA B O 1
ATOM 2663 N N . LYS B 1 148 ? 6.688 31.422 15.703 1 87.75 148 LYS B N 1
ATOM 2664 C CA . LYS B 1 148 ? 5.801 32.562 15.875 1 87.75 148 LYS B CA 1
ATOM 2665 C C . LYS B 1 148 ? 5.586 32.875 17.344 1 87.75 148 LYS B C 1
ATOM 2667 O O . LYS B 1 148 ? 5.59 34.062 17.75 1 87.75 148 LYS B O 1
ATOM 2672 N N . GLY B 1 149 ? 5.391 31.859 18.109 1 84 149 GLY B N 1
ATOM 2673 C CA . GLY B 1 149 ? 5.219 32.031 19.547 1 84 149 GLY B CA 1
ATOM 2674 C C . GLY B 1 149 ? 6.391 32.75 20.203 1 84 149 GLY B C 1
ATOM 2675 O O . GLY B 1 149 ? 6.195 33.625 21.047 1 84 149 GLY B O 1
ATOM 2676 N N . ILE B 1 150 ? 7.555 32.406 19.812 1 87.88 150 ILE B N 1
ATOM 2677 C CA . ILE B 1 150 ? 8.773 33 20.344 1 87.88 150 ILE B CA 1
ATOM 2678 C C . ILE B 1 150 ? 8.844 34.469 19.969 1 87.88 150 ILE B C 1
ATOM 2680 O O . ILE B 1 150 ? 9.141 35.312 20.812 1 87.88 150 ILE B O 1
ATOM 2684 N N . ILE B 1 151 ? 8.539 34.75 18.734 1 87.88 151 ILE B N 1
ATOM 2685 C CA . ILE B 1 151 ? 8.586 36.125 18.25 1 87.88 151 ILE B CA 1
ATOM 2686 C C . ILE B 1 151 ? 7.531 36.969 18.953 1 87.88 151 ILE B C 1
ATOM 2688 O O . ILE B 1 151 ? 7.793 38.125 19.344 1 87.88 151 ILE B O 1
ATOM 2692 N N . MET B 1 152 ? 6.414 36.375 19.094 1 83 152 MET B N 1
ATOM 2693 C CA . MET B 1 152 ? 5.312 37.062 19.75 1 83 152 MET B CA 1
ATOM 2694 C C . MET B 1 152 ? 5.684 37.438 21.188 1 83 152 MET B C 1
ATOM 2696 O O . MET B 1 152 ? 5.371 38.531 21.656 1 83 152 MET B O 1
ATOM 2700 N N . GLN B 1 153 ? 6.273 36.531 21.781 1 81.81 153 GLN B N 1
ATOM 2701 C CA . GLN B 1 153 ? 6.648 36.75 23.188 1 81.81 153 GLN B CA 1
ATOM 2702 C C . GLN B 1 153 ? 7.73 37.812 23.312 1 81.81 153 GLN B C 1
ATOM 2704 O O . GLN B 1 153 ? 7.723 38.594 24.25 1 81.81 153 GLN B O 1
ATOM 2709 N N . ARG B 1 154 ? 8.539 37.938 22.406 1 85 154 ARG B N 1
ATOM 2710 C CA . ARG B 1 154 ? 9.688 38.844 22.5 1 85 154 ARG B CA 1
ATOM 2711 C C . ARG B 1 154 ? 9.336 40.219 21.984 1 85 154 ARG B C 1
ATOM 2713 O O . ARG B 1 154 ? 9.859 41.219 22.484 1 85 154 ARG B O 1
ATOM 2720 N N . SER B 1 155 ? 8.555 40.25 21 1 86.12 155 SER B N 1
ATOM 2721 C CA . SER B 1 155 ? 8.312 41.531 20.328 1 86.12 155 SER B CA 1
ATOM 2722 C C . SER B 1 155 ? 6.902 42.062 20.625 1 86.12 155 SER B C 1
ATOM 2724 O O . SER B 1 155 ? 6.535 43.156 20.188 1 86.12 155 SER B O 1
ATOM 2726 N N . LYS B 1 156 ? 6.094 41.344 21.312 1 81.12 156 LYS B N 1
ATOM 2727 C CA . LYS B 1 156 ? 4.727 41.688 21.688 1 81.12 156 LYS B CA 1
ATOM 2728 C C . LYS B 1 156 ? 3.893 42 20.453 1 81.12 156 LYS B C 1
ATOM 2730 O O . LYS B 1 156 ? 3.252 43.062 20.375 1 81.12 156 LYS B O 1
ATOM 2735 N N . ILE B 1 157 ? 4.012 41.281 19.453 1 80.44 157 ILE B N 1
ATOM 2736 C CA . ILE B 1 157 ? 3.273 41.469 18.203 1 80.44 157 ILE B CA 1
ATOM 2737 C C . ILE B 1 157 ? 2.258 40.344 18.047 1 80.44 157 ILE B C 1
ATOM 2739 O O . ILE B 1 157 ? 2.312 39.344 18.766 1 80.44 157 ILE B O 1
ATOM 2743 N N . SER B 1 158 ? 1.282 40.594 17.125 1 74.81 158 SER B N 1
ATOM 2744 C CA . SER B 1 158 ? 0.25 39.594 16.859 1 74.81 158 SER B CA 1
ATOM 2745 C C . SER B 1 158 ? 0.796 38.438 16.031 1 74.81 158 SER B C 1
ATOM 2747 O O . SER B 1 158 ? 1.886 38.531 15.461 1 74.81 158 SER B O 1
ATOM 2749 N N . GLU B 1 159 ? 0.124 37.375 15.961 1 78 159 GLU B N 1
ATOM 2750 C CA . GLU B 1 159 ? 0.496 36.188 15.18 1 78 159 GLU B CA 1
ATOM 2751 C C . GLU B 1 159 ? 0.608 36.531 13.695 1 78 159 GLU B C 1
ATOM 2753 O O . GLU B 1 159 ? 1.533 36.094 13.016 1 78 159 GLU B O 1
ATOM 2758 N N . ASN B 1 160 ? -0.378 37.281 13.266 1 79.44 160 ASN B N 1
ATOM 2759 C CA . ASN B 1 160 ? -0.344 37.688 11.859 1 79.44 160 ASN B CA 1
ATOM 2760 C C . ASN B 1 160 ? 0.884 38.531 11.555 1 79.44 160 ASN B C 1
ATOM 2762 O O . ASN B 1 160 ? 1.5 38.375 10.5 1 79.44 160 ASN B O 1
ATOM 2766 N N . GLU B 1 161 ? 1.158 39.375 12.477 1 84.5 161 GLU B N 1
ATOM 2767 C CA . GLU B 1 161 ? 2.342 40.219 12.312 1 84.5 161 GLU B CA 1
ATOM 2768 C C . GLU B 1 161 ? 3.619 39.375 12.367 1 84.5 161 GLU B C 1
ATOM 2770 O O . GLU B 1 161 ? 4.551 39.625 11.594 1 84.5 161 GLU B O 1
ATOM 2775 N N . ALA B 1 162 ? 3.602 38.469 13.328 1 87.25 162 ALA B N 1
ATOM 2776 C CA . ALA B 1 162 ? 4.746 37.562 13.438 1 87.25 162 ALA B CA 1
ATOM 2777 C C . ALA B 1 162 ? 4.941 36.781 12.156 1 87.25 162 ALA B C 1
ATOM 2779 O O . ALA B 1 162 ? 6.066 36.625 11.664 1 87.25 162 ALA B O 1
ATOM 2780 N N . TYR B 1 163 ? 3.865 36.281 11.648 1 89.12 163 TYR B N 1
ATOM 2781 C CA . TYR B 1 163 ? 3.914 35.5 10.414 1 89.12 163 TYR B CA 1
ATOM 2782 C C . TYR B 1 163 ? 4.438 36.344 9.258 1 89.12 163 TYR B C 1
ATOM 2784 O O . TYR B 1 163 ? 5.301 35.906 8.5 1 89.12 163 TYR B O 1
ATOM 2792 N N . LYS B 1 164 ? 3.914 37.469 9.148 1 90.19 164 LYS B N 1
ATOM 2793 C CA . LYS B 1 164 ? 4.324 38.375 8.07 1 90.19 164 LYS B CA 1
ATOM 2794 C C . LYS B 1 164 ? 5.805 38.719 8.18 1 90.19 164 LYS B C 1
ATOM 2796 O O . LYS B 1 164 ? 6.508 38.781 7.164 1 90.19 164 LYS B O 1
ATOM 2801 N N . ALA B 1 165 ? 6.176 38.969 9.375 1 91.62 165 ALA B N 1
ATOM 2802 C CA . ALA B 1 165 ? 7.582 39.281 9.617 1 91.62 165 ALA B CA 1
ATOM 2803 C C . ALA B 1 165 ? 8.484 38.094 9.219 1 91.62 165 ALA B C 1
ATOM 2805 O O . ALA B 1 165 ? 9.516 38.312 8.57 1 91.62 165 ALA B O 1
ATOM 2806 N N . MET B 1 166 ? 8.078 36.969 9.602 1 92.94 166 MET B N 1
ATOM 2807 C CA . MET B 1 166 ? 8.844 35.781 9.266 1 92.94 166 MET B CA 1
ATOM 2808 C C . MET B 1 166 ? 8.891 35.562 7.758 1 92.94 166 MET B C 1
ATOM 2810 O O . MET B 1 166 ? 9.945 35.25 7.203 1 92.94 166 MET B O 1
ATOM 2814 N N . ARG B 1 167 ? 7.777 35.719 7.129 1 92.19 167 ARG B N 1
ATOM 2815 C CA . ARG B 1 167 ? 7.684 35.531 5.688 1 92.19 167 ARG B CA 1
ATOM 2816 C C . ARG B 1 167 ? 8.594 36.5 4.949 1 92.19 167 ARG B C 1
ATOM 2818 O O . ARG B 1 167 ? 9.32 36.094 4.035 1 92.19 167 ARG B O 1
ATOM 2825 N N . LYS B 1 168 ? 8.469 37.719 5.41 1 93.25 168 LYS B N 1
ATOM 2826 C CA . LYS B 1 168 ? 9.305 38.75 4.809 1 93.25 168 LYS B CA 1
ATOM 2827 C C . LYS B 1 168 ? 10.789 38.406 4.957 1 93.25 168 LYS B C 1
ATOM 2829 O O . LYS B 1 168 ? 11.562 38.562 4.008 1 93.25 168 LYS B O 1
ATOM 2834 N N . MET B 1 169 ? 11.117 38.031 6.121 1 92.62 169 MET B N 1
ATOM 2835 C CA . MET B 1 169 ? 12.508 37.688 6.398 1 92.62 169 MET B CA 1
ATOM 2836 C C . MET B 1 169 ? 12.953 36.5 5.562 1 92.62 169 MET B C 1
ATOM 2838 O O . MET B 1 169 ? 14.062 36.469 5.023 1 92.62 169 MET B O 1
ATOM 2842 N N . ALA B 1 170 ? 12.156 35.5 5.531 1 93.62 170 ALA B N 1
ATOM 2843 C CA . ALA B 1 170 ? 12.461 34.312 4.73 1 93.62 170 ALA B CA 1
ATOM 2844 C C . ALA B 1 170 ? 12.648 34.688 3.26 1 93.62 170 ALA B C 1
ATOM 2846 O O . ALA B 1 170 ? 13.562 34.188 2.602 1 93.62 170 ALA B O 1
ATOM 2847 N N . MET B 1 171 ? 11.789 35.406 2.715 1 93.56 171 MET B N 1
ATOM 2848 C CA . MET B 1 171 ? 11.844 35.875 1.328 1 93.56 171 MET B CA 1
ATOM 2849 C C . MET B 1 171 ? 13.117 36.656 1.063 1 93.56 171 MET B C 1
ATOM 2851 O O . MET B 1 171 ? 13.781 36.438 0.047 1 93.56 171 MET B O 1
ATOM 2855 N N . ASN B 1 172 ? 13.398 37.625 1.976 1 93.25 172 ASN B N 1
ATOM 2856 C CA . ASN B 1 172 ? 14.594 38.438 1.842 1 93.25 172 ASN B CA 1
ATOM 2857 C C . ASN B 1 172 ? 15.859 37.594 1.841 1 93.25 172 ASN B C 1
ATOM 2859 O O . ASN B 1 172 ? 16.828 37.875 1.131 1 93.25 172 ASN B O 1
ATOM 2863 N N . LYS B 1 173 ? 15.82 36.531 2.566 1 94.25 173 LYS B N 1
ATOM 2864 C CA . LYS B 1 173 ? 16.984 35.688 2.697 1 94.25 173 LYS B CA 1
ATOM 2865 C C . LYS B 1 173 ? 16.969 34.562 1.663 1 94.25 173 LYS B C 1
ATOM 2867 O O . LYS B 1 173 ? 17.922 33.781 1.54 1 94.25 173 LYS B O 1
ATOM 2872 N N . ASN B 1 174 ? 15.844 34.438 0.977 1 94.31 174 ASN B N 1
ATOM 2873 C CA . ASN B 1 174 ? 15.648 33.406 -0.034 1 94.31 174 ASN B CA 1
ATOM 2874 C C . ASN B 1 174 ? 15.766 32 0.565 1 94.31 174 ASN B C 1
ATOM 2876 O O . ASN B 1 174 ? 16.516 31.188 0.065 1 94.31 174 ASN B O 1
ATOM 2880 N N . ILE B 1 175 ? 15.148 31.859 1.755 1 93.12 175 ILE B N 1
ATOM 2881 C CA . ILE B 1 175 ? 15.117 30.547 2.391 1 93.12 175 ILE B CA 1
ATOM 2882 C C . ILE B 1 175 ? 13.672 30.125 2.65 1 93.12 175 ILE B C 1
ATOM 2884 O O . ILE B 1 175 ? 12.766 30.969 2.607 1 93.12 175 ILE B O 1
ATOM 2888 N N . LYS B 1 176 ? 13.453 28.828 2.973 1 92.25 176 LYS B N 1
ATOM 2889 C CA . LYS B 1 176 ? 12.125 28.328 3.326 1 92.25 176 LYS B CA 1
ATOM 2890 C C . LYS B 1 176 ? 11.703 28.812 4.707 1 92.25 176 LYS B C 1
ATOM 2892 O O . LYS B 1 176 ? 12.531 28.922 5.617 1 92.25 176 LYS B O 1
ATOM 2897 N N . MET B 1 177 ? 10.445 29.031 4.879 1 92.06 177 MET B N 1
ATOM 2898 C CA . MET B 1 177 ? 9.891 29.516 6.145 1 92.06 177 MET B CA 1
ATOM 2899 C C . MET B 1 177 ? 10.258 28.562 7.289 1 92.06 177 MET B C 1
ATOM 2901 O O . MET B 1 177 ? 10.555 29.016 8.398 1 92.06 177 MET B O 1
ATOM 2905 N N . VAL B 1 178 ? 10.234 27.328 6.953 1 93.56 178 VAL B N 1
ATOM 2906 C CA . VAL B 1 178 ? 10.492 26.344 7.996 1 93.56 178 VAL B CA 1
ATOM 2907 C C . VAL B 1 178 ? 11.953 26.422 8.43 1 93.56 178 VAL B C 1
ATOM 2909 O O . VAL B 1 178 ? 12.266 26.25 9.609 1 93.56 178 VAL B O 1
ATOM 2912 N N . ASP B 1 179 ? 12.82 26.688 7.527 1 93.12 179 ASP B N 1
ATOM 2913 C CA . ASP B 1 179 ? 14.234 26.844 7.859 1 93.12 179 ASP B CA 1
ATOM 2914 C C . ASP B 1 179 ? 14.461 28.062 8.758 1 93.12 179 ASP B C 1
ATOM 2916 O O . ASP B 1 179 ? 15.219 28 9.727 1 93.12 179 ASP B O 1
ATOM 2920 N N . LEU B 1 180 ? 13.836 29.109 8.391 1 93.62 180 LEU B N 1
ATOM 2921 C CA . LEU B 1 180 ? 13.891 30.312 9.219 1 93.62 180 LEU B CA 1
ATOM 2922 C C . LEU B 1 180 ? 13.352 30.016 10.617 1 93.62 180 LEU B C 1
ATOM 2924 O O . LEU B 1 180 ? 13.953 30.438 11.609 1 93.62 180 LEU B O 1
ATOM 2928 N N . ALA B 1 181 ? 12.266 29.328 10.633 1 94.06 181 ALA B N 1
ATOM 2929 C CA . ALA B 1 181 ? 11.625 29 11.906 1 94.06 181 ALA B CA 1
ATOM 2930 C C . ALA B 1 181 ? 12.57 28.188 12.797 1 94.06 181 ALA B C 1
ATOM 2932 O O . ALA B 1 181 ? 12.672 28.453 14 1 94.06 181 ALA B O 1
ATOM 2933 N N . GLU B 1 182 ? 13.156 27.266 12.234 1 93.19 182 GLU B N 1
ATOM 2934 C CA . GLU B 1 182 ? 14.102 26.453 12.977 1 93.19 182 GLU B CA 1
ATOM 2935 C C . GLU B 1 182 ? 15.242 27.281 13.547 1 93.19 182 GLU B C 1
ATOM 2937 O O . GLU B 1 182 ? 15.695 27.047 14.664 1 93.19 182 GLU B O 1
ATOM 2942 N N . SER B 1 183 ? 15.688 28.188 12.766 1 92.12 183 SER B N 1
ATOM 2943 C CA . SER B 1 183 ? 16.75 29.078 13.203 1 92.12 183 SER B CA 1
ATOM 2944 C C . SER B 1 183 ? 16.312 29.938 14.383 1 92.12 183 SER B C 1
ATOM 2946 O O . SER B 1 183 ? 17.078 30.156 15.32 1 92.12 183 SER B O 1
ATOM 2948 N N . ILE B 1 184 ? 15.148 30.422 14.344 1 91.62 184 ILE B N 1
ATOM 2949 C CA . ILE B 1 184 ? 14.586 31.25 15.406 1 91.62 184 ILE B CA 1
ATOM 2950 C C . ILE B 1 184 ? 14.492 30.438 16.688 1 91.62 184 ILE B C 1
ATOM 2952 O O . ILE B 1 184 ? 14.883 30.922 17.766 1 91.62 184 ILE B O 1
ATOM 2956 N N . ILE B 1 185 ? 14.07 29.266 16.594 1 92.19 185 ILE B N 1
ATOM 2957 C CA . ILE B 1 185 ? 13.914 28.391 17.75 1 92.19 185 ILE B CA 1
ATOM 2958 C C . ILE B 1 185 ? 15.289 28.078 18.359 1 92.19 185 ILE B C 1
ATOM 2960 O O . ILE B 1 185 ? 15.461 28.156 19.578 1 92.19 185 ILE B O 1
ATOM 2964 N N . SER B 1 186 ? 16.172 27.844 17.469 1 91.19 186 SER B N 1
ATOM 2965 C CA . SER B 1 186 ? 17.531 27.547 17.922 1 91.19 186 SER B CA 1
ATOM 2966 C C . SER B 1 186 ? 18.156 28.734 18.625 1 91.19 186 SER B C 1
ATOM 2968 O O . SER B 1 186 ? 18.828 28.578 19.641 1 91.19 186 SER B O 1
ATOM 2970 N N . ALA B 1 187 ? 17.938 29.875 18.094 1 87.19 187 ALA B N 1
ATOM 2971 C CA . ALA B 1 187 ? 18.469 31.109 18.672 1 87.19 187 ALA B CA 1
ATOM 2972 C C . ALA B 1 187 ? 17.828 31.391 20.031 1 87.19 187 ALA B C 1
ATOM 2974 O O . ALA B 1 187 ? 18.5 31.859 20.953 1 87.19 187 ALA B O 1
ATOM 2975 N N . SER B 1 188 ? 16.609 31.156 20.156 1 87.56 188 SER B N 1
ATOM 2976 C CA . SER B 1 188 ? 15.891 31.422 21.406 1 87.56 188 SER B CA 1
ATOM 2977 C C . SER B 1 188 ? 16.391 30.531 22.531 1 87.56 188 SER B C 1
ATOM 2979 O O . SER B 1 188 ? 16.359 30.922 23.703 1 87.56 188 SER B O 1
ATOM 2981 N N . GLU B 1 189 ? 16.75 29.328 22.156 1 82 189 GLU B N 1
ATOM 2982 C CA . GLU B 1 189 ? 17.266 28.391 23.141 1 82 189 GLU B CA 1
ATOM 2983 C C . GLU B 1 189 ? 18.625 28.844 23.672 1 82 189 GLU B C 1
ATOM 2985 O O . GLU B 1 189 ? 18.953 28.594 24.844 1 82 189 GLU B O 1
ATOM 2990 N N . ILE B 1 190 ? 19.266 29.547 22.828 1 74.69 190 ILE B N 1
ATOM 2991 C CA . ILE B 1 190 ? 20.578 30.047 23.219 1 74.69 190 ILE B CA 1
ATOM 2992 C C . ILE B 1 190 ? 20.422 31.312 24.062 1 74.69 190 ILE B C 1
ATOM 2994 O O . ILE B 1 190 ? 21.141 31.5 25.047 1 74.69 190 ILE B O 1
ATOM 2998 N N . LEU B 1 191 ? 19.438 32.094 23.688 1 70.56 191 LEU B N 1
ATOM 2999 C CA . LEU B 1 191 ? 19.25 33.375 24.344 1 70.56 191 LEU B CA 1
ATOM 3000 C C . LEU B 1 191 ? 18.438 33.219 25.625 1 70.56 191 LEU B C 1
ATOM 3002 O O . LEU B 1 191 ? 18.391 34.125 26.453 1 70.56 191 LEU B O 1
ATOM 3006 N N . ALA B 1 192 ? 17.875 32.094 25.828 1 62.91 192 ALA B N 1
ATOM 3007 C CA . ALA B 1 192 ? 17.203 31.844 27.094 1 62.91 192 ALA B CA 1
ATOM 3008 C C . ALA B 1 192 ? 18.188 31.422 28.188 1 62.91 192 ALA B C 1
ATOM 3010 O O . ALA B 1 192 ? 19.219 30.812 27.891 1 62.91 192 ALA B O 1
#

InterPro domains:
  IPR005561 ANTAR domain [PF03861] (133-185)
  IPR005561 ANTAR domain [PS50921] (124-185)
  IPR005561 ANTAR domain [SM01012] (130-185)
  IPR008327 Signal transduction response regulator, antiterminator [PIRSF036382] (2-189)
  IPR011006 CheY-like superfamily [SSF52172] (2-185)
  IPR036388 Winged helix-like DNA-binding domain superfamily [G3DSA:1.10.10.10] (135-189)

Secondary structure (DSSP, 8-state):
-PPEEEEEE-SSS--HHHHHHHHTSS-EEEEEES-HHHHHHHHHHT--SEEEEE-SS-HHHHHHHHHHHHHHS---EEEEES---HHHHHHHHHHT-SEEEES---GGGHHHHHHHHHHHHHHHHHHHHHHHHHHHHHHHHHHHHHHHHHHHHHH---HHHHHHHHHHHHHHHT--HHHHHHHHHHHHHHH-/-PPEEEEEE-SS---HHHHHHHHTSS-EEEEEES-HHHHHHHHHHT--SEEEEE-SS-HHHHHHHHHHHHHHS---EEEEES---HHHHHHHHHHT-SEEEES---GGGHHHHHHHHHHHHHHHHHHHHHHHHHHHHHHHHHHHHHHHHHHHHHH---HHHHHHHHHHHHHHHT--HHHHHHHHHHHHHHH-

Organism: NCBI:txid1198232

pLDDT: mean 92.9, std 5.39, range [62.72, 98.38]

Radius of gyration: 26.85 Å; Cα contacts (8 Å, |Δi|>4): 566; chains: 2; bounding box: 50×70×54 Å

Nearest PDB structures (foldseek):
  1qo0-assembly1_E  TM=8.056E-01  e=1.790E-09  Pseudomonas aeruginosa
  1sd5-assembly1_A  TM=6.075E-01  e=5.295E-09  Mycobacterium tuberculosis H37Rv
  4kfc-assembly1_B  TM=8.268E-01  e=5.038E-05  Escherichia coli K-12
  4l85-assembly2_C-2  TM=8.634E-01  e=1.786E-04  Escherichia coli K-12
  4kny-assembly1_B  TM=8.260E-01  e=2.414E-04  Escherichia coli K-12

Foldseek 3Di:
DQFEEEEAEPDPDDCVLLQVLQVPDSHHHDYYYNDLVVVLVCLLVVVGQEYEYEDADDLVVNLVSLLVSCVRGHHEYEYEYQDDDPVSVVSCVVSPHLYYHHPDPDSVCNNVRVVSSRVSSVVVVVVVVVVVVVVVVVVLVVLLVVLLVLCCVVVVDDSVVSVVVLVVVCVVVVHDSSVSSVVSVVVVVVVD/DAFEEEEAEPDPDDCVLLQVLQVPDSHHHDYYYNDLVVVLVCLLVVVGQEYEYEDADDLVVNLVSLLVSCVRGHHAYEYEYQDDDPVSVVSCVVSPHLYYHHPDPDSVCNNVRVVSSRVSSVVVVVVVVVVVVVVVVVVLVVLLVVLLVLCCVVVVDDSVVSVVVLVVVCVVVVHDSSVSSVVSVVVVVVVD

Sequence (384 aa):
MKPRILLFNTTADDLLDVQGHLSDSIYEVTAVTSQLSDISRAALTGSIDIVMAVTEKRFDQLFSCIQQINVQNPIPVIVFTYEDSRDVIQAAIKVGVSAYIVDGLQAKRIVSIIDTACFRFNEQQLIKEELERTKNTLSERKIIDKAKGIIMQRSKISENEAYKAMRKMAMNKNIKMVDLAESIISASEILAMKPRILLFNTTADDLLDVQGHLSDSIYEVTAVTSQLSDISRAALTGSIDIVMAVTEKRFDQLFSCIQQINVQNPIPVIVFTYEDSRDVIQAAIKVGVSAYIVDGLQAKRIVSIIDTACFRFNEQQLIKEELERTKNTLSERKIIDKAKGIIMQRSKISENEAYKAMRKMAMNKNIKMVDLAESIISASEILA

Solvent-accessible surface area (backbone atoms only — not comparable to full-atom values): 20295 Å² total; per-residue (Å²): 134,61,52,28,27,37,38,35,45,72,58,89,71,77,61,57,63,43,51,56,50,34,63,78,48,72,41,36,79,75,46,77,41,69,52,68,69,57,52,51,52,34,40,70,70,60,72,40,51,31,40,40,34,38,39,85,66,60,58,69,61,51,46,53,46,44,36,53,35,53,72,75,43,65,58,33,30,35,39,33,27,72,72,62,52,68,67,60,48,46,51,40,43,72,45,53,44,41,34,79,35,54,72,59,88,41,47,91,44,45,64,49,53,50,51,46,19,44,46,42,36,51,54,51,48,51,52,50,49,48,34,50,50,50,52,48,53,47,51,39,51,52,44,36,51,51,25,36,51,53,47,24,69,72,65,72,48,46,60,68,53,32,47,50,51,47,48,50,51,17,59,74,66,70,50,54,58,52,58,49,18,51,51,48,46,54,49,49,64,67,73,94,133,61,51,28,27,36,36,36,46,73,59,89,70,78,61,58,63,43,50,55,50,35,64,78,48,73,42,36,80,76,45,76,40,72,51,69,68,57,53,51,52,34,40,72,71,59,76,39,51,32,40,39,35,37,39,85,66,60,57,67,61,51,45,53,48,43,37,52,36,54,73,76,45,64,58,35,30,35,39,33,27,72,72,60,51,66,69,61,48,46,51,40,43,72,44,53,47,41,34,80,36,54,73,58,88,42,48,92,45,46,66,48,52,49,50,47,20,46,46,42,37,52,53,51,47,53,52,52,50,49,35,51,51,49,51,49,52,47,51,40,51,51,44,37,51,50,25,36,52,53,47,23,70,73,67,73,47,47,61,69,55,32,48,50,52,47,48,52,50,15,59,76,66,70,50,55,58,50,59,49,18,51,51,49,47,55,49,49,62,67,74,95